Protein AF-0000000080630381 (afdb_homodimer)

Organism: NCBI:txid1064539

Structure (mmCIF, N/CA/C/O backbone):
data_AF-0000000080630381-model_v1
#
loop_
_entity.id
_entity.type
_entity.pdbx_description
1 polymer 'Transcriptional regulator, GntR-family'
#
loop_
_atom_site.group_PDB
_atom_site.id
_atom_site.type_symbol
_atom_site.label_atom_id
_atom_site.label_alt_id
_atom_site.label_comp_id
_atom_site.label_asym_id
_atom_site.label_entity_id
_atom_site.label_seq_id
_atom_site.pdbx_PDB_ins_code
_atom_site.Cartn_x
_atom_site.Cartn_y
_atom_site.Cartn_z
_atom_site.occupancy
_atom_site.B_iso_or_equiv
_atom_site.auth_seq_id
_atom_site.auth_comp_id
_atom_site.auth_asym_id
_atom_site.auth_atom_id
_atom_site.pdbx_PDB_model_num
ATOM 1 N N . MET A 1 1 ? -27.172 13.148 -36.594 1 30.94 1 MET A N 1
ATOM 2 C CA . MET A 1 1 ? -28.469 12.875 -35.969 1 30.94 1 MET A CA 1
ATOM 3 C C . MET A 1 1 ? -28.328 12.758 -34.469 1 30.94 1 MET A C 1
ATOM 5 O O . MET A 1 1 ? -29.188 13.242 -33.719 1 30.94 1 MET A O 1
ATOM 9 N N . LEU A 1 2 ? -27.312 12.016 -34.031 1 34.78 2 LEU A N 1
ATOM 10 C CA . LEU A 1 2 ? -27.203 11.727 -32.594 1 34.78 2 LEU A CA 1
ATOM 11 C C . LEU A 1 2 ? -26.812 12.984 -31.812 1 34.78 2 LEU A C 1
ATOM 13 O O . LEU A 1 2 ? -27.375 13.25 -30.75 1 34.78 2 LEU A O 1
ATOM 17 N N . VAL A 1 3 ? -25.984 13.914 -32.281 1 37.56 3 VAL A N 1
ATOM 18 C CA . VAL A 1 3 ? -25.562 15.148 -31.641 1 37.56 3 VAL A CA 1
ATOM 19 C C . VAL A 1 3 ? -26.766 16.078 -31.484 1 37.56 3 VAL A C 1
ATOM 21 O O . VAL A 1 3 ? -26.891 16.766 -30.469 1 37.56 3 VAL A O 1
ATOM 24 N N . GLU A 1 4 ? -27.562 16.125 -32.438 1 39 4 GLU A N 1
ATOM 25 C CA . GLU A 1 4 ? -28.719 17.016 -32.438 1 39 4 GLU A CA 1
ATOM 26 C C . GLU A 1 4 ? -29.672 16.672 -31.297 1 39 4 GLU A C 1
ATOM 28 O O . GLU A 1 4 ? -30.203 17.562 -30.656 1 39 4 GLU A O 1
ATOM 33 N N . ARG A 1 5 ? -29.766 15.391 -31.062 1 40.38 5 ARG A N 1
ATOM 34 C CA . ARG A 1 5 ? -30.766 14.992 -30.062 1 40.38 5 ARG A CA 1
ATOM 35 C C . ARG A 1 5 ? -30.312 15.359 -28.656 1 40.38 5 ARG A C 1
ATOM 37 O O . ARG A 1 5 ? -31.125 15.656 -27.797 1 40.38 5 ARG A O 1
ATOM 44 N N . VAL A 1 6 ? -28.984 15.203 -28.391 1 39.03 6 VAL A N 1
ATOM 45 C CA . VAL A 1 6 ? -28.5 15.492 -27.031 1 39.03 6 VAL A CA 1
ATOM 46 C C . VAL A 1 6 ? -28.594 17 -26.766 1 39.03 6 VAL A C 1
ATOM 48 O O . VAL A 1 6 ? -28.984 17.422 -25.672 1 39.03 6 VAL A O 1
ATOM 51 N N . MET A 1 7 ? -28.375 17.734 -27.734 1 38.06 7 MET A N 1
ATOM 52 C CA . MET A 1 7 ? -28.406 19.172 -27.547 1 38.06 7 MET A CA 1
ATOM 53 C C . MET A 1 7 ? -29.828 19.688 -27.359 1 38.06 7 MET A C 1
ATOM 55 O O . MET A 1 7 ? -30.047 20.734 -26.75 1 38.06 7 MET A O 1
ATOM 59 N N . ASP A 1 8 ? -30.766 19.156 -27.984 1 42.44 8 ASP A N 1
ATOM 60 C CA . ASP A 1 8 ? -32.125 19.688 -27.922 1 42.44 8 ASP A CA 1
ATOM 61 C C . ASP A 1 8 ? -32.688 19.609 -26.484 1 42.44 8 ASP A C 1
ATOM 63 O O . ASP A 1 8 ? -33.594 20.359 -26.125 1 42.44 8 ASP A O 1
ATOM 67 N N . ALA A 1 9 ? -32.344 18.547 -25.766 1 38.88 9 ALA A N 1
ATOM 68 C CA . ALA A 1 9 ? -32.969 18.406 -24.453 1 38.88 9 ALA A CA 1
ATOM 69 C C . ALA A 1 9 ? -32.344 19.344 -23.422 1 38.88 9 ALA A C 1
ATOM 71 O O . ALA A 1 9 ? -32.812 19.422 -22.281 1 38.88 9 ALA A O 1
ATOM 72 N N . LEU A 1 10 ? -31.109 19.859 -23.625 1 38.12 10 LEU A N 1
ATOM 73 C CA . LEU A 1 10 ? -30.5 20.641 -22.562 1 38.12 10 LEU A CA 1
ATOM 74 C C . LEU A 1 10 ? -31.031 22.062 -22.562 1 38.12 10 LEU A C 1
ATOM 76 O O . LEU A 1 10 ? -31.156 22.688 -23.625 1 38.12 10 LEU A O 1
ATOM 80 N N . ASN A 1 11 ? -31.734 22.547 -21.484 1 35.72 11 ASN A N 1
ATOM 81 C CA . ASN A 1 11 ? -32.25 23.891 -21.266 1 35.72 11 ASN A CA 1
ATOM 82 C C . ASN A 1 11 ? -31.125 24.938 -21.375 1 35.72 11 ASN A C 1
ATOM 84 O O . ASN A 1 11 ? -29.953 24.609 -21.203 1 35.72 11 ASN A O 1
ATOM 88 N N . LEU A 1 12 ? -31.375 26.219 -21.859 1 36.91 12 LEU A N 1
ATOM 89 C CA . LEU A 1 12 ? -30.516 27.312 -22.297 1 36.91 12 LEU A CA 1
ATOM 90 C C . LEU A 1 12 ? -29.516 27.688 -21.203 1 36.91 12 LEU A C 1
ATOM 92 O O . LEU A 1 12 ? -28.344 27.984 -21.5 1 36.91 12 LEU A O 1
ATOM 96 N N . ARG A 1 13 ? -29.891 28.266 -20 1 38.94 13 ARG A N 1
ATOM 97 C CA . ARG A 1 13 ? -29.078 28.797 -18.906 1 38.94 13 ARG A CA 1
ATOM 98 C C . ARG A 1 13 ? -28.125 27.734 -18.359 1 38.94 13 ARG A C 1
ATOM 100 O O . ARG A 1 13 ? -27 28.047 -17.969 1 38.94 13 ARG A O 1
ATOM 107 N N . ASP A 1 14 ? -28.547 26.531 -17.844 1 39.75 14 ASP A N 1
ATOM 108 C CA . ASP A 1 14 ? -27.875 25.328 -17.375 1 39.75 14 ASP A CA 1
ATOM 109 C C . ASP A 1 14 ? -27.062 24.688 -18.5 1 39.75 14 ASP A C 1
ATOM 111 O O . ASP A 1 14 ? -26.516 23.594 -18.344 1 39.75 14 ASP A O 1
ATOM 115 N N . ARG A 1 15 ? -26.875 25.25 -19.781 1 40.44 15 ARG A N 1
ATOM 116 C CA . ARG A 1 15 ? -26.391 24.953 -21.109 1 40.44 15 ARG A CA 1
ATOM 117 C C . ARG A 1 15 ? -24.875 25.156 -21.203 1 40.44 15 ARG A C 1
ATOM 119 O O . ARG A 1 15 ? -24.219 24.609 -22.094 1 40.44 15 ARG A O 1
ATOM 126 N N . ALA A 1 16 ? -24.516 26.281 -20.734 1 42.78 16 ALA A N 1
ATOM 127 C CA . ALA A 1 16 ? -23.094 26.562 -20.891 1 42.78 16 ALA A CA 1
ATOM 128 C C . ALA A 1 16 ? -22.234 25.484 -20.234 1 42.78 16 ALA A C 1
ATOM 130 O O . ALA A 1 16 ? -21.234 25.047 -20.797 1 42.78 16 ALA A O 1
ATOM 131 N N . ALA A 1 17 ? -22.375 25.344 -18.891 1 49.09 17 ALA A N 1
ATOM 132 C CA . ALA A 1 17 ? -21.766 24.234 -18.156 1 49.09 17 ALA A CA 1
ATOM 133 C C . ALA A 1 17 ? -22.125 22.891 -18.781 1 49.09 17 ALA A C 1
ATOM 135 O O . ALA A 1 17 ? -21.297 21.984 -18.844 1 49.09 17 ALA A O 1
ATOM 136 N N . SER A 1 18 ? -23.25 22.812 -19.359 1 58.69 18 SER A N 1
ATOM 137 C CA . SER A 1 18 ? -23.859 21.656 -20.016 1 58.69 18 SER A CA 1
ATOM 138 C C . SER A 1 18 ? -23.281 21.438 -21.406 1 58.69 18 SER A C 1
ATOM 140 O O . SER A 1 18 ? -23.078 20.297 -21.828 1 58.69 18 SER A O 1
ATOM 142 N N . GLY A 1 19 ? -23 22.594 -21.953 1 62.06 19 GLY A N 1
ATOM 143 C CA . GLY A 1 19 ? -22.484 22.469 -23.312 1 62.06 19 GLY A CA 1
ATOM 144 C C . GLY A 1 19 ? -21.094 21.859 -23.359 1 62.06 19 GLY A C 1
ATOM 145 O O . GLY A 1 19 ? -20.844 20.969 -24.188 1 62.06 19 GLY A O 1
ATOM 146 N N . ALA A 1 20 ? -20.328 22.375 -22.469 1 72 20 ALA A N 1
ATOM 147 C CA . ALA A 1 20 ? -18.969 21.844 -22.438 1 72 20 ALA A CA 1
ATOM 148 C C . ALA A 1 20 ? -18.969 20.359 -22.062 1 72 20 ALA A C 1
ATOM 150 O O . ALA A 1 20 ? -18.234 19.562 -22.656 1 72 20 ALA A O 1
ATOM 151 N N . SER A 1 21 ? -19.734 20.016 -21.125 1 77.44 21 SER A N 1
ATOM 152 C CA . SER A 1 21 ? -19.844 18.625 -20.719 1 77.44 21 SER A CA 1
ATOM 153 C C . SER A 1 21 ? -20.391 17.75 -21.859 1 77.44 21 SER A C 1
ATOM 155 O O . SER A 1 21 ? -19.938 16.625 -22.062 1 77.44 21 SER A O 1
ATOM 157 N N . ALA A 1 22 ? -21.281 18.281 -22.578 1 75.94 22 ALA A N 1
ATOM 158 C CA . ALA A 1 22 ? -21.859 17.562 -23.719 1 75.94 22 ALA A CA 1
ATOM 159 C C . ALA A 1 22 ? -20.812 17.375 -24.812 1 75.94 22 ALA A C 1
ATOM 161 O O . ALA A 1 22 ? -20.719 16.297 -25.406 1 75.94 22 ALA A O 1
ATOM 162 N N . VAL A 1 23 ? -20.078 18.391 -25.094 1 80.94 23 VAL A N 1
ATOM 163 C CA . VAL A 1 23 ? -19.031 18.297 -26.094 1 80.94 23 VAL A CA 1
ATOM 164 C C . VAL A 1 23 ? -17.969 17.281 -25.656 1 80.94 23 VAL A C 1
ATOM 166 O O . VAL A 1 23 ? -17.5 16.469 -26.453 1 80.94 23 VAL A O 1
ATOM 169 N N . VAL A 1 24 ? -17.641 17.359 -24.375 1 81.88 24 VAL A N 1
ATOM 170 C CA . VAL A 1 24 ? -16.703 16.391 -23.828 1 81.88 24 VAL A CA 1
ATOM 171 C C . VAL A 1 24 ? -17.234 14.977 -24.047 1 81.88 24 VAL A C 1
ATOM 173 O O . VAL A 1 24 ? -16.5 14.102 -24.531 1 81.88 24 VAL A O 1
ATOM 176 N N . ALA A 1 25 ? -18.406 14.695 -23.719 1 78.25 25 ALA A N 1
ATOM 177 C CA . ALA A 1 25 ? -19 13.375 -23.875 1 78.25 25 ALA A CA 1
ATOM 178 C C . ALA A 1 25 ? -19 12.938 -25.344 1 78.25 25 ALA A C 1
ATOM 180 O O . ALA A 1 25 ? -18.734 11.773 -25.641 1 78.25 25 ALA A O 1
ATOM 181 N N . LEU A 1 26 ? -19.234 13.781 -26.234 1 76.88 26 LEU A N 1
ATOM 182 C CA . LEU A 1 26 ? -19.297 13.461 -27.656 1 76.88 26 LEU A CA 1
ATOM 183 C C . LEU A 1 26 ? -17.922 13.141 -28.203 1 76.88 26 LEU A C 1
ATOM 185 O O . LEU A 1 26 ? -17.75 12.188 -28.969 1 76.88 26 LEU A O 1
ATOM 189 N N . ILE A 1 27 ? -16.984 13.906 -27.766 1 80.31 27 ILE A N 1
ATOM 190 C CA . ILE A 1 27 ? -15.617 13.633 -28.219 1 80.31 27 ILE A CA 1
ATOM 191 C C . ILE A 1 27 ? -15.141 12.312 -27.625 1 80.31 27 ILE A C 1
ATOM 193 O O . ILE A 1 27 ? -14.539 11.484 -28.312 1 80.31 27 ILE A O 1
ATOM 197 N N . GLU A 1 28 ? -15.523 12.133 -26.406 1 78 28 GLU A N 1
ATOM 198 C CA . GLU A 1 28 ? -15.188 10.859 -25.766 1 78 28 GLU A CA 1
ATOM 199 C C . GLU A 1 28 ? -15.828 9.688 -26.5 1 78 28 GLU A C 1
ATOM 201 O O . GLU A 1 28 ? -15.203 8.633 -26.672 1 78 28 GLU A O 1
ATOM 206 N N . GLN A 1 29 ? -16.953 9.789 -26.906 1 73.31 29 GLN A N 1
ATOM 207 C CA . GLN A 1 29 ? -17.641 8.758 -27.672 1 73.31 29 GLN A CA 1
ATOM 208 C C . GLN A 1 29 ? -16.938 8.492 -29 1 73.31 29 GLN A C 1
ATOM 210 O O . GLN A 1 29 ? -16.766 7.34 -29.391 1 73.31 29 GLN A O 1
ATOM 215 N N . CYS A 1 30 ? -16.484 9.516 -29.672 1 74.19 30 CYS A N 1
ATOM 216 C CA . CYS A 1 30 ? -15.781 9.367 -30.953 1 74.19 30 CYS A CA 1
ATOM 217 C C . CYS A 1 30 ? -14.438 8.664 -30.75 1 74.19 30 CYS A C 1
ATOM 219 O O . CYS A 1 30 ? -14.023 7.867 -31.594 1 74.19 30 CYS A O 1
ATOM 221 N N . ILE A 1 31 ? -13.906 8.961 -29.641 1 75.25 31 ILE A N 1
ATOM 222 C CA . ILE A 1 31 ? -12.648 8.305 -29.312 1 75.25 31 ILE A CA 1
ATOM 223 C C . ILE A 1 31 ? -12.906 6.844 -28.953 1 75.25 31 ILE A C 1
ATOM 225 O O . ILE A 1 31 ? -12.211 5.945 -29.438 1 75.25 31 ILE A O 1
ATOM 229 N N . ALA A 1 32 ? -13.922 6.586 -28.203 1 68.69 32 ALA A N 1
ATOM 230 C CA . ALA A 1 32 ? -14.258 5.246 -27.734 1 68.69 32 ALA A CA 1
ATOM 231 C C . ALA A 1 32 ? -14.719 4.355 -28.891 1 68.69 32 ALA A C 1
ATOM 233 O O . ALA A 1 32 ? -14.406 3.166 -28.922 1 68.69 32 ALA A O 1
ATOM 234 N N . ASP A 1 33 ? -15.336 4.941 -29.781 1 62.22 33 ASP A N 1
ATOM 235 C CA . ASP A 1 33 ? -15.898 4.141 -30.859 1 62.22 33 ASP A CA 1
ATOM 236 C C . ASP A 1 33 ? -14.914 4.035 -32.031 1 62.22 33 ASP A C 1
ATOM 238 O O . ASP A 1 33 ? -15.211 3.418 -33.062 1 62.22 33 ASP A O 1
ATOM 242 N N . GLY A 1 34 ? -13.734 4.648 -31.797 1 63.88 34 GLY A N 1
ATOM 243 C CA . GLY A 1 34 ? -12.664 4.484 -32.781 1 63.88 34 GLY A CA 1
ATOM 244 C C . GLY A 1 34 ? -12.766 5.465 -33.938 1 63.88 34 GLY A C 1
ATOM 245 O O . GLY A 1 34 ? -11.977 5.395 -34.875 1 63.88 34 GLY A O 1
ATOM 246 N N . THR A 1 35 ? -13.766 6.273 -34.062 1 70.69 35 THR A N 1
ATOM 247 C CA . THR A 1 35 ? -13.859 7.301 -35.094 1 70.69 35 THR A CA 1
ATOM 248 C C . THR A 1 35 ? -12.594 8.148 -35.125 1 70.69 35 THR A C 1
ATOM 250 O O . THR A 1 35 ? -12.086 8.477 -36.188 1 70.69 35 THR A O 1
ATOM 253 N N . TRP A 1 36 ? -12.133 8.492 -33.938 1 74.69 36 TRP A N 1
ATOM 254 C CA . TRP A 1 36 ? -10.836 9.125 -33.781 1 74.69 36 TRP A CA 1
ATOM 255 C C . TRP A 1 36 ? -9.906 8.25 -32.938 1 74.69 36 TRP A C 1
ATOM 257 O O . TRP A 1 36 ? -9.977 8.258 -31.703 1 74.69 36 TRP A O 1
ATOM 267 N N . GLY A 1 37 ? -9.141 7.441 -33.625 1 67.31 37 GLY A N 1
ATOM 268 C CA . GLY A 1 37 ? -8.242 6.516 -32.969 1 67.31 37 GLY A CA 1
ATOM 269 C C . GLY A 1 37 ? -7.035 7.195 -32.344 1 67.31 37 GLY A C 1
ATOM 270 O O . GLY A 1 37 ? -6.781 8.375 -32.594 1 67.31 37 GLY A O 1
ATOM 271 N N . PRO A 1 38 ? -6.355 6.293 -31.516 1 70.25 38 PRO A N 1
ATOM 272 C CA . PRO A 1 38 ? -5.133 6.832 -30.922 1 70.25 38 PRO A CA 1
ATOM 273 C C . PRO A 1 38 ? -4.164 7.391 -31.953 1 70.25 38 PRO A C 1
ATOM 275 O O . PRO A 1 38 ? -3.971 6.785 -33 1 70.25 38 PRO A O 1
ATOM 278 N N . GLY A 1 39 ? -3.762 8.664 -31.594 1 68.88 39 GLY A N 1
ATOM 279 C CA . GLY A 1 39 ? -2.807 9.281 -32.5 1 68.88 39 GLY A CA 1
ATOM 280 C C . GLY A 1 39 ? -3.467 10.117 -33.594 1 68.88 39 GLY A C 1
ATOM 281 O O . GLY A 1 39 ? -2.793 10.859 -34.312 1 68.88 39 GLY A O 1
ATOM 282 N N . THR A 1 40 ? -4.684 10.094 -33.656 1 73.69 40 THR A N 1
ATOM 283 C CA . THR A 1 40 ? -5.387 10.805 -34.719 1 73.69 40 THR A CA 1
ATOM 284 C C . THR A 1 40 ? -5.488 12.297 -34.375 1 73.69 40 THR A C 1
ATOM 286 O O . THR A 1 40 ? -5.754 12.672 -33.25 1 73.69 40 THR A O 1
ATOM 289 N N . LYS A 1 41 ? -5.246 13.125 -35.375 1 79.75 41 LYS A N 1
ATOM 290 C CA . LYS A 1 41 ? -5.438 14.562 -35.219 1 79.75 41 LYS A CA 1
ATOM 291 C C . LYS A 1 41 ? -6.922 14.922 -35.25 1 79.75 41 LYS A C 1
ATOM 293 O O . LYS A 1 41 ? -7.637 14.562 -36.188 1 79.75 41 LYS A O 1
ATOM 298 N N . LEU A 1 42 ? -7.289 15.555 -34.156 1 85.06 42 LEU A N 1
ATOM 299 C CA . LEU A 1 42 ? -8.664 16.047 -34.156 1 85.06 42 LEU A CA 1
ATOM 300 C C . LEU A 1 42 ? -8.844 17.156 -35.188 1 85.06 42 LEU A C 1
ATOM 302 O O . LEU A 1 42 ? -7.898 17.875 -35.5 1 85.06 42 LEU A O 1
ATOM 306 N N . PRO A 1 43 ? -10.125 17.266 -35.719 1 83.56 43 PRO A N 1
ATOM 307 C CA . PRO A 1 43 ? -10.414 18.438 -36.562 1 83.56 43 PRO A CA 1
ATOM 308 C C . PRO A 1 43 ? -10.062 19.75 -35.875 1 83.56 43 PRO A C 1
ATOM 310 O O . PRO A 1 43 ? -9.969 19.812 -34.656 1 83.56 43 PRO A O 1
ATOM 313 N N . THR A 1 44 ? -9.836 20.766 -36.625 1 81.69 44 THR A N 1
ATOM 314 C CA . THR A 1 44 ? -9.523 22.094 -36.094 1 81.69 44 THR A CA 1
ATOM 315 C C . THR A 1 44 ? -10.648 22.609 -35.219 1 81.69 44 THR A C 1
ATOM 317 O O . THR A 1 44 ? -11.789 22.156 -35.312 1 81.69 44 THR A O 1
ATOM 320 N N . GLU A 1 45 ? -10.203 23.469 -34.25 1 84.25 45 GLU A N 1
ATOM 321 C CA . GLU A 1 45 ? -11.211 24.047 -33.344 1 84.25 45 GLU A CA 1
ATOM 322 C C . GLU A 1 45 ? -12.367 24.656 -34.125 1 84.25 45 GLU A C 1
ATOM 324 O O . GLU A 1 45 ? -13.531 24.531 -33.75 1 84.25 45 GLU A O 1
ATOM 329 N N . ARG A 1 46 ? -12.023 25.281 -35.281 1 83.06 46 ARG A N 1
ATOM 330 C CA . ARG A 1 46 ? -13.055 25.875 -36.125 1 83.06 46 ARG A CA 1
ATOM 331 C C . ARG A 1 46 ? -14 24.812 -36.688 1 83.06 46 ARG A C 1
ATOM 333 O O . ARG A 1 46 ? -15.219 25 -36.688 1 83.06 46 ARG A O 1
ATOM 340 N N . GLU A 1 47 ? -13.453 23.672 -37.156 1 84.31 47 GLU A N 1
ATOM 341 C CA . GLU A 1 47 ? -14.273 22.578 -37.656 1 84.31 47 GLU A CA 1
ATOM 342 C C . GLU A 1 47 ? -15.125 21.953 -36.562 1 84.31 47 GLU A C 1
ATOM 344 O O . GLU A 1 47 ? -16.281 21.625 -36.781 1 84.31 47 GLU A O 1
ATOM 349 N N . LEU A 1 48 ? -14.617 21.797 -35.375 1 84.38 48 LEU A N 1
ATOM 350 C CA . LEU A 1 48 ? -15.328 21.188 -34.25 1 84.38 48 LEU A CA 1
ATOM 351 C C . LEU A 1 48 ? -16.453 22.109 -33.75 1 84.38 48 LEU A C 1
ATOM 353 O O . LEU A 1 48 ? -17.531 21.641 -33.375 1 84.38 48 LEU A O 1
ATOM 357 N N . GLU A 1 49 ? -16.141 23.297 -33.781 1 85.19 49 GLU A N 1
ATOM 358 C CA . GLU A 1 49 ? -17.172 24.281 -33.469 1 85.19 49 GLU A CA 1
ATOM 359 C C . GLU A 1 49 ? -18.391 24.109 -34.375 1 85.19 49 GLU A C 1
ATOM 361 O O . GLU A 1 49 ? -19.531 24.125 -33.906 1 85.19 49 GLU A O 1
ATOM 366 N N . LYS A 1 50 ? -18.094 24 -35.688 1 82.88 50 LYS A N 1
ATOM 367 C CA . LYS A 1 50 ? -19.172 23.844 -36.656 1 82.88 50 LYS A CA 1
ATOM 368 C C . LYS A 1 50 ? -19.875 22.5 -36.469 1 82.88 50 LYS A C 1
ATOM 370 O O . LYS A 1 50 ? -21.109 22.438 -36.531 1 82.88 50 LYS A O 1
ATOM 375 N N . ARG A 1 51 ? -19.047 21.5 -36.188 1 80.12 51 ARG A N 1
ATOM 376 C CA . ARG A 1 51 ? -19.578 20.156 -36.094 1 80.12 51 ARG A CA 1
ATOM 377 C C . ARG A 1 51 ? -20.484 20 -34.875 1 80.12 51 ARG A C 1
ATOM 379 O O . ARG A 1 51 ? -21.516 19.344 -34.938 1 80.12 51 ARG A O 1
ATOM 386 N N . PHE A 1 52 ? -20.062 20.656 -33.75 1 79.06 52 PHE A N 1
ATOM 387 C CA . PHE A 1 52 ? -20.781 20.453 -32.5 1 79.06 52 PHE A CA 1
ATOM 388 C C . PHE A 1 52 ? -21.672 21.641 -32.188 1 79.06 52 PHE A C 1
ATOM 390 O O . PHE A 1 52 ? -22.422 21.609 -31.219 1 79.06 52 PHE A O 1
ATOM 397 N N . ASN A 1 53 ? -21.594 22.609 -33.062 1 80.44 53 ASN A N 1
ATOM 398 C CA . ASN A 1 53 ? -22.391 23.812 -32.938 1 80.44 53 ASN A CA 1
ATOM 399 C C . ASN A 1 53 ? -22.25 24.438 -31.547 1 80.44 53 ASN A C 1
ATOM 401 O O . ASN A 1 53 ? -23.25 24.641 -30.844 1 80.44 53 ASN A O 1
ATOM 405 N N . VAL A 1 54 ? -21.047 24.625 -31.172 1 81.69 54 VAL A N 1
ATOM 406 C CA . VAL A 1 54 ? -20.734 25.266 -29.906 1 81.69 54 VAL A CA 1
ATOM 407 C C . VAL A 1 54 ? -19.766 26.438 -30.141 1 81.69 54 VAL A C 1
ATOM 409 O O . VAL A 1 54 ? -19.094 26.5 -31.172 1 81.69 54 VAL A O 1
ATOM 412 N N . SER A 1 55 ? -19.812 27.344 -29.203 1 80.75 55 SER A N 1
ATOM 413 C CA . SER A 1 55 ? -18.906 28.484 -29.297 1 80.75 55 SER A CA 1
ATOM 414 C C . SER A 1 55 ? -17.453 28.047 -29.094 1 80.75 55 SER A C 1
ATOM 416 O O . SER A 1 55 ? -17.188 26.984 -28.547 1 80.75 55 SER A O 1
ATOM 418 N N . ARG A 1 56 ? -16.578 28.984 -29.609 1 80.5 56 ARG A N 1
ATOM 419 C CA . ARG A 1 56 ? -15.148 28.766 -29.406 1 80.5 56 ARG A CA 1
ATOM 420 C C . ARG A 1 56 ? -14.812 28.625 -27.938 1 80.5 56 ARG A C 1
ATOM 422 O O . ARG A 1 56 ? -13.992 27.781 -27.562 1 80.5 56 ARG A O 1
ATOM 429 N N . ASN A 1 57 ? -15.391 29.344 -27.125 1 79.62 57 ASN A N 1
ATOM 430 C CA . ASN A 1 57 ? -15.117 29.297 -25.703 1 79.62 57 ASN A CA 1
ATOM 431 C C . ASN A 1 57 ? -15.578 27.984 -25.078 1 79.62 57 ASN A C 1
ATOM 433 O O . ASN A 1 57 ? -14.875 27.391 -24.266 1 79.62 57 ASN A O 1
ATOM 437 N N . THR A 1 58 ? -16.703 27.547 -25.422 1 77.75 58 THR A N 1
ATOM 438 C CA . THR A 1 58 ? -17.234 26.266 -24.953 1 77.75 58 THR A CA 1
ATOM 439 C C . THR A 1 58 ? -16.344 25.109 -25.422 1 77.75 58 THR A C 1
ATOM 441 O O . THR A 1 58 ? -16.062 24.188 -24.641 1 77.75 58 THR A O 1
ATOM 444 N N . LEU A 1 59 ? -15.953 25.156 -26.688 1 82.25 59 LEU A N 1
ATOM 445 C CA . LEU A 1 59 ? -15.102 24.094 -27.234 1 82.25 59 LEU A CA 1
ATOM 446 C C . LEU A 1 59 ? -13.758 24.062 -26.531 1 82.25 59 LEU A C 1
ATOM 448 O O . LEU A 1 59 ? -13.273 22.984 -26.156 1 82.25 59 LEU A O 1
ATOM 452 N N . ARG A 1 60 ? -13.219 25.234 -26.297 1 80.62 60 ARG A N 1
ATOM 453 C CA . ARG A 1 60 ? -11.93 25.297 -25.625 1 80.62 60 ARG A CA 1
ATOM 454 C C . ARG A 1 60 ? -12.023 24.766 -24.203 1 80.62 60 ARG A C 1
ATOM 456 O O . ARG A 1 60 ? -11.117 24.094 -23.719 1 80.62 60 ARG A O 1
ATOM 463 N N . LYS A 1 61 ? -13.023 24.984 -23.578 1 81.12 61 LYS A N 1
ATOM 464 C CA . LYS A 1 61 ? -13.258 24.406 -22.25 1 81.12 61 LYS A CA 1
ATOM 465 C C . LYS A 1 61 ? -13.336 22.891 -22.312 1 81.12 61 LYS A C 1
ATOM 467 O O . LYS A 1 61 ? -12.773 22.203 -21.469 1 81.12 61 LYS A O 1
ATOM 472 N N . SER A 1 62 ? -14.055 22.453 -23.297 1 81.44 62 SER A N 1
ATOM 473 C CA . SER A 1 62 ? -14.211 21.016 -23.469 1 81.44 62 SER A CA 1
ATOM 474 C C . SER A 1 62 ? -12.875 20.344 -23.781 1 81.44 62 SER A C 1
ATOM 476 O O . SER A 1 62 ? -12.555 19.297 -23.234 1 81.44 62 SER A O 1
ATOM 478 N N . LEU A 1 63 ? -12.141 20.969 -24.672 1 80.81 63 LEU A N 1
ATOM 479 C CA . LEU A 1 63 ? -10.844 20.406 -25.031 1 80.81 63 LEU A CA 1
ATOM 480 C C . LEU A 1 63 ? -9.883 20.453 -23.859 1 80.81 63 LEU A C 1
ATOM 482 O O . LEU A 1 63 ? -9.07 19.547 -23.672 1 80.81 63 LEU A O 1
ATOM 486 N N . ARG A 1 64 ? -10.062 21.453 -23.078 1 77.88 64 ARG A N 1
ATOM 487 C CA . ARG A 1 64 ? -9.258 21.531 -21.859 1 77.88 64 ARG A CA 1
ATOM 488 C C . ARG A 1 64 ? -9.594 20.391 -20.906 1 77.88 64 ARG A C 1
ATOM 490 O O . ARG A 1 64 ? -8.695 19.797 -20.312 1 77.88 64 ARG A O 1
ATOM 497 N N . VAL A 1 65 ? -10.82 20.156 -20.781 1 76.38 65 VAL A N 1
ATOM 498 C CA . VAL A 1 65 ? -11.258 19.047 -19.938 1 76.38 65 VAL A CA 1
ATOM 499 C C . VAL A 1 65 ? -10.703 17.734 -20.484 1 76.38 65 VAL A C 1
ATOM 501 O O . VAL A 1 65 ? -10.172 16.906 -19.719 1 76.38 65 VAL A O 1
ATOM 504 N N . LEU A 1 66 ? -10.773 17.516 -21.75 1 77.19 66 LEU A N 1
ATOM 505 C CA . LEU A 1 66 ? -10.289 16.297 -22.375 1 77.19 66 LEU A CA 1
ATOM 506 C C . LEU A 1 66 ? -8.773 16.188 -22.25 1 77.19 66 LEU A C 1
ATOM 508 O O . LEU A 1 66 ? -8.234 15.094 -22.062 1 77.19 66 LEU A O 1
ATOM 512 N N . GLU A 1 67 ? -8.164 17.297 -22.375 1 75.56 67 GLU A N 1
ATOM 513 C CA . GLU A 1 67 ? -6.715 17.328 -22.188 1 75.56 67 GLU A CA 1
ATOM 514 C C . GLU A 1 67 ? -6.328 17.031 -20.75 1 75.56 67 GLU A C 1
ATOM 516 O O . GLU A 1 67 ? -5.406 16.25 -20.5 1 75.56 67 GLU A O 1
ATOM 521 N N . GLU A 1 68 ? -7.082 17.531 -19.906 1 69.75 68 GLU A N 1
ATOM 522 C CA . GLU A 1 68 ? -6.859 17.281 -18.484 1 69.75 68 GLU A CA 1
ATOM 523 C C . GLU A 1 68 ? -7.113 15.82 -18.141 1 69.75 68 GLU A C 1
ATOM 525 O O . GLU A 1 68 ? -6.461 15.266 -17.25 1 69.75 68 GLU A O 1
ATOM 530 N N . GLN A 1 69 ? -7.977 15.211 -18.938 1 65.06 69 GLN A N 1
ATOM 531 C CA . GLN A 1 69 ? -8.32 13.812 -18.75 1 65.06 69 GLN A CA 1
ATOM 532 C C . GLN A 1 69 ? -7.344 12.898 -19.5 1 65.06 69 GLN A C 1
ATOM 534 O O . GLN A 1 69 ? -7.465 11.672 -19.438 1 65.06 69 GLN A O 1
ATOM 539 N N . GLY A 1 70 ? -6.492 13.43 -20.234 1 67.56 70 GLY A N 1
ATOM 540 C CA . GLY A 1 70 ? -5.492 12.688 -20.984 1 67.56 70 GLY A CA 1
ATOM 541 C C . GLY A 1 70 ? -6.031 12.055 -22.25 1 67.56 70 GLY A C 1
ATOM 542 O O . GLY A 1 70 ? -5.391 11.188 -22.844 1 67.56 70 GLY A O 1
ATOM 543 N N . LYS A 1 71 ? -7.09 12.352 -22.609 1 74.56 71 LYS A N 1
ATOM 544 C CA . LYS A 1 71 ? -7.711 11.742 -23.781 1 74.56 71 LYS A CA 1
ATOM 545 C C . LYS A 1 71 ? -7.203 12.375 -25.062 1 74.56 71 LYS A C 1
ATOM 547 O O . LYS A 1 71 ? -7.211 11.742 -26.125 1 74.56 71 LYS A O 1
ATOM 552 N N . ILE A 1 72 ? -6.77 13.625 -24.938 1 78.69 72 ILE A N 1
ATOM 553 C CA . ILE A 1 72 ? -6.164 14.289 -26.094 1 78.69 72 ILE A CA 1
ATOM 554 C C . ILE A 1 72 ? -4.938 15.078 -25.641 1 78.69 72 ILE A C 1
ATOM 556 O O . ILE A 1 72 ? -4.773 15.367 -24.453 1 78.69 72 ILE A O 1
ATOM 560 N N . VAL A 1 73 ? -4.051 15.289 -26.547 1 76.44 73 VAL A N 1
ATOM 561 C CA . VAL A 1 73 ? -2.918 16.188 -26.359 1 76.44 73 VAL A CA 1
ATOM 562 C C . VAL A 1 73 ? -2.975 17.328 -27.375 1 76.44 73 VAL A C 1
ATOM 564 O O . VAL A 1 73 ? -3.254 17.094 -28.562 1 76.44 73 VAL A O 1
ATOM 567 N N . ARG A 1 74 ? -2.754 18.562 -26.75 1 74.81 74 ARG A N 1
ATOM 568 C CA . ARG A 1 74 ? -2.797 19.719 -27.641 1 74.81 74 ARG A CA 1
ATOM 569 C C . ARG A 1 74 ? -1.395 20.25 -27.906 1 74.81 74 ARG A C 1
ATOM 571 O O . ARG A 1 74 ? -0.597 20.422 -26.984 1 74.81 74 ARG A O 1
ATOM 578 N N . HIS A 1 75 ? -1.033 20.359 -29.062 1 66 75 HIS A N 1
ATOM 579 C CA . HIS A 1 75 ? 0.21 20.969 -29.516 1 66 75 HIS A CA 1
ATOM 580 C C . HIS A 1 75 ? -0.05 22.328 -30.172 1 66 75 HIS A C 1
ATOM 582 O O . HIS A 1 75 ? -0.869 22.422 -31.094 1 66 75 HIS A O 1
ATOM 588 N N . VAL A 1 76 ? 0.514 23.312 -29.594 1 63.75 76 VAL A N 1
ATOM 589 C CA . VAL A 1 76 ? 0.377 24.641 -30.172 1 63.75 76 VAL A CA 1
ATOM 590 C C . VAL A 1 76 ? 0.821 24.625 -31.625 1 63.75 76 VAL A C 1
ATOM 592 O O . VAL A 1 76 ? 1.921 24.156 -31.938 1 63.75 76 VAL A O 1
ATOM 595 N N . GLY A 1 77 ? -0.044 25.062 -32.562 1 61.78 77 GLY A N 1
ATOM 596 C CA . GLY A 1 77 ? 0.223 25.188 -34 1 61.78 77 GLY A CA 1
ATOM 597 C C . GLY A 1 77 ? 0.025 23.906 -34.75 1 61.78 77 GLY A C 1
ATOM 598 O O . GLY A 1 77 ? 0.003 23.891 -36 1 61.78 77 GLY A O 1
ATOM 599 N N . ARG A 1 78 ? 0.029 22.688 -34.094 1 65.69 78 ARG A N 1
ATOM 600 C CA . ARG A 1 78 ? -0.097 21.422 -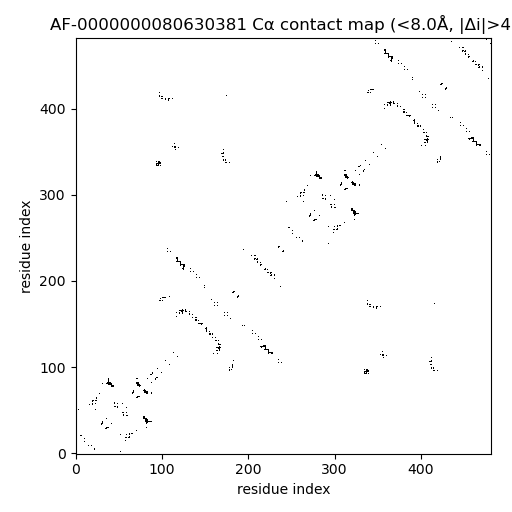34.812 1 65.69 78 ARG A CA 1
ATOM 601 C C . ARG A 1 78 ? -1.504 20.844 -34.656 1 65.69 78 ARG A C 1
ATOM 603 O O . ARG A 1 78 ? -1.973 20.109 -35.531 1 65.69 78 ARG A O 1
ATOM 610 N N . GLY A 1 79 ? -2.096 21.203 -33.625 1 76.38 79 GLY A N 1
ATOM 611 C CA . GLY A 1 79 ? -3.453 20.719 -33.406 1 76.38 79 GLY A CA 1
ATOM 612 C C . GLY A 1 79 ? -3.596 19.812 -32.219 1 76.38 79 GLY A C 1
ATOM 613 O O . GLY A 1 79 ? -2.68 19.703 -31.391 1 76.38 79 GLY A O 1
ATOM 614 N N . SER A 1 80 ? -4.789 19.219 -32 1 80.69 80 SER A N 1
ATOM 615 C CA . SER A 1 80 ? -5.113 18.297 -30.922 1 80.69 80 SER A CA 1
ATOM 616 C C . SER A 1 80 ? -5.141 16.859 -31.406 1 80.69 80 SER A C 1
ATOM 618 O O . SER A 1 80 ? -5.656 16.578 -32.5 1 80.69 80 SER A O 1
ATOM 620 N N . PHE A 1 81 ? -4.5 15.969 -30.781 1 78.88 81 PHE A N 1
ATOM 621 C CA . PHE A 1 81 ? -4.406 14.562 -31.172 1 78.88 81 PHE A CA 1
ATOM 622 C C . PHE A 1 81 ? -5.027 13.672 -30.109 1 78.88 81 PHE A C 1
ATOM 624 O O . PHE A 1 81 ? -4.902 13.938 -28.906 1 78.88 81 PHE A O 1
ATOM 631 N N . VAL A 1 82 ? -5.742 12.602 -30.734 1 75.56 82 VAL A N 1
ATOM 632 C CA . VAL A 1 82 ? -6.254 11.586 -29.828 1 75.56 82 VAL A CA 1
ATOM 633 C C . VAL A 1 82 ? -5.094 10.75 -29.281 1 75.56 82 VAL A C 1
ATOM 635 O O . VAL A 1 82 ? -4.234 10.305 -30.047 1 75.56 82 VAL A O 1
ATOM 638 N N . THR A 1 83 ? -5.039 10.75 -28.062 1 65.06 83 THR A N 1
ATOM 639 C CA . THR A 1 83 ? -3.967 9.992 -27.438 1 65.06 83 THR A CA 1
ATOM 640 C C . THR A 1 83 ? -4.211 8.492 -27.578 1 65.06 83 THR A C 1
ATOM 642 O O . THR A 1 83 ? -5.355 8.039 -27.641 1 65.06 83 THR A O 1
ATOM 645 N N . SER A 1 84 ? -3.381 7.625 -28.266 1 46.72 84 SER A N 1
ATOM 646 C CA . SER A 1 84 ? -3.523 6.172 -28.312 1 46.72 84 SER A CA 1
ATOM 647 C C . SER A 1 84 ? -3.734 5.59 -26.922 1 46.72 84 SER A C 1
ATOM 649 O O . SER A 1 84 ? -3.199 6.105 -25.938 1 46.72 84 SER A O 1
ATOM 651 N N . GLU A 1 85 ? -4.828 4.691 -26.812 1 39.97 85 GLU A N 1
ATOM 652 C CA . GLU A 1 85 ? -4.992 3.965 -25.562 1 39.97 85 GLU A CA 1
ATOM 653 C C . GLU A 1 85 ? -3.648 3.484 -25.016 1 39.97 85 GLU A C 1
ATOM 655 O O . GLU A 1 85 ? -3.445 3.43 -23.812 1 39.97 85 GLU A O 1
ATOM 660 N N . ALA A 1 86 ? -2.791 2.861 -25.875 1 34.62 86 ALA A N 1
ATOM 661 C CA . ALA A 1 86 ? -1.414 2.477 -25.578 1 34.62 86 ALA A CA 1
ATOM 662 C C . ALA A 1 86 ? -0.571 3.693 -25.203 1 34.62 86 ALA A C 1
ATOM 664 O O . ALA A 1 86 ? 0.332 3.604 -24.375 1 34.62 86 ALA A O 1
ATOM 665 N N . THR A 1 87 ? -0.59 4.852 -25.828 1 31.38 87 THR A N 1
ATOM 666 C CA . THR A 1 87 ? 0.099 6.125 -25.641 1 31.38 87 THR A CA 1
ATOM 667 C C . THR A 1 87 ? -0.559 6.934 -24.516 1 31.38 87 THR A C 1
ATOM 669 O O . THR A 1 87 ? 0.112 7.691 -23.812 1 31.38 87 THR A O 1
ATOM 672 N N . VAL A 1 88 ? -1.93 7.066 -24.547 1 32.5 88 VAL A N 1
ATOM 673 C CA . VAL A 1 88 ? -2.621 7.703 -23.438 1 32.5 88 VAL A CA 1
ATOM 674 C C . VAL A 1 88 ? -2.322 6.949 -22.141 1 32.5 88 VAL A C 1
ATOM 676 O O . VAL A 1 88 ? -2.367 7.523 -21.047 1 32.5 88 VAL A O 1
ATOM 679 N N . ARG A 1 89 ? -2.281 5.559 -22.188 1 32.28 89 ARG A N 1
ATOM 680 C CA . ARG A 1 89 ? -1.763 4.664 -21.156 1 32.28 89 ARG A CA 1
ATOM 681 C C . ARG A 1 89 ? -0.265 4.871 -20.953 1 32.28 89 ARG A C 1
ATOM 683 O O . ARG A 1 89 ? 0.284 4.504 -19.922 1 32.28 89 ARG A O 1
ATOM 690 N N . ALA A 1 90 ? 0.603 5.133 -21.875 1 30.3 90 ALA A N 1
ATOM 691 C CA . ALA A 1 90 ? 2.004 5.539 -21.797 1 30.3 90 ALA A CA 1
ATOM 692 C C . ALA A 1 90 ? 2.135 6.977 -21.312 1 30.3 90 ALA A C 1
ATOM 694 O O . ALA A 1 90 ? 3.039 7.297 -20.531 1 30.3 90 ALA A O 1
ATOM 695 N N . THR A 1 91 ? 1.627 8.016 -21.938 1 30.38 91 THR A N 1
ATOM 696 C CA . THR A 1 91 ? 1.604 9.406 -21.516 1 30.38 91 THR A CA 1
ATOM 697 C C . THR A 1 91 ? 0.45 9.656 -20.547 1 30.38 91 THR A C 1
ATOM 699 O O . THR A 1 91 ? 0.495 10.594 -19.734 1 30.38 91 THR A O 1
ATOM 702 N N . GLY A 1 92 ? -0.79 9.328 -20.719 1 34.91 92 GLY A N 1
ATOM 703 C CA . GLY A 1 92 ? -1.913 9.18 -19.812 1 34.91 92 GLY A CA 1
ATOM 704 C C . GLY A 1 92 ? -1.685 8.109 -18.75 1 34.91 92 GLY A C 1
ATOM 705 O O . GLY A 1 92 ? -2.605 7.754 -18.016 1 34.91 92 GLY A O 1
ATOM 706 N N . GLU A 1 93 ? -1.06 7.094 -18.984 1 37.28 93 GLU A N 1
ATOM 707 C CA . GLU A 1 93 ? -0.353 6.168 -18.109 1 37.28 93 GLU A CA 1
ATOM 708 C C . GLU A 1 93 ? 0.192 6.887 -16.875 1 37.28 93 GLU A C 1
ATOM 710 O O . GLU A 1 93 ? 0.562 6.246 -15.891 1 37.28 93 GLU A O 1
ATOM 715 N N . ASP A 1 94 ? 0.572 8.062 -17.219 1 37.53 94 ASP A N 1
ATOM 716 C CA . ASP A 1 94 ? 0.97 8.898 -16.078 1 37.53 94 ASP A CA 1
ATOM 717 C C . ASP A 1 94 ? -0.236 9.266 -15.227 1 37.53 94 ASP A C 1
ATOM 719 O O . ASP A 1 94 ? -0.259 10.328 -14.602 1 37.53 94 ASP A O 1
ATOM 723 N N . GLN A 1 95 ? -1.424 9.102 -15.844 1 41.59 95 GLN A N 1
ATOM 724 C CA . GLN A 1 95 ? -2.316 9.391 -14.727 1 41.59 95 GLN A CA 1
ATOM 725 C C . GLN A 1 95 ? -1.738 8.867 -13.414 1 41.59 95 GLN A C 1
ATOM 727 O O . GLN A 1 95 ? -1.608 7.656 -13.227 1 41.59 95 GLN A O 1
ATOM 732 N N . SER A 1 96 ? -0.955 9.742 -12.969 1 47.25 96 SER A N 1
ATOM 733 C CA . SER A 1 96 ? -0.26 9.516 -11.703 1 47.25 96 SER A CA 1
ATOM 734 C C . SER A 1 96 ? -1.083 8.633 -10.773 1 47.25 96 SER A C 1
ATOM 736 O O . SER A 1 96 ? -2.314 8.625 -10.844 1 47.25 96 SER A O 1
ATOM 738 N N . LEU A 1 97 ? -0.55 7.406 -10.594 1 54.56 97 LEU A N 1
ATOM 739 C CA . LEU A 1 97 ? -1.14 6.688 -9.469 1 54.56 97 LEU A CA 1
ATOM 740 C C . LEU A 1 97 ? -2.021 7.609 -8.641 1 54.56 97 LEU A C 1
ATOM 742 O O . LEU A 1 97 ? -3.102 7.211 -8.195 1 54.56 97 LEU A O 1
ATOM 746 N N . THR A 1 98 ? -1.578 8.82 -8.695 1 53.84 98 THR A N 1
ATOM 747 C CA . THR A 1 98 ? -2.314 9.789 -7.891 1 53.84 98 THR A CA 1
ATOM 748 C C . THR A 1 98 ? -3.674 10.086 -8.516 1 53.84 98 THR A C 1
ATOM 750 O O . THR A 1 98 ? -4.68 10.188 -7.812 1 53.84 98 THR A O 1
ATOM 753 N N . SER A 1 99 ? -3.715 10.211 -9.781 1 52.31 99 SER A N 1
ATOM 754 C CA . SER A 1 99 ? -4.98 10.547 -10.43 1 52.31 99 SER A CA 1
ATOM 755 C C . SER A 1 99 ? -5.973 9.391 -10.336 1 52.31 99 SER A C 1
ATOM 757 O O . SER A 1 99 ? -7.18 9.617 -10.211 1 52.31 99 SER A O 1
ATOM 759 N N . ARG A 1 100 ? -5.441 8.188 -10.398 1 55.22 100 ARG A N 1
ATOM 760 C CA . ARG A 1 100 ? -6.297 7.016 -10.266 1 55.22 100 ARG A CA 1
ATOM 761 C C . ARG A 1 100 ? -6.781 6.852 -8.828 1 55.22 100 ARG A C 1
ATOM 763 O O . ARG A 1 100 ? -7.879 6.34 -8.594 1 55.22 100 ARG A O 1
ATOM 770 N N . ILE A 1 101 ? -5.887 7.336 -8.039 1 59.97 101 ILE A N 1
ATOM 771 C CA . ILE A 1 101 ? -6.188 7.207 -6.617 1 59.97 101 ILE A CA 1
ATOM 772 C C . ILE A 1 101 ? -7.238 8.242 -6.215 1 59.97 101 ILE A C 1
ATOM 774 O O . ILE A 1 101 ? -8.062 7.988 -5.332 1 59.97 101 ILE A O 1
ATOM 778 N N . ILE A 1 102 ? -7.375 9.25 -7.246 1 57.5 102 ILE A N 1
ATOM 779 C CA . ILE A 1 102 ? -8.32 10.328 -6.949 1 57.5 102 ILE A CA 1
ATOM 780 C C . ILE A 1 102 ? -9.75 9.812 -7.113 1 57.5 102 ILE A C 1
ATOM 782 O O . ILE A 1 102 ? -10.109 9.273 -8.164 1 57.5 102 ILE A O 1
ATOM 786 N N . GLY A 1 103 ? -10.414 9.156 -6.266 1 68.19 103 GLY A N 1
ATOM 787 C CA . GLY A 1 103 ? -11.805 8.719 -6.219 1 68.19 103 GLY A CA 1
ATOM 788 C C . GLY A 1 103 ? -12.031 7.562 -5.258 1 68.19 103 GLY A C 1
ATOM 789 O O . GLY A 1 103 ? -13.117 6.988 -5.219 1 68.19 103 GLY A O 1
ATOM 790 N N . ALA A 1 104 ? -11.031 7.309 -4.598 1 82.62 104 ALA A N 1
ATOM 791 C CA . ALA A 1 104 ? -11.195 6.211 -3.646 1 82.62 104 ALA A CA 1
ATOM 792 C C . ALA A 1 104 ? -12.141 6.605 -2.512 1 82.62 104 ALA A C 1
ATOM 794 O O . ALA A 1 104 ? -12.102 7.742 -2.033 1 82.62 104 ALA A O 1
ATOM 795 N N . SER A 1 105 ? -12.984 5.672 -2.143 1 87.81 105 SER A N 1
ATOM 796 C CA . SER A 1 105 ? -13.914 5.922 -1.045 1 87.81 105 SER A CA 1
ATOM 797 C C . SER A 1 105 ? -13.195 5.898 0.301 1 87.81 105 SER A C 1
ATOM 799 O O . SER A 1 105 ? -12.117 5.316 0.426 1 87.81 105 SER A O 1
ATOM 801 N N . PRO A 1 106 ? -13.836 6.488 1.278 1 90.06 106 PRO A N 1
ATOM 802 C CA . PRO A 1 106 ? -13.273 6.414 2.627 1 90.06 106 PRO A CA 1
ATOM 803 C C . PRO A 1 106 ? -13.094 4.98 3.115 1 90.06 106 PRO A C 1
ATOM 805 O O . PRO A 1 106 ? -12.133 4.684 3.83 1 90.06 106 PRO A O 1
ATOM 808 N N . ALA A 1 107 ? -14.008 4.129 2.695 1 92.69 107 ALA A N 1
ATOM 809 C CA . ALA A 1 107 ? -13.891 2.725 3.08 1 92.69 107 ALA A CA 1
ATOM 810 C C . ALA A 1 107 ? -12.641 2.088 2.469 1 92.69 107 ALA A C 1
ATOM 812 O O . ALA A 1 107 ? -11.914 1.357 3.145 1 92.69 107 ALA A O 1
ATOM 813 N N . GLU A 1 108 ? -12.414 2.35 1.227 1 93.31 108 GLU A N 1
ATOM 814 C CA . GLU A 1 108 ? -11.227 1.834 0.547 1 93.31 108 GLU A CA 1
ATOM 815 C C . GLU A 1 108 ? -9.945 2.385 1.171 1 93.31 108 GLU A C 1
ATOM 817 O O . GLU A 1 108 ? -8.977 1.65 1.355 1 93.31 108 GLU A O 1
ATOM 822 N N . ILE A 1 109 ? -9.945 3.619 1.509 1 93.31 109 ILE A N 1
ATOM 823 C CA . ILE A 1 109 ? -8.789 4.27 2.121 1 93.31 109 ILE A CA 1
ATOM 824 C C . ILE A 1 109 ? -8.508 3.637 3.482 1 93.31 109 ILE A C 1
ATOM 826 O O . ILE A 1 109 ? -7.363 3.283 3.781 1 93.31 109 ILE A O 1
ATOM 830 N N . MET A 1 110 ? -9.539 3.457 4.285 1 95.12 110 MET A N 1
ATOM 831 C CA . MET A 1 110 ? -9.359 2.904 5.621 1 95.12 110 MET A CA 1
ATOM 832 C C . MET A 1 110 ? -8.859 1.465 5.551 1 95.12 110 MET A C 1
ATOM 834 O O . MET A 1 110 ? -8.047 1.044 6.375 1 95.12 110 MET A O 1
ATOM 838 N N . GLU A 1 111 ? -9.344 0.71 4.578 1 95.62 111 GLU A N 1
ATOM 839 C CA . GLU A 1 111 ? -8.867 -0.657 4.395 1 95.62 111 GLU A CA 1
ATOM 840 C C . GLU A 1 111 ? -7.371 -0.684 4.109 1 95.62 111 GLU A C 1
ATOM 842 O O . GLU A 1 111 ? -6.637 -1.488 4.691 1 95.62 111 GLU A O 1
ATOM 847 N N . LEU A 1 112 ? -6.957 0.178 3.262 1 95.81 112 LEU A N 1
ATOM 848 C CA . LEU A 1 112 ? -5.539 0.214 2.922 1 95.81 112 LEU A CA 1
ATOM 849 C C . LEU A 1 112 ? -4.707 0.693 4.105 1 95.81 112 LEU A C 1
ATOM 851 O O . LEU A 1 112 ? -3.637 0.145 4.383 1 95.81 112 LEU A O 1
ATOM 855 N N . ARG A 1 113 ? -5.125 1.722 4.785 1 97.06 113 ARG A N 1
ATOM 856 C CA . ARG A 1 113 ? -4.418 2.195 5.973 1 97.06 113 ARG A CA 1
ATOM 857 C C . ARG A 1 113 ? -4.254 1.078 6.996 1 97.06 113 ARG A C 1
ATOM 859 O O . ARG A 1 113 ? -3.176 0.906 7.57 1 97.06 113 ARG A O 1
ATOM 866 N N . LEU A 1 114 ? -5.305 0.281 7.191 1 97.81 114 LEU A N 1
ATOM 867 C CA . LEU A 1 114 ? -5.277 -0.81 8.156 1 97.81 114 LEU A CA 1
ATOM 868 C C . LEU A 1 114 ? -4.309 -1.903 7.715 1 97.81 114 LEU A C 1
ATOM 870 O O . LEU A 1 114 ? -3.705 -2.58 8.547 1 97.81 114 LEU A O 1
ATOM 874 N N . MET A 1 115 ? -4.137 -2.035 6.414 1 96.81 115 MET A N 1
ATOM 875 C CA . MET A 1 115 ? -3.211 -3.035 5.887 1 96.81 115 MET A CA 1
ATOM 876 C C . MET A 1 115 ? -1.765 -2.588 6.078 1 96.81 115 MET A C 1
ATOM 878 O O . MET A 1 115 ? -0.893 -3.406 6.375 1 96.81 115 MET A O 1
ATOM 882 N N . VAL A 1 116 ? -1.522 -1.32 6.062 1 97.19 116 VAL A N 1
ATOM 883 C CA . VAL A 1 116 ? -0.156 -0.857 5.844 1 97.19 116 VAL A CA 1
ATOM 884 C C . VAL A 1 116 ? 0.386 -0.225 7.121 1 97.19 116 VAL A C 1
ATOM 886 O O . VAL A 1 116 ? 1.49 -0.551 7.562 1 97.19 116 VAL A O 1
ATOM 889 N N . GLU A 1 117 ? -0.347 0.616 7.75 1 98.31 117 GLU A N 1
ATOM 890 C CA . GLU A 1 117 ? 0.192 1.502 8.781 1 98.31 117 GLU A CA 1
ATOM 891 C C . GLU A 1 117 ? 0.598 0.72 10.023 1 98.31 117 GLU A C 1
ATOM 893 O O . GLU A 1 117 ? 1.652 0.978 10.609 1 98.31 117 GLU A O 1
ATOM 898 N N . PRO A 1 118 ? -0.237 -0.269 10.469 1 98.69 118 PRO A N 1
ATOM 899 C CA . PRO A 1 118 ? 0.205 -1.013 11.656 1 98.69 118 PRO A CA 1
ATOM 900 C C . PRO A 1 118 ? 1.521 -1.752 11.43 1 98.69 118 PRO A C 1
ATOM 902 O O . PRO A 1 118 ? 2.396 -1.745 12.297 1 98.69 118 PRO A O 1
ATOM 905 N N . GLN A 1 119 ? 1.681 -2.324 10.273 1 98 119 GLN A N 1
ATOM 906 C CA . GLN A 1 119 ? 2.928 -3.02 9.969 1 98 119 GLN A CA 1
ATOM 907 C C . GLN A 1 119 ? 4.082 -2.033 9.82 1 98 119 GLN A C 1
ATOM 909 O O . GLN A 1 119 ? 5.215 -2.332 10.211 1 98 119 GLN A O 1
ATOM 914 N N . ALA A 1 120 ? 3.795 -0.902 9.25 1 98.38 120 ALA A N 1
ATOM 915 C CA . ALA A 1 120 ? 4.805 0.148 9.164 1 98.38 120 ALA A CA 1
ATOM 916 C C . ALA A 1 120 ? 5.273 0.576 10.547 1 98.38 120 ALA A C 1
ATOM 918 O O . ALA A 1 120 ? 6.465 0.82 10.758 1 98.38 120 ALA A O 1
ATOM 919 N N . ALA A 1 121 ? 4.332 0.677 11.469 1 98.81 121 ALA A N 1
ATOM 920 C CA . ALA A 1 121 ? 4.68 1.048 12.836 1 98.81 121 ALA A CA 1
ATOM 921 C C . ALA A 1 121 ? 5.59 0.002 13.469 1 98.81 121 ALA A C 1
ATOM 923 O O . ALA A 1 121 ? 6.523 0.345 14.203 1 98.81 121 ALA A O 1
ATOM 924 N N . GLU A 1 122 ? 5.301 -1.234 13.18 1 98.75 122 GLU A N 1
ATOM 925 C CA . GLU A 1 122 ? 6.168 -2.297 13.68 1 98.75 122 GLU A CA 1
ATOM 926 C C . GLU A 1 122 ? 7.59 -2.145 13.148 1 98.75 122 GLU A C 1
ATOM 928 O O . GLU A 1 122 ? 8.555 -2.252 13.914 1 98.75 122 GLU A O 1
ATOM 933 N N . LEU A 1 123 ? 7.719 -1.889 11.875 1 98.31 123 LEU A N 1
ATOM 934 C CA . LEU A 1 123 ? 9.031 -1.676 11.281 1 98.31 123 LEU A CA 1
ATOM 935 C C . LEU A 1 123 ? 9.703 -0.442 11.875 1 98.31 123 LEU A C 1
ATOM 937 O O . LEU A 1 123 ? 10.898 -0.468 12.18 1 98.31 123 LEU A O 1
ATOM 941 N N . ALA A 1 124 ? 8.938 0.596 12.039 1 98.75 124 ALA A N 1
ATOM 942 C CA . ALA A 1 124 ? 9.453 1.864 12.547 1 98.75 124 ALA A CA 1
ATOM 943 C C . ALA A 1 124 ? 10.039 1.696 13.938 1 98.75 124 ALA A C 1
ATOM 945 O O . ALA A 1 124 ? 11.039 2.344 14.281 1 98.75 124 ALA A O 1
ATOM 946 N N . ALA A 1 125 ? 9.43 0.859 14.742 1 98.75 125 ALA A N 1
ATOM 947 C CA . ALA A 1 125 ? 9.914 0.635 16.109 1 98.75 125 ALA A CA 1
ATOM 948 C C . ALA A 1 125 ? 11.383 0.207 16.094 1 98.75 125 ALA A C 1
ATOM 950 O O . ALA A 1 125 ? 12.156 0.609 16.969 1 98.75 125 ALA A O 1
ATOM 951 N N . GLY A 1 126 ? 11.75 -0.561 15.117 1 98.25 126 GLY A N 1
ATOM 952 C CA . GLY A 1 126 ? 13.117 -1.064 15.07 1 98.25 126 GLY A CA 1
ATOM 953 C C . GLY A 1 126 ? 14.047 -0.183 14.258 1 98.25 126 GLY A C 1
ATOM 954 O O . GLY A 1 126 ? 15.266 -0.31 14.352 1 98.25 126 GLY A O 1
ATOM 955 N N . ARG A 1 127 ? 13.508 0.748 13.5 1 98.5 127 ARG A N 1
ATOM 956 C CA . ARG A 1 127 ? 14.344 1.438 12.523 1 98.5 127 ARG A CA 1
ATOM 957 C C . ARG A 1 127 ? 14.406 2.932 12.812 1 98.5 127 ARG A C 1
ATOM 959 O O . ARG A 1 127 ? 15.281 3.633 12.297 1 98.5 127 ARG A O 1
ATOM 966 N N . ALA A 1 128 ? 13.508 3.457 13.586 1 98.5 128 ALA A N 1
ATOM 967 C CA . ALA A 1 128 ? 13.391 4.895 13.812 1 98.5 128 ALA A CA 1
ATOM 968 C C . ALA A 1 128 ? 14.672 5.453 14.43 1 98.5 128 ALA A C 1
ATOM 970 O O . ALA A 1 128 ? 15.266 4.832 15.312 1 98.5 128 ALA A O 1
ATOM 971 N N . THR A 1 129 ? 15.031 6.613 13.969 1 98.31 129 THR A N 1
ATOM 972 C CA . THR A 1 129 ? 16.109 7.367 14.586 1 98.31 129 THR A CA 1
ATOM 973 C C . THR A 1 129 ? 15.586 8.289 15.68 1 98.31 129 THR A C 1
ATOM 975 O O . THR A 1 129 ? 14.367 8.445 15.828 1 98.31 129 THR A O 1
ATOM 978 N N . ALA A 1 130 ? 16.531 8.836 16.375 1 98.06 130 ALA A N 1
ATOM 979 C CA . ALA A 1 130 ? 16.156 9.82 17.375 1 98.06 130 ALA A CA 1
ATOM 980 C C . ALA A 1 130 ? 15.422 11 16.734 1 98.06 130 ALA A C 1
ATOM 982 O O . ALA A 1 130 ? 14.469 11.539 17.312 1 98.06 130 ALA A O 1
ATOM 983 N N . ALA A 1 131 ? 15.859 11.344 15.625 1 98 131 ALA A N 1
ATOM 984 C CA . ALA A 1 131 ? 15.227 12.453 14.914 1 98 131 ALA A CA 1
ATOM 985 C C . ALA A 1 131 ? 13.797 12.102 14.516 1 98 131 ALA A C 1
ATOM 987 O O . ALA A 1 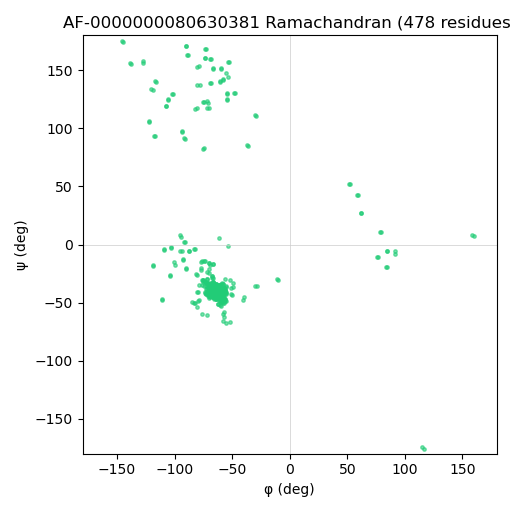131 ? 12.898 12.945 14.594 1 98 131 ALA A O 1
ATOM 988 N N . ASP A 1 132 ? 13.578 10.898 14.094 1 97.75 132 ASP A N 1
ATOM 989 C CA . ASP A 1 132 ? 12.227 10.445 13.766 1 97.75 132 ASP A CA 1
ATOM 990 C C . ASP A 1 132 ? 11.305 10.531 14.977 1 97.75 132 ASP A C 1
ATOM 992 O O . ASP A 1 132 ? 10.195 11.055 14.883 1 97.75 132 ASP A O 1
ATOM 996 N N . LEU A 1 133 ? 11.805 9.977 16.094 1 98.69 133 LEU A N 1
ATOM 997 C CA . LEU A 1 133 ? 11.008 9.945 17.312 1 98.69 133 LEU A CA 1
ATOM 998 C C . LEU A 1 133 ? 10.711 11.367 17.797 1 98.69 133 LEU A C 1
ATOM 1000 O O . LEU A 1 133 ? 9.594 11.648 18.25 1 98.69 133 LEU A O 1
ATOM 1004 N N . HIS A 1 134 ? 11.695 12.203 17.688 1 98.19 134 HIS A N 1
ATOM 1005 C CA . HIS A 1 134 ? 11.484 13.602 18.047 1 98.19 134 HIS A CA 1
ATOM 1006 C C . HIS A 1 134 ? 10.414 14.242 17.172 1 98.19 134 HIS A C 1
ATOM 1008 O O . HIS A 1 134 ? 9.555 14.977 17.672 1 98.19 134 HIS A O 1
ATOM 1014 N N . ARG A 1 135 ? 10.445 13.953 15.906 1 98 135 ARG A N 1
ATOM 1015 C CA . ARG A 1 135 ? 9.438 14.477 14.984 1 98 135 ARG A CA 1
ATOM 1016 C C . ARG A 1 135 ? 8.047 13.984 15.359 1 98 135 ARG A C 1
ATOM 1018 O O . ARG A 1 135 ? 7.078 14.742 15.297 1 98 135 ARG A O 1
ATOM 1025 N N . MET A 1 136 ? 7.879 12.781 15.742 1 98.62 136 MET A N 1
ATOM 1026 C CA . MET A 1 136 ? 6.598 12.227 16.172 1 98.62 136 MET A CA 1
ATOM 1027 C C . MET A 1 136 ? 6.074 12.945 17.406 1 98.62 136 MET A C 1
ATOM 1029 O O . MET A 1 136 ? 4.895 13.289 17.484 1 98.62 136 MET A O 1
ATOM 1033 N N . GLU A 1 137 ? 6.992 13.164 18.297 1 98.56 137 GLU A N 1
ATOM 1034 C CA . GLU A 1 137 ? 6.613 13.883 19.516 1 98.56 137 GLU A CA 1
ATOM 1035 C C . GLU A 1 137 ? 6.16 15.305 19.203 1 98.56 137 GLU A C 1
ATOM 1037 O O . GLU A 1 137 ? 5.223 15.812 19.828 1 98.56 137 GLU A O 1
ATOM 1042 N N . GLU A 1 138 ? 6.883 15.898 18.312 1 97.12 138 GLU A N 1
ATOM 1043 C CA . GLU A 1 138 ? 6.488 17.234 17.891 1 97.12 138 GLU A CA 1
ATOM 1044 C C . GLU A 1 138 ? 5.09 17.234 17.281 1 97.12 138 GLU A C 1
ATOM 1046 O O . GLU A 1 138 ? 4.273 18.109 17.578 1 97.12 138 GLU A O 1
ATOM 1051 N N . CYS A 1 139 ? 4.809 16.312 16.422 1 97.06 139 CYS A N 1
ATOM 1052 C CA . CYS A 1 139 ? 3.49 16.203 15.812 1 97.06 139 CYS A CA 1
ATOM 1053 C C . CYS A 1 139 ? 2.414 15.992 16.859 1 97.06 139 CYS A C 1
ATOM 1055 O O . CYS A 1 139 ? 1.353 16.625 16.812 1 97.06 139 CYS A O 1
ATOM 1057 N N . LEU A 1 140 ? 2.711 15.109 17.844 1 98.06 140 LEU A N 1
ATOM 1058 C CA . LEU A 1 140 ? 1.788 14.828 18.938 1 98.06 140 LEU A CA 1
ATOM 1059 C C . LEU A 1 140 ? 1.485 16.094 19.719 1 98.06 140 LEU A C 1
ATOM 1061 O O . LEU A 1 140 ? 0.322 16.406 20 1 98.06 140 LEU A O 1
ATOM 1065 N N . ALA A 1 141 ? 2.561 16.812 20.078 1 98.06 141 ALA A N 1
ATOM 1066 C CA . ALA A 1 141 ? 2.414 18.031 20.875 1 98.06 141 ALA A CA 1
ATOM 1067 C C . ALA A 1 141 ? 1.59 19.078 20.141 1 98.06 141 ALA A C 1
ATOM 1069 O O . ALA A 1 141 ? 0.706 19.719 20.719 1 98.06 141 ALA A O 1
ATOM 1070 N N . HIS A 1 142 ? 1.828 19.234 18.859 1 96.81 142 HIS A N 1
ATOM 1071 C CA . HIS A 1 142 ? 1.093 20.219 18.062 1 96.81 142 HIS A CA 1
ATOM 1072 C C . HIS A 1 142 ? -0.365 19.812 17.891 1 96.81 142 HIS A C 1
ATOM 1074 O O . HIS A 1 142 ? -1.262 20.656 17.922 1 96.81 142 HIS A O 1
ATOM 1080 N N . ALA A 1 143 ? -0.629 18.547 17.734 1 96.69 143 ALA A N 1
ATOM 1081 C CA . ALA A 1 143 ? -2.004 18.062 17.609 1 96.69 143 ALA A CA 1
ATOM 1082 C C . ALA A 1 143 ? -2.789 18.344 18.891 1 96.69 143 ALA A C 1
ATOM 1084 O O . ALA A 1 143 ? -3.941 18.781 18.844 1 96.69 143 ALA A O 1
ATOM 1085 N N . GLU A 1 144 ? -2.156 18.109 19.984 1 97 144 GLU A N 1
ATOM 1086 C CA . GLU A 1 144 ? -2.814 18.281 21.281 1 97 144 GLU A CA 1
ATOM 1087 C C . GLU A 1 144 ? -3.074 19.75 21.594 1 97 144 GLU A C 1
ATOM 1089 O O . GLU A 1 144 ? -3.992 20.078 22.344 1 97 144 GLU A O 1
ATOM 1094 N N . ARG A 1 145 ? -2.305 20.594 21.016 1 96.81 145 ARG A N 1
ATOM 1095 C CA . ARG A 1 145 ? -2.453 22.031 21.25 1 96.81 145 ARG A CA 1
ATOM 1096 C C . ARG A 1 145 ? -3.348 22.672 20.203 1 96.81 145 ARG A C 1
ATOM 1098 O O . ARG A 1 145 ? -3.645 23.859 20.266 1 96.81 145 ARG A O 1
ATOM 1105 N N . ALA A 1 146 ? -3.732 21.891 19.219 1 95.5 146 ALA A N 1
ATOM 1106 C CA . ALA A 1 146 ? -4.527 22.422 18.125 1 95.5 146 ALA A CA 1
ATOM 1107 C C . ALA A 1 146 ? -5.82 23.047 18.641 1 95.5 146 ALA A C 1
ATOM 1109 O O . ALA A 1 146 ? -6.473 22.5 19.531 1 95.5 146 ALA A O 1
ATOM 1110 N N . GLN A 1 147 ? -6.199 24.094 18.062 1 92.56 147 GLN A N 1
ATOM 1111 C CA . GLN A 1 147 ? -7.324 24.875 18.578 1 92.56 147 GLN A CA 1
ATOM 1112 C C . GLN A 1 147 ? -8.602 24.578 17.781 1 92.56 147 GLN A C 1
ATOM 1114 O O . GLN A 1 147 ? -9.688 25 18.172 1 92.56 147 GLN A O 1
ATOM 1119 N N . ASP A 1 148 ? -8.461 23.969 16.656 1 88.81 148 ASP A N 1
ATOM 1120 C CA . ASP A 1 148 ? -9.617 23.609 15.852 1 88.81 148 ASP A CA 1
ATOM 1121 C C . ASP A 1 148 ? -9.383 22.281 15.117 1 88.81 148 ASP A C 1
ATOM 1123 O O . ASP A 1 148 ? -8.297 21.719 15.188 1 88.81 148 ASP A O 1
ATOM 1127 N N . VAL A 1 149 ? -10.422 21.859 14.469 1 90.19 149 VAL A N 1
ATOM 1128 C CA . VAL A 1 149 ? -10.43 20.531 13.875 1 90.19 149 VAL A CA 1
ATOM 1129 C C . VAL A 1 149 ? -9.438 20.469 12.719 1 90.19 149 VAL A C 1
ATOM 1131 O O . VAL A 1 149 ? -8.641 19.531 12.617 1 90.19 149 VAL A O 1
ATOM 1134 N N . PRO A 1 150 ? -9.312 21.469 11.883 1 86.12 150 PRO A N 1
ATOM 1135 C CA . PRO A 1 150 ? -8.352 21.406 10.781 1 86.12 150 PRO A CA 1
ATOM 1136 C C . PRO A 1 150 ? -6.902 21.312 11.266 1 86.12 150 PRO A C 1
ATOM 1138 O O . PRO A 1 150 ? -6.102 20.562 10.703 1 86.12 150 PRO A O 1
ATOM 1141 N N . GLU A 1 151 ? -6.633 22.047 12.25 1 88.94 151 GLU A N 1
ATOM 1142 C CA . GLU A 1 151 ? -5.277 22 12.797 1 88.94 151 GLU A CA 1
ATOM 1143 C C . GLU A 1 151 ? -4.969 20.641 13.398 1 88.94 151 GLU A C 1
ATOM 1145 O O . GLU A 1 151 ? -3.879 20.094 13.203 1 88.94 151 GLU A O 1
ATOM 1150 N N . PHE A 1 152 ? -5.93 20.125 14.18 1 95.75 152 PHE A N 1
ATOM 1151 C CA . PHE A 1 152 ? -5.758 18.797 14.734 1 95.75 152 PHE A CA 1
ATOM 1152 C C . PHE A 1 152 ? -5.523 17.781 13.625 1 95.75 152 PHE A C 1
ATOM 1154 O O . PHE A 1 152 ? -4.594 16.969 13.703 1 95.75 152 PHE A O 1
ATOM 1161 N N . GLU A 1 153 ? -6.312 17.812 12.57 1 89.44 153 GLU A N 1
ATOM 1162 C CA . GLU A 1 153 ? -6.227 16.859 11.469 1 89.44 153 GLU A CA 1
ATOM 1163 C C . GLU A 1 153 ? -4.887 16.969 10.742 1 89.44 153 GLU A C 1
ATOM 1165 O O . GLU A 1 153 ? -4.328 15.961 10.305 1 89.44 153 GLU A O 1
ATOM 1170 N N . HIS A 1 154 ? -4.402 18.156 10.617 1 89.5 154 HIS A N 1
ATOM 1171 C CA . HIS A 1 154 ? -3.107 18.375 9.984 1 89.5 154 HIS A CA 1
ATOM 1172 C C . HIS A 1 154 ? -1.996 17.641 10.734 1 89.5 154 HIS A C 1
ATOM 1174 O O . HIS A 1 154 ? -1.262 16.844 10.148 1 89.5 154 HIS A O 1
ATOM 1180 N N . TRP A 1 155 ? -1.916 17.859 11.977 1 93.38 155 TRP A N 1
ATOM 1181 C CA . TRP A 1 155 ? -0.817 17.297 12.758 1 93.38 155 TRP A CA 1
ATOM 1182 C C . TRP A 1 155 ? -1.024 15.805 13 1 93.38 155 TRP A C 1
ATOM 1184 O O . TRP A 1 155 ? -0.058 15.039 13.078 1 93.38 155 TRP A O 1
ATOM 1194 N N . ASP A 1 156 ? -2.318 15.398 13.109 1 95.62 156 ASP A N 1
ATOM 1195 C CA . ASP A 1 156 ? -2.627 13.977 13.117 1 95.62 156 ASP A CA 1
ATOM 1196 C C . ASP A 1 156 ? -2.08 13.289 11.867 1 95.62 156 ASP A C 1
ATOM 1198 O O . ASP A 1 156 ? -1.442 12.234 11.953 1 95.62 156 ASP A O 1
ATOM 1202 N N . GLY A 1 157 ? -2.332 13.898 10.734 1 94.25 157 GLY A N 1
ATOM 1203 C CA . GLY A 1 157 ? -1.784 13.398 9.484 1 94.25 157 GLY A CA 1
ATOM 1204 C C . GLY A 1 157 ? -0.268 13.359 9.469 1 94.25 157 GLY A C 1
ATOM 1205 O O . GLY A 1 157 ? 0.328 12.367 9.039 1 94.25 157 GLY A O 1
ATOM 1206 N N . MET A 1 158 ? 0.345 14.406 9.992 1 93.81 158 MET A N 1
ATOM 1207 C CA . MET A 1 158 ? 1.803 14.492 10.008 1 93.81 158 MET A CA 1
ATOM 1208 C C . MET A 1 158 ? 2.402 13.422 10.922 1 93.81 158 MET A C 1
ATOM 1210 O O . MET A 1 158 ? 3.488 12.914 10.648 1 93.81 158 MET A O 1
ATOM 1214 N N . LEU A 1 159 ? 1.664 13.102 11.977 1 98.38 159 LEU A N 1
ATOM 1215 C CA . LEU A 1 159 ? 2.131 12.031 12.844 1 98.38 159 LEU A CA 1
ATOM 1216 C C . LEU A 1 159 ? 2.197 10.703 12.094 1 98.38 159 LEU A C 1
ATOM 1218 O O . LEU A 1 159 ? 3.207 10 12.156 1 98.38 159 LEU A O 1
ATOM 1222 N N . HIS A 1 160 ? 1.162 10.375 11.344 1 98.31 160 HIS A N 1
ATOM 1223 C CA . HIS A 1 160 ? 1.137 9.133 10.578 1 98.31 160 HIS A CA 1
ATOM 1224 C C . HIS A 1 160 ? 2.209 9.133 9.492 1 98.31 160 HIS A C 1
ATOM 1226 O O . HIS A 1 160 ? 2.859 8.109 9.266 1 98.31 160 HIS A O 1
ATOM 1232 N N . VAL A 1 161 ? 2.402 10.281 8.867 1 95.75 161 VAL A N 1
ATOM 1233 C CA . VAL A 1 161 ? 3.457 10.422 7.871 1 95.75 161 VAL A CA 1
ATOM 1234 C C . VAL A 1 161 ? 4.816 10.156 8.516 1 95.75 161 VAL A C 1
ATOM 1236 O O . VAL A 1 161 ? 5.648 9.438 7.945 1 95.75 161 VAL A O 1
ATOM 1239 N N . ALA A 1 162 ? 4.996 10.719 9.688 1 97.62 162 ALA A N 1
ATOM 1240 C CA . ALA A 1 162 ? 6.262 10.531 10.391 1 97.62 162 ALA A CA 1
ATOM 1241 C C . ALA A 1 162 ? 6.496 9.062 10.719 1 97.62 162 ALA A C 1
ATOM 1243 O O . ALA A 1 162 ? 7.617 8.562 10.594 1 97.62 162 ALA A O 1
ATOM 1244 N N . ILE A 1 163 ? 5.48 8.391 11.141 1 98.75 163 ILE A N 1
ATOM 1245 C CA . ILE A 1 163 ? 5.582 6.973 11.477 1 98.75 163 ILE A CA 1
ATOM 1246 C C . ILE A 1 163 ? 5.926 6.164 10.227 1 98.75 163 ILE A C 1
ATOM 1248 O O . ILE A 1 163 ? 6.836 5.336 10.25 1 98.75 163 ILE A O 1
ATOM 1252 N N . ILE A 1 164 ? 5.262 6.426 9.156 1 98.19 164 ILE A N 1
ATOM 1253 C CA . ILE A 1 164 ? 5.504 5.734 7.898 1 98.19 164 ILE A CA 1
ATOM 1254 C C . ILE A 1 164 ? 6.938 5.98 7.438 1 98.19 164 ILE A C 1
ATOM 1256 O O . ILE A 1 164 ? 7.637 5.047 7.035 1 98.19 164 ILE A O 1
ATOM 1260 N N . GLY A 1 165 ? 7.348 7.219 7.496 1 96.62 165 GLY A N 1
ATOM 1261 C CA . GLY A 1 165 ? 8.711 7.559 7.113 1 96.62 165 GLY A CA 1
ATOM 1262 C C . GLY A 1 165 ? 9.758 6.836 7.934 1 96.62 165 GLY A C 1
ATOM 1263 O O . GLY A 1 165 ? 10.82 6.473 7.414 1 96.62 165 GLY A O 1
ATOM 1264 N N . ALA A 1 166 ? 9.469 6.602 9.141 1 98.38 166 ALA A N 1
ATOM 1265 C CA . ALA A 1 166 ? 10.422 5.992 10.07 1 98.38 166 ALA A CA 1
ATOM 1266 C C . ALA A 1 166 ? 10.586 4.5 9.789 1 98.38 166 ALA A C 1
ATOM 1268 O O . ALA A 1 166 ? 11.516 3.867 10.289 1 98.38 166 ALA A O 1
ATOM 1269 N N . ALA A 1 167 ? 9.711 3.945 9.023 1 98.12 167 ALA A N 1
ATOM 1270 C CA . ALA A 1 167 ? 9.844 2.549 8.617 1 98.12 167 ALA A CA 1
ATOM 1271 C C . ALA A 1 167 ? 11.008 2.365 7.652 1 98.12 167 ALA A C 1
ATOM 1273 O O . ALA A 1 167 ? 11.438 1.236 7.391 1 98.12 167 ALA A O 1
ATOM 1274 N N . LYS A 1 168 ? 11.484 3.475 7.09 1 97 168 LYS A N 1
ATOM 1275 C CA . LYS A 1 168 ? 12.648 3.52 6.211 1 97 168 LYS A CA 1
ATOM 1276 C C . LYS A 1 168 ? 12.445 2.631 4.984 1 97 168 LYS A C 1
ATOM 1278 O O . LYS A 1 168 ? 13.336 1.866 4.613 1 97 168 LYS A O 1
ATOM 1283 N N . ASN A 1 169 ? 11.336 2.686 4.453 1 94.81 169 ASN A N 1
ATOM 1284 C CA . ASN A 1 169 ? 10.953 2.131 3.158 1 94.81 169 ASN A CA 1
ATOM 1285 C C . ASN A 1 169 ? 10.406 3.207 2.227 1 94.81 169 ASN A C 1
ATOM 1287 O O . ASN A 1 169 ? 9.273 3.666 2.4 1 94.81 169 ASN A O 1
ATOM 1291 N N . GLY A 1 170 ? 11.281 3.498 1.306 1 89.88 170 GLY A N 1
ATOM 1292 C CA . GLY A 1 170 ? 10.938 4.594 0.416 1 89.88 170 GLY A CA 1
ATOM 1293 C C . GLY A 1 170 ? 9.695 4.324 -0.409 1 89.88 170 GLY A C 1
ATOM 1294 O O . GLY A 1 170 ? 8.898 5.234 -0.655 1 89.88 170 GLY A O 1
ATOM 1295 N N . LEU A 1 171 ? 9.492 3.1 -0.84 1 87.75 171 LEU A N 1
ATOM 1296 C CA . LEU A 1 171 ? 8.297 2.73 -1.598 1 87.75 171 LEU A CA 1
ATOM 1297 C C . LEU A 1 171 ? 7.043 2.889 -0.747 1 87.75 171 LEU A C 1
ATOM 1299 O O . LEU A 1 171 ? 6.027 3.398 -1.223 1 87.75 171 LEU A O 1
ATOM 1303 N N . LEU A 1 172 ? 7.102 2.459 0.481 1 92.81 172 LEU A N 1
ATOM 1304 C CA . LEU A 1 172 ? 5.996 2.613 1.424 1 92.81 172 LEU A CA 1
ATOM 1305 C C . LEU A 1 172 ? 5.641 4.082 1.609 1 92.81 172 LEU A C 1
ATOM 1307 O O . LEU A 1 172 ? 4.461 4.445 1.625 1 92.81 172 LEU A O 1
ATOM 1311 N N . ALA A 1 173 ? 6.68 4.887 1.8 1 91 173 ALA A N 1
ATOM 1312 C CA . ALA A 1 173 ? 6.469 6.32 1.962 1 91 173 ALA A CA 1
ATOM 1313 C C . ALA A 1 173 ? 5.773 6.914 0.739 1 91 173 ALA A C 1
ATOM 1315 O O . ALA A 1 173 ? 4.871 7.746 0.873 1 91 173 ALA A O 1
ATOM 1316 N N . ASP A 1 174 ? 6.098 6.469 -0.414 1 83.88 174 ASP A N 1
ATOM 1317 C CA . ASP A 1 174 ? 5.512 6.957 -1.656 1 83.88 174 ASP A CA 1
ATOM 1318 C C . ASP A 1 174 ? 4.047 6.535 -1.775 1 83.88 174 ASP A C 1
ATOM 1320 O O . ASP A 1 174 ? 3.197 7.332 -2.176 1 83.88 174 ASP A O 1
ATOM 1324 N N . VAL A 1 175 ? 3.809 5.355 -1.475 1 86.56 175 VAL A N 1
ATOM 1325 C CA . VAL A 1 175 ? 2.441 4.848 -1.501 1 86.56 175 VAL A CA 1
ATOM 1326 C C . VAL A 1 175 ? 1.58 5.629 -0.511 1 86.56 175 VAL A C 1
ATOM 1328 O O . VAL A 1 175 ? 0.457 6.023 -0.832 1 86.56 175 VAL A O 1
ATOM 1331 N N . TYR A 1 176 ? 2.143 5.859 0.639 1 91.19 176 TYR A N 1
ATOM 1332 C CA . TYR A 1 176 ? 1.372 6.559 1.66 1 91.19 176 TYR A CA 1
ATOM 1333 C C . TYR A 1 176 ? 1.098 8 1.245 1 91.19 176 TYR A C 1
ATOM 1335 O O . TYR A 1 176 ? 0.07 8.57 1.612 1 91.19 176 TYR A O 1
ATOM 1343 N N . ASP A 1 177 ? 2.004 8.562 0.575 1 82.62 177 ASP A N 1
ATOM 1344 C CA . ASP A 1 177 ? 1.778 9.906 0.062 1 82.62 177 ASP A CA 1
ATOM 1345 C C . ASP A 1 177 ? 0.526 9.961 -0.81 1 82.62 177 ASP A C 1
ATOM 1347 O O . ASP A 1 177 ? -0.219 10.945 -0.775 1 82.62 177 ASP A O 1
ATOM 1351 N N . ALA A 1 178 ? 0.352 8.922 -1.523 1 77.69 178 ALA A N 1
ATOM 1352 C CA . ALA A 1 178 ? -0.844 8.859 -2.359 1 77.69 178 ALA A CA 1
ATOM 1353 C C . ALA A 1 178 ? -2.105 8.758 -1.506 1 77.69 178 ALA A C 1
ATOM 1355 O O . ALA A 1 178 ? -3.102 9.43 -1.776 1 77.69 178 ALA A O 1
ATOM 1356 N N . ILE A 1 179 ? -2.088 7.949 -0.519 1 85.56 179 ILE A N 1
ATOM 1357 C CA . ILE A 1 179 ? -3.195 7.793 0.417 1 85.56 179 ILE A CA 1
ATOM 1358 C C . ILE A 1 179 ? -3.504 9.133 1.082 1 85.56 179 ILE A C 1
ATOM 1360 O O . ILE A 1 179 ? -4.664 9.539 1.161 1 85.56 179 ILE A O 1
ATOM 1364 N N . ASN A 1 180 ? -2.414 9.75 1.528 1 83.56 180 ASN A N 1
ATOM 1365 C CA . ASN A 1 180 ? -2.557 11.016 2.24 1 83.56 180 ASN A CA 1
ATOM 1366 C C . ASN A 1 180 ? -3.131 12.102 1.338 1 83.56 180 ASN A C 1
ATOM 1368 O O . ASN A 1 180 ? -3.885 12.961 1.798 1 83.56 180 ASN A O 1
ATOM 1372 N N . ALA A 1 181 ? -2.789 12.062 0.099 1 77.5 181 ALA A N 1
ATOM 1373 C CA . ALA A 1 181 ? -3.324 13.031 -0.854 1 77.5 181 ALA A CA 1
ATOM 1374 C C . ALA A 1 181 ? -4.84 12.906 -0.965 1 77.5 181 ALA A C 1
ATOM 1376 O O . ALA A 1 181 ? -5.543 13.914 -1.088 1 77.5 181 ALA A O 1
ATOM 1377 N N . ILE A 1 182 ? -5.309 11.766 -0.86 1 77.56 182 ILE A N 1
ATOM 1378 C CA . ILE A 1 182 ? -6.746 11.523 -0.924 1 77.56 182 ILE A CA 1
ATOM 1379 C C . ILE A 1 182 ? -7.41 12 0.366 1 77.56 182 ILE A C 1
ATOM 1381 O O . ILE A 1 182 ? -8.461 12.633 0.331 1 77.56 182 ILE A O 1
ATOM 1385 N N . ARG A 1 183 ? -6.785 11.742 1.431 1 84.19 183 ARG A N 1
ATOM 1386 C CA . ARG A 1 183 ? -7.324 12.109 2.736 1 84.19 183 ARG A CA 1
ATOM 1387 C C . ARG A 1 183 ? -7.387 13.625 2.902 1 84.19 183 ARG A C 1
ATOM 1389 O O . ARG A 1 183 ? -8.047 14.125 3.812 1 84.19 183 ARG A O 1
ATOM 1396 N N . ASN A 1 184 ? -6.695 14.305 2.102 1 77.81 184 ASN A N 1
ATOM 1397 C CA . ASN A 1 184 ? -6.676 15.766 2.188 1 77.81 184 ASN A CA 1
ATOM 1398 C C . ASN A 1 184 ? -7.68 16.391 1.23 1 77.81 184 ASN A C 1
ATOM 1400 O O . ASN A 1 184 ? -7.766 17.625 1.132 1 77.81 184 ASN A O 1
ATOM 1404 N N . GLN A 1 185 ? -8.484 15.57 0.646 1 74.38 185 GLN A N 1
ATOM 1405 C CA . GLN A 1 185 ? -9.539 16.078 -0.225 1 74.38 185 GLN A CA 1
ATOM 1406 C C . GLN A 1 185 ? -10.742 16.562 0.587 1 74.38 185 GLN A C 1
ATOM 1408 O O . GLN A 1 185 ? -10.961 16.094 1.709 1 74.38 185 GLN A O 1
ATOM 1413 N N . PRO A 1 186 ? -11.453 17.5 -0.009 1 73.38 186 PRO A N 1
ATOM 1414 C CA . PRO A 1 186 ? -12.555 18.125 0.715 1 73.38 186 PRO A CA 1
ATOM 1415 C C . PRO A 1 186 ? -13.586 17.125 1.229 1 73.38 186 PRO A C 1
ATOM 1417 O O . PRO A 1 186 ? -14.148 17.312 2.309 1 73.38 186 PRO A O 1
ATOM 1420 N N . GLU A 1 187 ? -13.898 16.109 0.458 1 76.62 187 GLU A N 1
ATOM 1421 C CA . GLU A 1 187 ? -14.867 15.102 0.886 1 76.62 187 GLU A CA 1
ATOM 1422 C C . GLU A 1 187 ? -14.438 14.438 2.189 1 76.62 187 GLU A C 1
ATOM 1424 O O . GLU A 1 187 ? -15.25 14.25 3.096 1 76.62 187 GLU A O 1
ATOM 1429 N N . TRP A 1 188 ? -13.234 14.164 2.227 1 80.69 188 TRP A N 1
ATOM 1430 C CA . TRP A 1 188 ? -12.695 13.547 3.436 1 80.69 188 TRP A CA 1
ATOM 1431 C C . TRP A 1 188 ? -12.664 14.547 4.586 1 80.69 188 TRP A C 1
ATOM 1433 O O . TRP A 1 188 ? -12.953 14.203 5.73 1 80.69 188 TRP A O 1
ATOM 1443 N N . ALA A 1 189 ? -12.258 15.734 4.258 1 75.88 189 ALA A N 1
ATOM 1444 C CA . ALA A 1 189 ? -12.242 16.797 5.27 1 75.88 189 ALA A CA 1
ATOM 1445 C C . ALA A 1 189 ? -13.617 16.969 5.906 1 75.88 189 ALA A C 1
ATOM 1447 O O . ALA A 1 189 ? -13.727 17.125 7.125 1 75.88 189 ALA A O 1
ATOM 1448 N N . ARG A 1 190 ? -14.625 16.906 5.129 1 82.5 190 ARG A N 1
ATOM 1449 C CA . ARG A 1 190 ? -15.984 17.031 5.633 1 82.5 190 ARG A CA 1
ATOM 1450 C C . ARG A 1 190 ? -16.344 15.875 6.559 1 82.5 190 ARG A C 1
ATOM 1452 O O . ARG A 1 190 ? -16.953 16.078 7.605 1 82.5 190 ARG A O 1
ATOM 1459 N N . LEU A 1 191 ? -15.969 14.68 6.16 1 86.56 191 LEU A N 1
ATOM 1460 C CA . LEU A 1 191 ? -16.234 13.5 6.977 1 86.56 191 LEU A CA 1
ATOM 1461 C C . LEU A 1 191 ? -15.508 13.594 8.32 1 86.56 191 LEU A C 1
ATOM 1463 O O . LEU A 1 191 ? -16.078 13.258 9.359 1 86.56 191 LEU A O 1
ATOM 1467 N N . LYS A 1 192 ? -14.336 14.125 8.297 1 86.31 192 LYS A N 1
ATOM 1468 C CA . LYS A 1 192 ? -13.531 14.234 9.516 1 86.31 192 LYS A CA 1
ATOM 1469 C C . LYS A 1 192 ? -14.125 15.281 10.461 1 86.31 192 LYS A C 1
ATOM 1471 O O . LYS A 1 192 ? -14.195 15.047 11.672 1 86.31 192 LYS A O 1
ATOM 1476 N N . VAL A 1 193 ? -14.469 16.344 9.883 1 84.75 193 VAL A N 1
ATOM 1477 C CA . VAL A 1 193 ? -15.055 17.406 10.703 1 84.75 193 VAL A CA 1
ATOM 1478 C C . VAL A 1 193 ? -16.344 16.906 11.359 1 84.75 193 VAL A C 1
ATOM 1480 O O . VAL A 1 193 ? -16.594 17.188 12.531 1 84.75 193 VAL A O 1
ATOM 1483 N N . ARG A 1 194 ? -17.062 16.156 10.672 1 87.88 194 ARG A N 1
ATOM 1484 C CA . ARG A 1 194 ? -18.328 15.648 11.18 1 87.88 194 ARG A CA 1
ATOM 1485 C C . ARG A 1 194 ? -18.109 14.57 12.227 1 87.88 194 ARG A C 1
ATOM 1487 O O . ARG A 1 194 ? -18.906 14.445 13.172 1 87.88 194 ARG A O 1
ATOM 1494 N N . SER A 1 195 ? -17.094 13.859 12.07 1 90.81 195 SER A N 1
ATOM 1495 C CA . SER A 1 195 ? -16.906 12.68 12.906 1 90.81 195 SER A CA 1
ATOM 1496 C C . SER A 1 195 ? -16.125 13.023 14.172 1 90.81 195 SER A C 1
ATOM 1498 O O . SER A 1 195 ? -16.219 12.312 15.18 1 90.81 195 SER A O 1
ATOM 1500 N N . LEU A 1 196 ? -15.391 14.109 14.172 1 94.12 196 LEU A N 1
ATOM 1501 C CA . LEU A 1 196 ? -14.461 14.367 15.266 1 94.12 196 LEU A CA 1
ATOM 1502 C C . LEU A 1 196 ? -15.109 15.219 16.344 1 94.12 196 LEU A C 1
ATOM 1504 O O . LEU A 1 196 ? -15.094 16.453 16.266 1 94.12 196 LEU A O 1
ATOM 1508 N N . THR A 1 197 ? -15.602 14.57 17.375 1 94.31 197 THR A N 1
ATOM 1509 C CA . THR A 1 197 ? -16.078 15.234 18.578 1 94.31 197 THR A CA 1
ATOM 1510 C C . THR A 1 197 ? -14.953 15.43 19.578 1 94.31 197 THR A C 1
ATOM 1512 O O . THR A 1 197 ? -13.914 14.773 19.484 1 94.31 197 THR A O 1
ATOM 1515 N N . PRO A 1 198 ? -15.141 16.312 20.547 1 95.19 198 PRO A N 1
ATOM 1516 C CA . PRO A 1 198 ? -14.117 16.484 21.578 1 95.19 198 PRO A CA 1
ATOM 1517 C C . PRO A 1 198 ? -13.812 15.18 22.312 1 95.19 198 PRO A C 1
ATOM 1519 O O . PRO A 1 198 ? -12.648 14.906 22.641 1 95.19 198 PRO A O 1
ATOM 1522 N N . ALA A 1 199 ? -14.805 14.406 22.531 1 96.5 199 ALA A N 1
ATOM 1523 C CA . ALA A 1 199 ? -14.602 13.133 23.219 1 96.5 199 ALA A CA 1
ATOM 1524 C C . ALA A 1 199 ? -13.773 12.18 22.359 1 96.5 199 ALA A C 1
ATOM 1526 O O . ALA A 1 199 ? -12.867 11.508 22.859 1 96.5 199 ALA A O 1
ATOM 1527 N N . ARG A 1 200 ? -14.094 12.102 21.125 1 96.75 200 ARG A N 1
ATOM 1528 C CA . ARG A 1 200 ? -13.336 11.25 20.203 1 96.75 200 ARG A CA 1
ATOM 1529 C C . ARG A 1 200 ? -11.906 11.742 20.062 1 96.75 200 ARG A C 1
ATOM 1531 O O . ARG A 1 200 ? -10.969 10.938 20 1 96.75 200 ARG A O 1
ATOM 1538 N N . ARG A 1 201 ? -11.758 13.047 19.984 1 97.12 201 ARG A N 1
ATOM 1539 C CA . ARG A 1 201 ? -10.422 13.617 19.906 1 97.12 201 ARG A CA 1
ATOM 1540 C C . ARG A 1 201 ? -9.57 13.195 21.094 1 97.12 201 ARG A C 1
ATOM 1542 O O . ARG A 1 201 ? -8.406 12.828 20.922 1 97.12 201 ARG A O 1
ATOM 1549 N N . ALA A 1 202 ? -10.117 13.242 22.266 1 97.62 202 ALA A N 1
ATOM 1550 C CA . ALA A 1 202 ? -9.398 12.859 23.484 1 97.62 202 ALA A CA 1
ATOM 1551 C C . ALA A 1 202 ? -8.938 11.406 23.406 1 97.62 202 ALA A C 1
ATOM 1553 O O . ALA A 1 202 ? -7.816 11.086 23.797 1 97.62 202 ALA A O 1
ATOM 1554 N N . VAL A 1 203 ? -9.789 10.609 22.891 1 98.12 203 VAL A N 1
ATOM 1555 C CA . VAL A 1 203 ? -9.469 9.195 22.734 1 98.12 203 VAL A CA 1
ATOM 1556 C C . VAL A 1 203 ? -8.336 9.031 21.734 1 98.12 203 VAL A C 1
ATOM 1558 O O . VAL A 1 203 ? -7.383 8.281 21.969 1 98.12 203 VAL A O 1
ATOM 1561 N N . TYR A 1 204 ? -8.445 9.719 20.609 1 98.12 204 TYR A N 1
ATOM 1562 C CA . TYR A 1 204 ? -7.402 9.656 19.594 1 98.12 204 TYR A CA 1
ATOM 1563 C C . TYR A 1 204 ? -6.059 10.109 20.172 1 98.12 204 TYR A C 1
ATOM 1565 O O . TYR A 1 204 ? -5.023 9.5 19.875 1 98.12 204 TYR A O 1
ATOM 1573 N N . GLU A 1 205 ? -6.082 11.203 20.922 1 98.19 205 GLU A N 1
ATOM 1574 C CA . GLU A 1 205 ? -4.859 11.727 21.531 1 98.19 205 GLU A CA 1
ATOM 1575 C C . GLU A 1 205 ? -4.215 10.688 22.453 1 98.19 205 GLU A C 1
ATOM 1577 O O . GLU A 1 205 ? -3 10.484 22.406 1 98.19 205 GLU A O 1
ATOM 1582 N N . GLU A 1 206 ? -5.023 10.039 23.203 1 98.62 206 GLU A N 1
ATOM 1583 C CA . GLU A 1 206 ? -4.516 9 24.078 1 98.62 206 GLU A CA 1
ATOM 1584 C C . GLU A 1 206 ? -3.938 7.832 23.281 1 98.62 206 GLU A C 1
ATOM 1586 O O . GLU A 1 206 ? -2.885 7.293 23.625 1 98.62 206 GLU A O 1
ATOM 1591 N N . GLN A 1 207 ? -4.602 7.449 22.297 1 98.81 207 GLN A N 1
ATOM 1592 C CA . GLN A 1 207 ? -4.141 6.363 21.438 1 98.81 207 GLN A CA 1
ATOM 1593 C C . GLN A 1 207 ? -2.83 6.73 20.734 1 98.81 207 GLN A C 1
ATOM 1595 O O . GLN A 1 207 ? -1.919 5.902 20.656 1 98.81 207 GLN A O 1
ATOM 1600 N N . HIS A 1 208 ? -2.748 7.953 20.25 1 98.81 208 HIS A N 1
ATOM 1601 C CA . HIS A 1 208 ? -1.514 8.406 19.609 1 98.81 208 HIS A CA 1
ATOM 1602 C C . HIS A 1 208 ? -0.354 8.398 20.609 1 98.81 208 HIS A C 1
ATOM 1604 O O . HIS A 1 208 ? 0.763 8.008 20.25 1 98.81 208 HIS A O 1
ATOM 1610 N N . ARG A 1 209 ? -0.596 8.805 21.844 1 98.75 209 ARG A N 1
ATOM 1611 C CA . ARG A 1 209 ? 0.438 8.75 22.875 1 98.7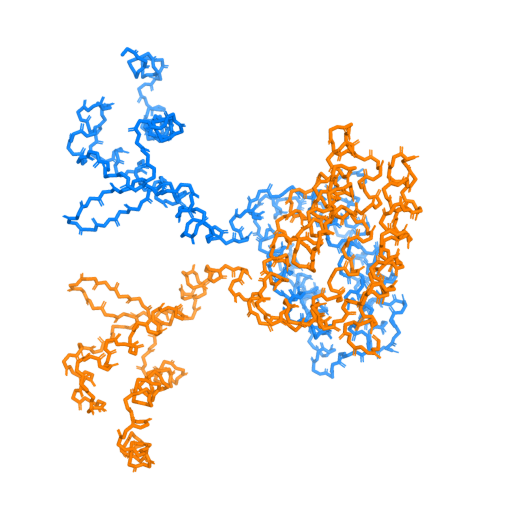5 209 ARG A CA 1
ATOM 1612 C C . ARG A 1 209 ? 0.931 7.328 23.078 1 98.75 209 ARG A C 1
ATOM 1614 O O . ARG A 1 209 ? 2.133 7.094 23.234 1 98.75 209 ARG A O 1
ATOM 1621 N N . ARG A 1 210 ? 0.026 6.402 23.078 1 98.81 210 ARG A N 1
ATOM 1622 C CA . ARG A 1 210 ? 0.382 5 23.266 1 98.81 210 ARG A CA 1
ATOM 1623 C C . ARG A 1 210 ? 1.232 4.496 22.109 1 98.81 210 ARG A C 1
ATOM 1625 O O . ARG A 1 210 ? 2.197 3.756 22.312 1 98.81 210 ARG A O 1
ATOM 1632 N N . ILE A 1 211 ? 0.877 4.887 20.938 1 98.88 211 ILE A N 1
ATOM 1633 C CA . ILE A 1 211 ? 1.623 4.484 19.75 1 98.88 211 ILE A CA 1
ATOM 1634 C C . ILE A 1 211 ? 3.049 5.027 19.828 1 98.88 211 ILE A C 1
ATOM 1636 O O . ILE A 1 211 ? 4.016 4.277 19.672 1 98.88 211 ILE A O 1
ATOM 1640 N N . VAL A 1 212 ? 3.189 6.336 20.094 1 98.88 212 VAL A N 1
ATOM 1641 C CA . VAL A 1 212 ? 4.504 6.973 20.125 1 98.88 212 VAL A CA 1
ATOM 1642 C C . VAL A 1 212 ? 5.332 6.391 21.266 1 98.88 212 VAL A C 1
ATOM 1644 O O . VAL A 1 212 ? 6.535 6.172 21.125 1 98.88 212 VAL A O 1
ATOM 1647 N N . SER A 1 213 ? 4.668 6.152 22.359 1 98.81 213 SER A N 1
ATOM 1648 C CA . SER A 1 213 ? 5.359 5.535 23.484 1 98.81 213 SER A CA 1
ATOM 1649 C C . SER A 1 213 ? 5.914 4.164 23.109 1 98.81 213 SER A C 1
ATOM 1651 O O . SER A 1 213 ? 7.059 3.842 23.438 1 98.81 213 SER A O 1
ATOM 1653 N N . ALA A 1 214 ? 5.129 3.357 22.484 1 98.88 214 ALA A N 1
ATOM 1654 C CA . ALA A 1 214 ? 5.566 2.037 22.031 1 98.88 214 ALA A CA 1
ATOM 1655 C C . ALA A 1 214 ? 6.746 2.148 21.078 1 98.88 214 ALA A C 1
ATOM 1657 O O . ALA A 1 214 ? 7.664 1.324 21.109 1 98.88 214 ALA A O 1
ATOM 1658 N N . LEU A 1 215 ? 6.723 3.143 20.203 1 98.88 215 LEU A N 1
ATOM 1659 C CA . LEU A 1 215 ? 7.801 3.367 19.25 1 98.88 215 LEU A CA 1
ATOM 1660 C C . LEU A 1 215 ? 9.078 3.795 19.953 1 98.88 215 LEU A C 1
ATOM 1662 O O . LEU A 1 215 ? 10.172 3.34 19.609 1 98.88 215 LEU A O 1
ATOM 1666 N N . LYS A 1 216 ? 8.977 4.613 20.938 1 98.62 216 LYS A N 1
ATOM 1667 C CA . LYS A 1 216 ? 10.125 5.035 21.734 1 98.62 216 LYS A CA 1
ATOM 1668 C C . LYS A 1 216 ? 10.734 3.852 22.484 1 98.62 216 LYS A C 1
ATOM 1670 O O . LYS A 1 216 ? 11.953 3.781 22.656 1 98.62 216 LYS A O 1
ATOM 1675 N N . ASP A 1 217 ? 9.898 2.93 22.891 1 98.56 217 ASP A N 1
ATOM 1676 C CA . ASP A 1 217 ? 10.336 1.745 23.625 1 98.56 217 ASP A CA 1
ATOM 1677 C C . ASP A 1 217 ? 10.836 0.663 22.672 1 98.56 217 ASP A C 1
ATOM 1679 O O . ASP A 1 217 ? 11.203 -0.433 23.109 1 98.56 217 ASP A O 1
ATOM 1683 N N . ARG A 1 218 ? 10.742 0.9 21.453 1 98.62 218 ARG A N 1
ATOM 1684 C CA . ARG A 1 218 ? 11.148 -0.028 20.406 1 98.62 218 ARG A CA 1
ATOM 1685 C C . ARG A 1 218 ? 10.344 -1.32 20.469 1 98.62 218 ARG A C 1
ATOM 1687 O O . ARG A 1 218 ? 10.875 -2.404 20.219 1 98.62 218 ARG A O 1
ATOM 1694 N N . ASP A 1 219 ? 9.195 -1.172 20.969 1 98.75 219 ASP A N 1
ATOM 1695 C CA . ASP A 1 219 ? 8.289 -2.314 21.047 1 98.75 219 ASP A CA 1
ATOM 1696 C C . ASP A 1 219 ? 7.402 -2.404 19.812 1 98.75 219 ASP A C 1
ATOM 1698 O O . ASP A 1 219 ? 6.305 -1.847 19.781 1 98.75 219 ASP A O 1
ATOM 1702 N N . GLY A 1 220 ? 7.875 -3.148 18.828 1 98.69 220 GLY A N 1
ATOM 1703 C CA . GLY A 1 220 ? 7.188 -3.252 17.562 1 98.69 220 GLY A CA 1
ATOM 1704 C C . GLY A 1 220 ? 5.801 -3.859 17.672 1 98.69 220 GLY A C 1
ATOM 1705 O O . GLY A 1 220 ? 4.863 -3.4 17.016 1 98.69 220 GLY A O 1
ATOM 1706 N N . ASP A 1 221 ? 5.637 -4.867 18.484 1 98.69 221 ASP A N 1
ATOM 1707 C CA . ASP A 1 221 ? 4.348 -5.531 18.656 1 98.69 221 ASP A CA 1
ATOM 1708 C C . ASP A 1 221 ? 3.307 -4.574 19.219 1 98.69 221 ASP A C 1
ATOM 1710 O O . ASP A 1 221 ? 2.184 -4.496 18.719 1 98.69 221 ASP A O 1
ATOM 1714 N N . GLN A 1 222 ? 3.711 -3.881 20.203 1 98.75 222 GLN A N 1
ATOM 1715 C CA . GLN A 1 222 ? 2.789 -2.941 20.828 1 98.75 222 GLN A CA 1
ATOM 1716 C C . GLN A 1 222 ? 2.475 -1.775 19.906 1 98.75 222 GLN A C 1
ATOM 1718 O O . GLN A 1 222 ? 1.35 -1.27 19.891 1 98.75 222 GLN A O 1
ATOM 1723 N N . ALA A 1 223 ? 3.482 -1.273 19.141 1 98.94 223 ALA A N 1
ATOM 1724 C CA . ALA A 1 223 ? 3.244 -0.19 18.203 1 98.94 223 ALA A CA 1
ATOM 1725 C C . ALA A 1 223 ? 2.219 -0.601 17.141 1 98.94 223 ALA A C 1
ATOM 1727 O O . ALA A 1 223 ? 1.287 0.152 16.844 1 98.94 223 ALA A O 1
ATOM 1728 N N . ARG A 1 224 ? 2.402 -1.802 16.625 1 98.81 224 ARG A N 1
ATOM 1729 C CA . ARG A 1 224 ? 1.478 -2.344 15.633 1 98.81 224 ARG A CA 1
ATOM 1730 C C . ARG A 1 224 ? 0.069 -2.461 16.203 1 98.81 224 ARG A C 1
ATOM 1732 O O . ARG A 1 224 ? -0.898 -2.014 15.586 1 98.81 224 ARG A O 1
ATOM 1739 N N . ALA A 1 225 ? -0.032 -3.027 17.375 1 98.81 225 ALA A N 1
ATOM 1740 C CA . ALA A 1 225 ? -1.335 -3.256 17.984 1 98.81 225 ALA A CA 1
ATOM 1741 C C . ALA A 1 225 ? -2.035 -1.934 18.297 1 98.81 225 ALA A C 1
ATOM 1743 O O . ALA A 1 225 ? -3.24 -1.796 18.062 1 98.81 225 ALA A O 1
ATOM 1744 N N . ALA A 1 226 ? -1.295 -0.993 18.844 1 98.81 226 ALA A N 1
ATOM 1745 C CA . ALA A 1 226 ? -1.862 0.304 19.203 1 98.81 226 ALA A CA 1
ATOM 1746 C C . ALA A 1 226 ? -2.354 1.049 17.969 1 98.81 226 ALA A C 1
ATOM 1748 O O . ALA A 1 226 ? -3.428 1.655 17.984 1 98.81 226 ALA A O 1
ATOM 1749 N N . LEU A 1 227 ? -1.6 1.031 16.906 1 98.88 227 LEU A N 1
ATOM 1750 C CA . LEU A 1 227 ? -2.006 1.723 15.688 1 98.88 227 LEU A CA 1
ATOM 1751 C C . LEU A 1 227 ? -3.193 1.021 15.031 1 98.88 227 LEU A C 1
ATOM 1753 O O . LEU A 1 227 ? -4.078 1.677 14.477 1 98.88 227 LEU A O 1
ATOM 1757 N N . GLN A 1 228 ? -3.203 -0.28 15.086 1 98.69 228 GLN A N 1
ATOM 1758 C CA . GLN A 1 228 ? -4.352 -1.03 14.594 1 98.69 228 GLN A CA 1
ATOM 1759 C C . GLN A 1 228 ? -5.625 -0.643 15.336 1 98.69 228 GLN A C 1
ATOM 1761 O O . GLN A 1 228 ? -6.664 -0.407 14.719 1 98.69 228 GLN A O 1
ATOM 1766 N N . GLU A 1 229 ? -5.543 -0.627 16.641 1 98.62 229 GLU A N 1
ATOM 1767 C CA . GLU A 1 229 ? -6.684 -0.236 17.453 1 98.62 229 GLU A CA 1
ATOM 1768 C C . GLU A 1 229 ? -7.16 1.171 17.109 1 98.62 229 GLU A C 1
ATOM 1770 O O . GLU A 1 229 ? -8.359 1.405 16.953 1 98.62 229 GLU A O 1
ATOM 1775 N N . HIS A 1 230 ? -6.25 2.076 16.984 1 98.69 230 HIS A N 1
ATOM 1776 C CA . HIS A 1 230 ? -6.555 3.459 16.625 1 98.69 230 HIS A CA 1
ATOM 1777 C C . HIS A 1 230 ? -7.293 3.541 15.297 1 98.69 230 HIS A C 1
ATOM 1779 O O . HIS A 1 230 ? -8.352 4.172 15.203 1 98.69 230 HIS A O 1
ATOM 1785 N N . LEU A 1 231 ? -6.773 2.846 14.305 1 98.19 231 LEU A N 1
ATOM 1786 C CA . LEU A 1 231 ? -7.344 2.953 12.969 1 98.19 231 LEU A CA 1
ATOM 1787 C C . LEU A 1 231 ? -8.695 2.26 12.898 1 98.19 231 LEU A C 1
ATOM 1789 O O . LEU A 1 231 ? -9.586 2.699 12.164 1 98.19 231 LEU A O 1
ATOM 1793 N N . LEU A 1 232 ? -8.852 1.192 13.648 1 97.81 232 LEU A N 1
ATOM 1794 C CA . LEU A 1 232 ? -10.156 0.543 13.688 1 97.81 232 LEU A CA 1
ATOM 1795 C C . LEU A 1 232 ? -11.211 1.477 14.273 1 97.81 232 LEU A C 1
ATOM 1797 O O . LEU A 1 232 ? -12.336 1.529 13.781 1 97.81 232 LEU A O 1
ATOM 1801 N N . GLN A 1 233 ? -10.828 2.176 15.312 1 97.5 233 GLN A N 1
ATOM 1802 C CA . GLN A 1 233 ? -11.75 3.139 15.914 1 97.5 233 GLN A CA 1
ATOM 1803 C C . GLN A 1 233 ? -12.055 4.281 14.945 1 97.5 233 GLN A C 1
ATOM 1805 O O . GLN A 1 233 ? -13.195 4.73 14.852 1 97.5 233 GLN A O 1
ATOM 1810 N N . VAL A 1 234 ? -11.047 4.793 14.258 1 96.75 234 VAL A N 1
ATOM 1811 C CA . VAL A 1 234 ? -11.242 5.84 13.258 1 96.75 234 VAL A CA 1
ATOM 1812 C C . VAL A 1 234 ? -12.211 5.359 12.188 1 96.75 234 VAL A C 1
ATOM 1814 O O . VAL A 1 234 ? -13.133 6.086 11.805 1 96.75 234 VAL A O 1
ATOM 1817 N N . ARG A 1 235 ? -11.992 4.168 11.711 1 96.12 235 ARG A N 1
ATOM 1818 C CA . ARG A 1 235 ? -12.859 3.596 10.688 1 96.12 235 ARG A CA 1
ATOM 1819 C C . ARG A 1 235 ? -14.305 3.547 11.164 1 96.12 235 ARG A C 1
ATOM 1821 O O . ARG A 1 235 ? -15.219 3.93 10.43 1 96.12 235 ARG A O 1
ATOM 1828 N N . THR A 1 236 ? -14.508 3.072 12.344 1 96.25 236 THR A N 1
ATOM 1829 C CA . THR A 1 236 ? -15.852 2.979 12.922 1 96.25 236 THR A CA 1
ATOM 1830 C C . THR A 1 236 ? -16.5 4.355 13.016 1 96.25 236 THR A C 1
ATOM 1832 O O . THR A 1 236 ? -17.672 4.523 12.664 1 96.25 236 THR A O 1
ATOM 1835 N N . ASN A 1 237 ? -15.766 5.316 13.492 1 94.62 237 ASN A N 1
ATOM 1836 C CA . ASN A 1 237 ? -16.297 6.664 13.664 1 94.62 237 ASN A CA 1
ATOM 1837 C C . ASN A 1 237 ? -16.641 7.312 12.328 1 94.62 237 ASN A C 1
ATOM 1839 O O . ASN A 1 237 ? -17.578 8.102 12.242 1 94.62 237 ASN A O 1
ATOM 1843 N N . LEU A 1 238 ? -15.844 7.008 11.305 1 91.94 238 LEU A N 1
ATOM 1844 C CA . LEU A 1 238 ? -16.047 7.613 9.992 1 91.94 238 LEU A CA 1
ATOM 1845 C C . LEU A 1 238 ? -17.172 6.926 9.234 1 91.94 238 LEU A C 1
ATOM 1847 O O . LEU A 1 238 ? -17.969 7.586 8.57 1 91.94 238 LEU A O 1
ATOM 1851 N N . LEU A 1 239 ? -17.219 5.59 9.328 1 90.25 239 LEU A N 1
ATOM 1852 C CA . LEU A 1 239 ? -18.062 4.832 8.414 1 90.25 239 LEU A CA 1
ATOM 1853 C C . LEU A 1 239 ? -19.266 4.25 9.141 1 90.25 239 LEU A C 1
ATOM 1855 O O . LEU A 1 239 ? -20.234 3.82 8.508 1 90.25 239 LEU A O 1
ATOM 1859 N N . GLY A 1 240 ? -19.391 4.375 10.414 1 85.44 240 GLY A N 1
ATOM 1860 C CA . GLY A 1 240 ? -20.5 3.814 11.18 1 85.44 240 GLY A CA 1
ATOM 1861 C C . GLY A 1 240 ? -20.375 2.316 11.398 1 85.44 240 GLY A C 1
ATOM 1862 O O . GLY A 1 240 ? -21.219 1.708 12.055 1 85.44 240 GLY A O 1
ATOM 1863 N N . SER A 1 241 ? -19.453 1.544 10.758 1 70.31 241 SER A N 1
ATOM 1864 C CA . SER A 1 241 ? -19.297 0.103 10.914 1 70.31 241 SER A CA 1
ATOM 1865 C C . SER A 1 241 ? -17.812 -0.272 11.016 1 70.31 241 SER A C 1
ATOM 1867 O O . SER A 1 241 ? -16.953 0.448 10.516 1 70.31 241 SER A O 1
ATOM 1869 N N . MET B 1 1 ? 34.406 30.75 -12.039 1 30.64 1 MET B N 1
ATOM 1870 C CA . MET B 1 1 ? 35.531 30 -11.523 1 30.64 1 MET B CA 1
ATOM 1871 C C . MET B 1 1 ? 35.156 28.547 -11.305 1 30.64 1 MET B C 1
ATOM 1873 O O . MET B 1 1 ? 35.969 27.641 -11.578 1 30.64 1 MET B O 1
ATOM 1877 N N . LEU B 1 2 ? 33.969 28.297 -10.688 1 35.66 2 LEU B N 1
ATOM 1878 C CA . LEU B 1 2 ? 33.625 26.922 -10.312 1 35.66 2 LEU B CA 1
ATOM 1879 C C . LEU B 1 2 ? 33.312 26.078 -11.539 1 35.66 2 LEU B C 1
ATOM 1881 O O . LEU B 1 2 ? 33.75 24.922 -11.641 1 35.66 2 LEU B O 1
ATOM 1885 N N . VAL B 1 3 ? 32.688 26.578 -12.633 1 37.03 3 VAL B N 1
ATOM 1886 C CA . VAL B 1 3 ? 32.375 25.875 -13.875 1 37.03 3 VAL B CA 1
ATOM 1887 C C . VAL B 1 3 ? 33.656 25.516 -14.594 1 37.03 3 VAL B C 1
ATOM 1889 O O . VAL B 1 3 ? 33.75 24.438 -15.18 1 37.03 3 VAL B O 1
ATOM 1892 N N . GLU B 1 4 ? 34.594 26.328 -14.586 1 38.75 4 GLU B N 1
ATOM 1893 C CA . GLU B 1 4 ? 35.844 26.125 -15.289 1 38.75 4 GLU B CA 1
ATOM 1894 C C . GLU B 1 4 ? 36.594 24.906 -14.734 1 38.75 4 GLU B C 1
ATOM 1896 O O . GLU B 1 4 ? 37.156 24.141 -15.492 1 38.75 4 GLU B O 1
ATOM 1901 N N . ARG B 1 5 ? 36.5 24.734 -13.422 1 39.91 5 ARG B N 1
ATOM 1902 C CA . ARG B 1 5 ? 37.312 23.672 -12.812 1 39.91 5 ARG B CA 1
ATOM 1903 C C . ARG B 1 5 ? 36.719 22.297 -13.133 1 39.91 5 ARG B C 1
ATOM 1905 O O . ARG B 1 5 ? 37.438 21.312 -13.227 1 39.91 5 ARG B O 1
ATOM 1912 N N . VAL B 1 6 ? 35.344 22.156 -13.203 1 38.41 6 VAL B N 1
ATOM 1913 C CA . VAL B 1 6 ? 34.781 20.844 -13.453 1 38.41 6 VAL B CA 1
ATOM 1914 C C . VAL B 1 6 ? 35.031 20.438 -14.906 1 38.41 6 VAL B C 1
ATOM 1916 O O . VAL B 1 6 ? 35.344 19.281 -15.18 1 38.41 6 VAL B O 1
ATOM 1919 N N . MET B 1 7 ? 35.031 21.375 -15.734 1 37.03 7 MET B N 1
ATOM 1920 C CA . MET B 1 7 ? 35.219 21.062 -17.141 1 37.03 7 MET B CA 1
ATOM 1921 C C . MET B 1 7 ? 36.656 20.641 -17.422 1 37.03 7 MET B C 1
ATOM 1923 O O . MET B 1 7 ? 36.938 19.906 -18.359 1 37.03 7 MET B O 1
ATOM 1927 N N . ASP B 1 8 ? 37.625 21.203 -16.844 1 42.16 8 ASP B N 1
ATOM 1928 C CA . ASP B 1 8 ? 39 20.922 -17.141 1 42.16 8 ASP B CA 1
ATOM 1929 C C . ASP B 1 8 ? 39.344 19.453 -16.859 1 42.16 8 ASP B C 1
ATOM 1931 O O . ASP B 1 8 ? 40.312 18.906 -17.391 1 42.16 8 ASP B O 1
ATOM 1935 N N . ALA B 1 9 ? 38.75 18.875 -15.82 1 37.97 9 ALA B N 1
ATOM 1936 C CA . ALA B 1 9 ? 39.156 17.516 -15.477 1 37.97 9 ALA B CA 1
ATOM 1937 C C . ALA B 1 9 ? 38.531 16.5 -16.422 1 37.97 9 ALA B C 1
ATOM 1939 O O . ALA B 1 9 ? 38.875 15.305 -16.359 1 37.97 9 ALA B O 1
ATOM 1940 N N . LEU B 1 10 ? 37.406 16.766 -17.141 1 37.81 10 LEU B N 1
ATOM 1941 C CA . LEU B 1 10 ? 36.781 15.703 -17.906 1 37.81 10 LEU B CA 1
ATOM 1942 C C . LEU B 1 10 ? 37.469 15.5 -19.25 1 37.81 10 LEU B C 1
ATOM 1944 O O . LEU B 1 10 ? 37.844 16.469 -19.922 1 37.81 10 LEU B O 1
ATOM 1948 N N . ASN B 1 11 ? 38.094 14.312 -19.516 1 36.28 11 ASN B N 1
ATOM 1949 C CA . ASN B 1 11 ? 38.75 13.898 -20.766 1 36.28 11 ASN B CA 1
ATOM 1950 C C . ASN B 1 11 ? 37.812 14.047 -21.953 1 36.28 11 ASN B C 1
ATOM 1952 O O . ASN B 1 11 ? 36.594 14.055 -21.781 1 36.28 11 ASN B O 1
ATOM 1956 N N . LEU B 1 12 ? 38.281 14.43 -23.188 1 36.81 12 LEU B N 1
ATOM 1957 C CA . LEU B 1 12 ? 37.625 14.852 -24.406 1 36.81 12 LEU B CA 1
ATOM 1958 C C . LEU B 1 12 ? 36.562 13.859 -24.828 1 36.81 12 LEU B C 1
ATOM 1960 O O . LEU B 1 12 ? 35.5 14.258 -25.297 1 36.81 12 LEU B O 1
ATOM 1964 N N . ARG B 1 13 ? 36.844 12.555 -25.25 1 38.31 13 ARG B N 1
ATOM 1965 C CA . ARG B 1 13 ? 35.969 11.516 -25.781 1 38.31 13 ARG B CA 1
ATOM 1966 C C . ARG B 1 13 ? 34.844 11.188 -24.797 1 38.31 13 ARG B C 1
ATOM 1968 O O . ARG B 1 13 ? 33.719 10.867 -25.203 1 38.31 13 ARG B O 1
ATOM 1975 N N . ASP B 1 14 ? 35 10.742 -23.562 1 38.84 14 ASP B N 1
ATOM 1976 C CA . ASP B 1 14 ? 34.219 10.539 -22.359 1 38.84 14 ASP B CA 1
ATOM 1977 C C . ASP B 1 14 ? 33.5 11.828 -21.953 1 38.84 14 ASP B C 1
ATOM 1979 O O . ASP B 1 14 ? 32.812 11.867 -20.922 1 38.84 14 ASP B O 1
ATOM 1983 N N . ARG B 1 15 ? 33.625 13.031 -22.641 1 40.22 15 ARG B N 1
ATOM 1984 C CA . ARG B 1 15 ? 33.281 14.438 -22.5 1 40.22 15 ARG B CA 1
ATOM 1985 C C . ARG B 1 15 ? 31.828 14.68 -22.938 1 40.22 15 ARG B C 1
ATOM 1987 O O . ARG B 1 15 ? 31.188 15.617 -22.469 1 40.22 15 ARG B O 1
ATOM 1994 N N . ALA B 1 16 ? 31.609 14.133 -24.141 1 41.34 16 ALA B N 1
ATOM 1995 C CA . ALA B 1 16 ? 30.281 14.422 -24.672 1 41.34 16 ALA B CA 1
ATOM 1996 C C . ALA B 1 16 ? 29.188 13.922 -23.719 1 41.34 16 ALA B C 1
ATOM 1998 O O . ALA B 1 16 ? 28.219 14.625 -23.453 1 41.34 16 ALA B O 1
ATOM 1999 N N . ALA B 1 17 ? 29.078 12.562 -23.531 1 48.25 17 ALA B N 1
ATOM 2000 C CA . ALA B 1 17 ? 28.203 11.977 -22.516 1 48.25 17 ALA B CA 1
ATOM 2001 C C . ALA B 1 17 ? 28.422 12.656 -21.156 1 48.25 17 ALA B C 1
ATOM 2003 O O . ALA B 1 17 ? 27.453 12.859 -20.406 1 48.25 17 ALA B O 1
ATOM 2004 N N . SER B 1 18 ? 29.578 13.07 -20.875 1 57.41 18 SER B N 1
ATOM 2005 C CA . SER B 1 18 ? 30.109 13.75 -19.703 1 57.41 18 SER B CA 1
ATOM 2006 C C . SER B 1 18 ? 29.719 15.219 -19.688 1 57.41 18 SER B C 1
ATOM 2008 O O . SER B 1 18 ? 29.406 15.773 -18.625 1 57.41 18 SER B O 1
ATOM 2010 N N . GLY B 1 19 ? 29.688 15.688 -20.891 1 61.12 19 GLY B N 1
ATOM 2011 C CA . GLY B 1 19 ? 29.359 17.109 -20.984 1 61.12 19 GLY B CA 1
ATOM 2012 C C . GLY B 1 19 ? 27.906 17.406 -20.641 1 61.12 19 GLY B C 1
ATOM 2013 O O . GLY B 1 19 ? 27.625 18.328 -19.891 1 61.12 19 GLY B O 1
ATOM 2014 N N . ALA B 1 20 ? 27.078 16.562 -21.234 1 71.06 20 ALA B N 1
ATOM 2015 C CA . ALA B 1 20 ? 25.672 16.734 -20.922 1 71.06 20 ALA B CA 1
ATOM 2016 C C . ALA B 1 20 ? 25.391 16.516 -19.438 1 71.06 20 ALA B C 1
ATOM 2018 O O . ALA B 1 20 ? 24.625 17.266 -18.828 1 71.06 20 ALA B O 1
ATOM 2019 N N . SER B 1 21 ? 25.953 15.531 -18.922 1 77.62 21 SER B N 1
ATOM 2020 C CA . SER B 1 21 ? 25.766 15.242 -17.516 1 77.62 21 SER B CA 1
ATOM 2021 C C . SER B 1 21 ? 26.328 16.375 -16.641 1 77.62 21 SER B C 1
ATOM 2023 O O . SER B 1 21 ? 25.734 16.734 -15.625 1 77.62 21 SER B O 1
ATOM 2025 N N . ALA B 1 22 ? 27.375 16.906 -17.078 1 75.69 22 ALA B N 1
ATOM 2026 C CA . ALA B 1 22 ? 27.984 18.016 -16.359 1 75.69 22 ALA B CA 1
ATOM 2027 C C . ALA B 1 22 ? 27.109 19.25 -16.406 1 75.69 22 ALA B C 1
ATOM 2029 O O . ALA B 1 22 ? 26.938 19.953 -15.406 1 75.69 22 ALA B O 1
ATOM 2030 N N . VAL B 1 23 ? 26.562 19.531 -17.547 1 80.75 23 VAL B N 1
ATOM 2031 C CA . VAL B 1 23 ? 25.672 20.688 -17.703 1 80.75 23 VAL B CA 1
ATOM 2032 C C . VAL B 1 23 ? 24.422 20.469 -16.859 1 80.75 23 VAL B C 1
ATOM 2034 O O . VAL B 1 23 ? 23.953 21.391 -16.188 1 80.75 23 VAL B O 1
ATOM 2037 N N . VAL B 1 24 ? 23.938 19.25 -16.891 1 81.81 24 VAL B N 1
ATOM 2038 C CA . VAL B 1 24 ? 22.781 18.922 -16.062 1 81.81 24 VAL B CA 1
ATOM 2039 C C . VAL B 1 24 ? 23.109 19.203 -14.594 1 81.81 24 VAL B C 1
ATOM 2041 O O . VAL B 1 24 ? 22.328 19.844 -13.891 1 81.81 24 VAL B O 1
ATOM 2044 N N . ALA B 1 25 ? 24.156 18.75 -14.109 1 78.5 25 ALA B N 1
ATOM 2045 C CA . ALA B 1 25 ? 24.562 18.938 -12.719 1 78.5 25 ALA B CA 1
ATOM 2046 C C . ALA B 1 25 ? 24.703 20.422 -12.391 1 78.5 25 ALA B C 1
ATOM 2048 O O . ALA B 1 25 ? 24.312 20.859 -11.305 1 78.5 25 ALA B O 1
ATOM 2049 N N . LEU B 1 26 ? 25.203 21.188 -13.234 1 76.69 26 LEU B N 1
ATOM 2050 C CA . L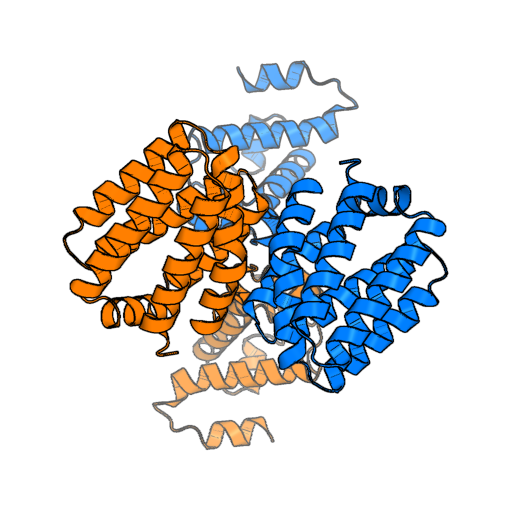EU B 1 26 ? 25.422 22.609 -13.023 1 76.69 26 LEU B CA 1
ATOM 2051 C C . LEU B 1 26 ? 24.094 23.359 -12.977 1 76.69 26 LEU B C 1
ATOM 2053 O O . LEU B 1 26 ? 23.906 24.234 -12.125 1 76.69 26 LEU B O 1
ATOM 2057 N N . ILE B 1 27 ? 23.219 23 -13.852 1 80.19 27 ILE B N 1
ATOM 2058 C CA . ILE B 1 27 ? 21.922 23.656 -13.836 1 80.19 27 ILE B CA 1
ATOM 2059 C C . ILE B 1 27 ? 21.156 23.25 -12.578 1 80.19 27 ILE B C 1
ATOM 2061 O O . ILE B 1 27 ? 20.547 24.094 -11.914 1 80.19 27 ILE B O 1
ATOM 2065 N N . GLU B 1 28 ? 21.344 22.016 -12.25 1 78.06 28 GLU B N 1
ATOM 2066 C CA . GLU B 1 28 ? 20.719 21.547 -11.016 1 78.06 28 GLU B CA 1
ATOM 2067 C C . GLU B 1 28 ? 21.266 22.297 -9.805 1 78.06 28 GLU B C 1
ATOM 2069 O O . GLU B 1 28 ? 20.516 22.641 -8.883 1 78.06 28 GLU B O 1
ATOM 2074 N N . GLN B 1 29 ? 22.438 22.531 -9.75 1 73.19 29 GLN B N 1
ATOM 2075 C CA . GLN B 1 29 ? 23.062 23.297 -8.672 1 73.19 29 GLN B CA 1
ATOM 2076 C C . GLN B 1 29 ? 22.531 24.719 -8.617 1 73.19 29 GLN B C 1
ATOM 2078 O O . GLN B 1 29 ? 22.234 25.234 -7.539 1 73.19 29 GLN B O 1
ATOM 2083 N N . CYS B 1 30 ? 22.328 25.359 -9.75 1 73.75 30 CYS B N 1
ATOM 2084 C CA . CYS B 1 30 ? 21.812 26.719 -9.805 1 73.75 30 CYS B CA 1
ATOM 2085 C C . CYS B 1 30 ? 20.359 26.766 -9.32 1 73.75 30 CYS B C 1
ATOM 2087 O O . CYS B 1 30 ? 19.953 27.734 -8.672 1 73.75 30 CYS B O 1
ATOM 2089 N N . ILE B 1 31 ? 19.75 25.719 -9.625 1 75.12 31 ILE B N 1
ATOM 2090 C CA . ILE B 1 31 ? 18.359 25.609 -9.156 1 75.12 31 ILE B CA 1
ATOM 2091 C C . ILE B 1 31 ? 18.344 25.359 -7.652 1 75.12 31 ILE B C 1
ATOM 2093 O O . ILE B 1 31 ? 17.594 26.016 -6.918 1 75.12 31 ILE B O 1
ATOM 2097 N N . ALA B 1 32 ? 19.188 24.531 -7.195 1 68.69 32 ALA B N 1
ATOM 2098 C CA . ALA B 1 32 ? 19.234 24.141 -5.785 1 68.69 32 ALA B CA 1
ATOM 2099 C C . ALA B 1 32 ? 19.719 25.297 -4.918 1 68.69 32 ALA B C 1
ATOM 2101 O O . ALA B 1 32 ? 19.234 25.484 -3.799 1 68.69 32 ALA B O 1
ATOM 2102 N N . ASP B 1 33 ? 20.531 26.031 -5.445 1 61.69 33 ASP B N 1
ATOM 2103 C CA . ASP B 1 33 ? 21.109 27.109 -4.645 1 61.69 33 ASP B CA 1
ATOM 2104 C C . ASP B 1 33 ? 20.297 28.391 -4.781 1 61.69 33 ASP B C 1
ATOM 2106 O O . ASP B 1 33 ? 20.656 29.422 -4.207 1 61.69 33 ASP B O 1
ATOM 2110 N N . GLY B 1 34 ? 19.203 28.266 -5.566 1 63.34 34 GLY B N 1
ATOM 2111 C CA . GLY B 1 34 ? 18.281 29.375 -5.652 1 63.34 34 GLY B CA 1
ATOM 2112 C C . GLY B 1 34 ? 18.688 30.406 -6.684 1 63.34 34 GLY B C 1
ATOM 2113 O O . GLY B 1 34 ? 18.047 31.453 -6.812 1 63.34 34 GLY B O 1
ATOM 2114 N N . THR B 1 35 ? 19.812 30.344 -7.324 1 69.25 35 THR B N 1
ATOM 2115 C CA . THR B 1 35 ? 20.219 31.25 -8.398 1 69.25 35 THR B CA 1
ATOM 2116 C C . THR B 1 35 ? 19.109 31.359 -9.445 1 69.25 35 THR B C 1
ATOM 2118 O O . THR B 1 35 ? 18.812 32.438 -9.93 1 69.25 35 T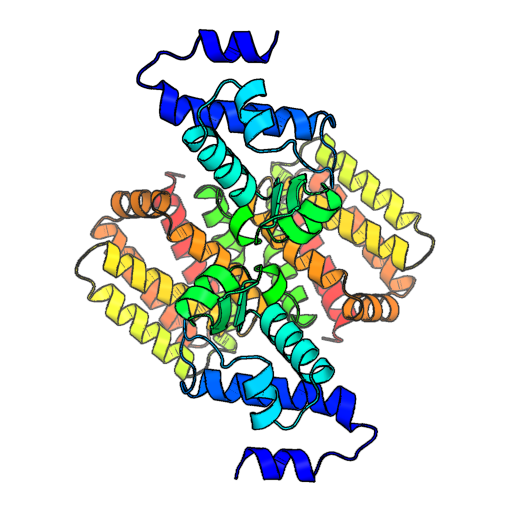HR B O 1
ATOM 2121 N N . TRP B 1 36 ? 18.547 30.219 -9.773 1 74.12 36 TRP B N 1
ATOM 2122 C CA . TRP B 1 36 ? 17.344 30.156 -10.594 1 74.12 36 TRP B CA 1
ATOM 2123 C C . TRP B 1 36 ? 16.188 29.547 -9.82 1 74.12 36 TRP B C 1
ATOM 2125 O O . TRP B 1 36 ? 16.062 28.328 -9.734 1 74.12 36 TRP B O 1
ATOM 2135 N N . GLY B 1 37 ? 15.406 30.422 -9.203 1 66.38 37 GLY B N 1
ATOM 2136 C CA . GLY B 1 37 ? 14.289 29.969 -8.391 1 66.38 37 GLY B CA 1
ATOM 2137 C C . GLY B 1 37 ? 13.125 29.453 -9.219 1 66.38 37 GLY B C 1
ATOM 2138 O O . GLY B 1 37 ? 13.102 29.625 -10.438 1 66.38 37 GLY B O 1
ATOM 2139 N N . PRO B 1 38 ? 12.211 28.797 -8.398 1 69.62 38 PRO B N 1
ATOM 2140 C CA . PRO B 1 38 ? 11.016 28.312 -9.094 1 69.62 38 PRO B CA 1
ATOM 2141 C C . PRO B 1 38 ? 10.305 29.422 -9.875 1 69.62 38 PRO B C 1
ATOM 2143 O O . PRO B 1 38 ? 10.18 30.547 -9.391 1 69.62 38 PRO B O 1
ATOM 2146 N N . GLY B 1 39 ? 10.047 29 -11.164 1 68.62 39 GLY B N 1
ATOM 2147 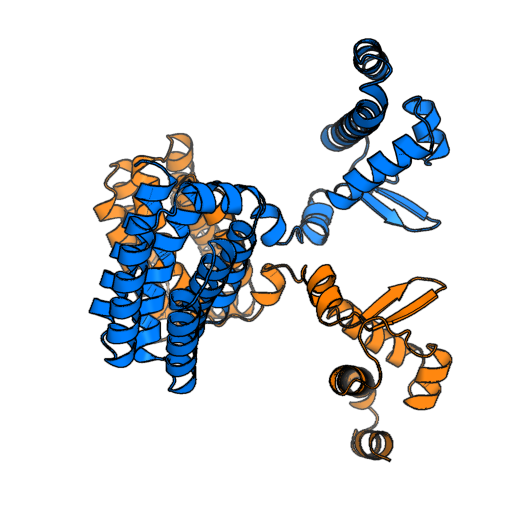C CA . GLY B 1 39 ? 9.344 29.969 -12 1 68.62 39 GLY B CA 1
ATOM 2148 C C . GLY B 1 39 ? 10.281 30.859 -12.789 1 68.62 39 GLY B C 1
ATOM 2149 O O . GLY B 1 39 ? 9.844 31.594 -13.688 1 68.62 39 GLY B O 1
ATOM 2150 N N . THR B 1 40 ? 11.461 30.781 -12.539 1 73.12 40 THR B N 1
ATOM 2151 C CA . THR B 1 40 ? 12.414 31.672 -13.203 1 73.12 40 THR B CA 1
ATOM 2152 C C . THR B 1 40 ? 12.703 31.188 -14.625 1 73.12 40 THR B C 1
ATOM 2154 O O . THR B 1 40 ? 12.852 29.984 -14.867 1 73.12 40 THR B O 1
ATOM 2157 N N . LYS B 1 41 ? 12.742 32.094 -15.547 1 79.69 41 LYS B N 1
ATOM 2158 C CA . LYS B 1 41 ? 13.133 31.797 -16.922 1 79.69 41 LYS B CA 1
ATOM 2159 C C . LYS B 1 41 ? 14.641 31.594 -17.031 1 79.69 41 LYS B C 1
ATOM 2161 O O . LYS B 1 41 ? 15.422 32.469 -16.625 1 79.69 41 LYS B O 1
ATOM 2166 N N . LEU B 1 42 ? 14.945 30.438 -17.516 1 84.62 42 LEU B N 1
ATOM 2167 C CA . LEU B 1 42 ? 16.359 30.203 -17.781 1 84.62 42 LEU B CA 1
ATOM 2168 C C . LEU B 1 42 ? 16.859 31.109 -18.906 1 84.62 42 LEU B C 1
ATOM 2170 O O . LEU B 1 42 ? 16.094 31.484 -19.797 1 84.62 42 LEU B O 1
ATOM 2174 N N . PRO B 1 43 ? 18.203 31.453 -18.875 1 82.94 43 PRO B N 1
ATOM 2175 C CA . PRO B 1 43 ? 18.781 32.125 -20.031 1 82.94 43 PRO B CA 1
ATOM 2176 C C . PRO B 1 43 ? 18.547 31.375 -21.344 1 82.94 43 PRO B C 1
ATOM 2178 O O . PRO B 1 43 ? 18.281 30.172 -21.328 1 82.94 43 PRO B O 1
ATOM 2181 N N . THR B 1 44 ? 18.594 32.031 -22.438 1 81.62 44 THR B N 1
ATOM 2182 C CA . THR B 1 44 ? 18.406 31.438 -23.75 1 81.62 44 THR B CA 1
ATOM 2183 C C . THR B 1 44 ? 19.453 30.359 -24.016 1 81.62 44 THR B C 1
ATOM 2185 O O . THR B 1 44 ? 20.516 30.359 -23.391 1 81.62 44 THR B O 1
ATOM 2188 N N . GLU B 1 45 ? 19.016 29.359 -24.859 1 84.44 45 GLU B N 1
ATOM 2189 C CA . GLU B 1 45 ? 19.969 28.297 -25.203 1 84.44 45 GLU B CA 1
ATOM 2190 C C . GLU B 1 45 ? 21.297 28.875 -25.656 1 84.44 45 GLU B C 1
ATOM 2192 O O . GLU B 1 45 ? 22.359 28.359 -25.312 1 84.44 45 GLU B O 1
ATOM 2197 N N . ARG B 1 46 ? 21.219 30.016 -26.391 1 83 46 ARG B N 1
ATOM 2198 C CA . ARG B 1 46 ? 22.438 30.656 -26.875 1 83 46 ARG B CA 1
ATOM 2199 C C . ARG B 1 46 ? 23.281 31.156 -25.703 1 83 46 ARG B C 1
ATOM 2201 O O . ARG B 1 46 ? 24.5 31 -25.688 1 83 46 ARG B O 1
ATOM 2208 N N . GLU B 1 47 ? 22.656 31.797 -24.703 1 84.56 47 GLU B N 1
ATOM 2209 C CA . GLU B 1 47 ? 23.359 32.312 -23.531 1 84.56 47 GLU B CA 1
ATOM 2210 C C . GLU B 1 47 ? 23.938 31.156 -22.688 1 84.56 47 GLU B C 1
ATOM 2212 O O . GLU B 1 47 ? 25.047 31.25 -22.188 1 84.56 47 GLU B O 1
ATOM 2217 N N . LEU B 1 48 ? 23.25 30.047 -22.547 1 84.5 48 LEU B N 1
ATOM 2218 C CA . LEU B 1 48 ? 23.688 28.906 -21.766 1 84.5 48 LEU B CA 1
ATOM 2219 C C . LEU B 1 48 ? 24.844 28.188 -22.438 1 84.5 48 LEU B C 1
ATOM 2221 O O . LEU B 1 48 ? 25.766 27.719 -21.766 1 84.5 48 LEU B O 1
ATOM 2225 N N . GLU B 1 49 ? 24.719 28.172 -23.656 1 85.31 49 GLU B N 1
ATOM 2226 C CA . GLU B 1 49 ? 25.828 27.641 -24.438 1 85.31 49 GLU B CA 1
ATOM 2227 C C . GLU B 1 49 ? 27.125 28.375 -24.125 1 85.31 49 GLU B C 1
ATOM 2229 O O . GLU B 1 49 ? 28.172 27.75 -23.922 1 85.31 49 GLU B O 1
ATOM 2234 N N . LYS B 1 50 ? 27 29.703 -24.156 1 82.31 50 LYS B N 1
ATOM 2235 C CA . LYS B 1 50 ? 28.172 30.547 -23.906 1 82.31 50 LYS B CA 1
ATOM 2236 C C . LYS B 1 50 ? 28.641 30.391 -22.453 1 82.31 50 LYS B C 1
ATOM 2238 O O . LYS B 1 50 ? 29.844 30.297 -22.188 1 82.31 50 LYS B O 1
ATOM 2243 N N . ARG B 1 51 ? 27.625 30.328 -21.594 1 80.12 51 ARG B N 1
ATOM 2244 C CA . ARG B 1 51 ? 27.938 30.297 -20.172 1 80.12 51 ARG B CA 1
ATOM 2245 C C . ARG B 1 51 ? 28.609 28.969 -19.781 1 80.12 51 ARG B C 1
ATOM 2247 O O . ARG B 1 51 ? 29.531 28.953 -18.969 1 80.12 51 ARG B O 1
ATOM 2254 N N . PHE B 1 52 ? 28.141 27.859 -20.406 1 78.94 52 PHE B N 1
ATOM 2255 C CA . PHE B 1 52 ? 28.625 26.547 -20 1 78.94 52 PHE B CA 1
ATOM 2256 C C . PHE B 1 52 ? 29.641 26.016 -21 1 78.94 52 PHE B C 1
ATOM 2258 O O . PHE B 1 52 ? 30.234 24.953 -20.781 1 78.94 52 PHE B O 1
ATOM 2265 N N . ASN B 1 53 ? 29.828 26.781 -22.031 1 80.44 53 ASN B N 1
ATOM 2266 C CA . ASN B 1 53 ? 30.781 26.453 -23.078 1 80.44 53 ASN B CA 1
ATOM 2267 C C . ASN B 1 53 ? 30.547 25.047 -23.609 1 80.44 53 ASN B C 1
ATOM 2269 O O . ASN B 1 53 ? 31.453 24.203 -23.609 1 80.44 53 ASN B O 1
ATOM 2273 N N . VAL B 1 54 ? 29.328 24.797 -23.969 1 81.56 54 VAL B N 1
ATOM 2274 C CA . VAL B 1 54 ? 28.953 23.531 -24.562 1 81.56 54 VAL B CA 1
ATOM 2275 C C . VAL B 1 54 ? 28.203 23.781 -25.875 1 81.56 54 VAL B C 1
ATOM 2277 O O . VAL B 1 54 ? 27.719 24.875 -26.125 1 81.56 54 VAL B O 1
ATOM 2280 N N . SER B 1 55 ? 28.234 22.766 -26.688 1 81.06 55 SER B N 1
ATOM 2281 C CA . SER B 1 55 ? 27.547 22.875 -27.969 1 81.06 55 SER B CA 1
ATOM 2282 C C . SER B 1 55 ? 26.031 22.906 -27.766 1 81.06 55 SER B C 1
ATOM 2284 O O . SER B 1 55 ? 25.531 22.5 -26.719 1 81.06 55 SER B O 1
ATOM 2286 N N . ARG B 1 56 ? 25.391 23.438 -28.844 1 80.75 56 ARG B N 1
ATOM 2287 C CA . ARG B 1 56 ? 23.938 23.453 -28.859 1 80.75 56 ARG B CA 1
ATOM 2288 C C . ARG B 1 56 ? 23.375 22.047 -28.672 1 80.75 56 ARG B C 1
ATOM 2290 O O . ARG B 1 56 ? 22.391 21.875 -27.938 1 80.75 56 ARG B O 1
ATOM 2297 N N . ASN B 1 57 ? 23.938 21.125 -29.219 1 80.31 57 ASN B N 1
ATOM 2298 C CA . ASN B 1 57 ? 23.453 19.75 -29.109 1 80.31 57 ASN B CA 1
ATOM 2299 C C . ASN B 1 57 ? 23.609 19.203 -27.703 1 80.31 57 ASN B C 1
ATOM 2301 O O . ASN B 1 57 ? 22.719 18.547 -27.188 1 80.31 57 ASN B O 1
ATOM 2305 N N . THR B 1 58 ? 24.688 19.422 -27.125 1 77.94 58 THR B N 1
ATOM 2306 C CA . THR B 1 58 ? 24.953 19 -25.75 1 77.94 58 THR B CA 1
ATOM 2307 C C . THR B 1 58 ? 23.984 19.688 -24.781 1 77.94 58 THR B C 1
ATOM 2309 O O . THR B 1 58 ? 23.453 19.047 -23.875 1 77.94 58 THR B O 1
ATOM 2312 N N . LEU B 1 59 ? 23.797 21 -24.984 1 81.88 59 LEU B N 1
ATOM 2313 C CA . LEU B 1 59 ? 22.891 21.75 -24.125 1 81.88 59 LEU B CA 1
ATOM 2314 C C . LEU B 1 59 ? 21.453 21.234 -24.25 1 81.88 59 LEU B C 1
ATOM 2316 O O . LEU B 1 59 ? 20.766 21.031 -23.25 1 81.88 59 LEU B O 1
ATOM 2320 N N . ARG B 1 60 ? 21.078 20.984 -25.469 1 80.75 60 ARG B N 1
ATOM 2321 C CA . ARG B 1 60 ? 19.719 20.484 -25.703 1 80.75 60 ARG B CA 1
ATOM 2322 C C . ARG B 1 60 ? 19.531 19.109 -25.078 1 80.75 60 ARG B C 1
ATOM 2324 O O . ARG B 1 60 ? 18.469 18.828 -24.516 1 80.75 60 ARG B O 1
ATOM 2331 N N . LYS B 1 61 ? 20.453 18.344 -25.078 1 81.44 61 LYS B N 1
ATOM 2332 C CA . LYS B 1 61 ? 20.406 17.062 -24.391 1 81.44 61 LYS B CA 1
ATOM 2333 C C . LYS B 1 61 ? 20.266 17.25 -22.875 1 81.44 61 LYS B C 1
ATOM 2335 O O . LYS B 1 61 ? 19.469 16.547 -22.234 1 81.44 61 LYS B O 1
ATOM 2340 N N . SER B 1 62 ? 21.047 18.172 -22.391 1 81.38 62 SER B N 1
ATOM 2341 C CA . SER B 1 62 ? 21 18.453 -20.969 1 81.38 62 SER B CA 1
ATOM 2342 C C . SER B 1 62 ? 19.641 19.016 -20.547 1 81.38 62 SER B C 1
ATOM 2344 O O . SER B 1 62 ? 19.078 18.609 -19.516 1 81.38 62 SER B O 1
ATOM 2346 N N . LEU B 1 63 ? 19.141 19.922 -21.344 1 80.75 63 LEU B N 1
ATOM 2347 C CA . LEU B 1 63 ? 17.844 20.516 -21.047 1 80.75 63 LEU B CA 1
ATOM 2348 C C . LEU B 1 63 ? 16.734 19.469 -21.172 1 80.75 63 LEU B C 1
ATOM 2350 O O . LEU B 1 63 ? 15.781 19.484 -20.391 1 80.75 63 LEU B O 1
ATOM 2354 N N . ARG B 1 64 ? 16.953 18.578 -22.062 1 78.5 64 ARG B N 1
ATOM 2355 C CA . ARG B 1 64 ? 16 17.469 -22.188 1 78.5 64 ARG B CA 1
ATOM 2356 C C . ARG B 1 64 ? 16.016 16.594 -20.938 1 78.5 64 ARG B C 1
ATOM 2358 O O . ARG B 1 64 ? 14.961 16.172 -20.453 1 78.5 64 ARG B O 1
ATOM 2365 N N . VAL B 1 65 ? 17.156 16.328 -20.5 1 76.94 65 VAL B N 1
ATOM 2366 C CA . VAL B 1 65 ? 17.297 15.531 -19.281 1 76.94 65 VAL B CA 1
ATOM 2367 C C . VAL B 1 65 ? 16.625 16.25 -18.109 1 76.94 65 VAL B C 1
ATOM 2369 O O . VAL B 1 65 ? 15.883 15.648 -17.344 1 76.94 65 VAL B O 1
ATOM 2372 N N . LEU B 1 66 ? 16.844 17.531 -17.969 1 76.94 66 LEU B N 1
ATOM 2373 C CA . LEU B 1 66 ? 16.281 18.328 -16.906 1 76.94 66 LEU B CA 1
ATOM 2374 C C . LEU B 1 66 ? 14.758 18.422 -17.031 1 76.94 66 LEU B C 1
ATOM 2376 O O . LEU B 1 66 ? 14.039 18.391 -16.031 1 76.94 66 LEU B O 1
ATOM 2380 N N . GLU B 1 67 ? 14.359 18.516 -18.234 1 75.94 67 GLU B N 1
ATOM 2381 C CA . GLU B 1 67 ? 12.922 18.531 -18.5 1 75.94 67 GLU B CA 1
ATOM 2382 C C . GLU B 1 67 ? 12.281 17.188 -18.172 1 75.94 67 GLU B C 1
ATOM 2384 O O . GLU B 1 67 ? 11.227 17.125 -17.547 1 75.94 67 GLU B O 1
ATOM 2389 N N . GLU B 1 68 ? 12.977 16.203 -18.484 1 70.56 68 GLU B N 1
ATOM 2390 C CA . GLU B 1 68 ? 12.508 14.852 -18.188 1 70.56 68 GLU B CA 1
ATOM 2391 C C . GLU B 1 68 ? 12.477 14.594 -16.672 1 70.56 68 GLU B C 1
ATOM 2393 O O . GLU B 1 68 ? 11.617 13.852 -16.188 1 70.56 68 GLU B O 1
ATOM 2398 N N . GLN B 1 69 ? 13.344 15.32 -15.992 1 65.62 69 GLN B N 1
ATOM 2399 C CA . GLN B 1 69 ? 13.43 15.211 -14.539 1 65.62 69 GLN B CA 1
ATOM 2400 C C . GLN B 1 69 ? 12.445 16.156 -13.859 1 65.62 69 GLN B C 1
ATOM 2402 O O . GLN B 1 69 ? 12.367 16.188 -12.625 1 65.62 69 GLN B O 1
ATOM 2407 N N . GLY B 1 70 ? 11.789 16.969 -14.586 1 67.94 70 GLY B N 1
ATOM 2408 C CA . GLY B 1 70 ? 10.805 17.906 -14.07 1 67.94 70 GLY B CA 1
ATOM 2409 C C . GLY B 1 70 ? 11.414 19.141 -13.445 1 67.94 70 GLY B C 1
ATOM 2410 O O . GLY B 1 70 ? 10.742 19.891 -12.734 1 67.94 70 GLY B O 1
ATOM 2411 N N . LYS B 1 71 ? 12.562 19.344 -13.586 1 74.5 71 LYS B N 1
ATOM 2412 C CA . LYS B 1 71 ? 13.25 20.469 -12.961 1 74.5 71 LYS B CA 1
ATOM 2413 C C . LYS B 1 71 ? 13.047 21.75 -13.758 1 74.5 71 LYS B C 1
ATOM 2415 O O . LYS B 1 71 ? 13.109 22.844 -13.195 1 74.5 71 LYS B O 1
ATOM 2420 N N . ILE B 1 72 ? 12.781 21.562 -15.055 1 78.25 72 ILE B N 1
ATOM 2421 C CA . ILE B 1 72 ? 12.461 22.734 -15.883 1 78.25 72 ILE B CA 1
ATOM 2422 C C . ILE B 1 72 ? 11.312 22.375 -16.828 1 78.25 72 ILE B C 1
ATOM 2424 O O . ILE B 1 72 ? 11.023 21.203 -17.062 1 78.25 72 ILE B O 1
ATOM 2428 N N . VAL B 1 73 ? 10.617 23.359 -17.266 1 76.31 73 VAL B N 1
ATOM 2429 C CA . VAL B 1 73 ? 9.617 23.234 -18.312 1 76.31 73 VAL B CA 1
ATOM 2430 C C . VAL B 1 73 ? 9.992 24.141 -19.484 1 76.31 73 VAL B C 1
ATOM 2432 O O . VAL B 1 73 ? 10.398 25.281 -19.297 1 76.31 73 VAL B O 1
ATOM 2435 N N . ARG B 1 74 ? 9.875 23.5 -20.703 1 74.19 74 ARG B N 1
ATOM 2436 C CA . ARG B 1 74 ? 10.219 24.25 -21.906 1 74.19 74 ARG B CA 1
ATOM 2437 C C . ARG B 1 74 ? 8.969 24.656 -22.672 1 74.19 74 ARG B C 1
ATOM 2439 O O . ARG B 1 74 ? 8.07 23.844 -22.891 1 74.19 74 ARG B O 1
ATOM 2446 N N . HIS B 1 75 ? 8.82 25.812 -22.906 1 65.88 75 HIS B N 1
ATOM 2447 C CA . HIS B 1 75 ? 7.766 26.359 -23.766 1 65.88 75 HIS B CA 1
ATOM 2448 C C . HIS B 1 75 ? 8.32 26.844 -25.094 1 65.88 75 HIS B C 1
ATOM 2450 O O . HIS B 1 75 ? 9.273 27.641 -25.125 1 65.88 75 HIS B O 1
ATOM 2456 N N . VAL B 1 76 ? 7.832 26.25 -26.109 1 64.81 76 VAL B N 1
ATOM 2457 C CA . VAL B 1 76 ? 8.258 26.672 -27.438 1 64.81 76 VAL B CA 1
ATOM 2458 C C . VAL B 1 76 ? 8.031 28.172 -27.594 1 64.81 76 VAL B C 1
ATOM 2460 O O . VAL B 1 76 ? 6.93 28.672 -27.344 1 64.81 76 VAL B O 1
ATOM 2463 N N . GLY B 1 77 ? 9.086 28.922 -27.953 1 62.03 77 GLY B N 1
ATOM 2464 C CA . GLY B 1 77 ? 9.047 30.359 -28.219 1 62.03 77 GLY B CA 1
ATOM 2465 C C . GLY B 1 77 ? 9.164 31.203 -26.969 1 62.03 77 GLY B C 1
ATOM 2466 O O . GLY B 1 77 ? 9.367 32.406 -27.047 1 62.03 77 GLY B O 1
ATOM 2467 N N . ARG B 1 78 ? 8.898 30.672 -25.734 1 65.44 78 ARG B N 1
ATOM 2468 C CA . ARG B 1 78 ? 8.93 31.469 -24.516 1 65.44 78 ARG B CA 1
ATOM 2469 C C . ARG B 1 78 ? 10.195 31.188 -23.703 1 65.44 78 ARG B C 1
ATOM 2471 O O . ARG B 1 78 ? 10.664 32.062 -22.953 1 65.44 78 ARG B O 1
ATOM 2478 N N . GLY B 1 79 ? 10.656 30.062 -23.875 1 76.31 79 GLY B N 1
ATOM 2479 C CA . GLY B 1 79 ? 11.883 29.719 -23.156 1 76.31 79 GLY B CA 1
ATOM 2480 C C . GLY B 1 79 ? 11.703 28.594 -22.156 1 76.31 79 GLY B C 1
ATOM 2481 O O . GLY B 1 79 ? 10.672 27.922 -22.156 1 76.31 79 GLY B O 1
ATOM 2482 N N . SER B 1 80 ? 12.766 28.281 -21.391 1 80.81 80 SER B N 1
ATOM 2483 C CA . SER B 1 80 ? 12.773 27.266 -20.359 1 80.81 80 SER B CA 1
ATOM 2484 C C . SER B 1 80 ? 12.648 27.875 -18.969 1 80.81 80 SER B C 1
ATOM 2486 O O . SER B 1 80 ? 13.273 28.891 -18.672 1 80.81 80 SER B O 1
ATOM 2488 N N . PHE B 1 81 ? 11.789 27.438 -18.156 1 78.44 81 PHE B N 1
ATOM 2489 C CA . PHE B 1 81 ? 11.531 27.953 -16.812 1 78.44 81 PHE B CA 1
ATOM 2490 C C . PHE B 1 81 ? 11.844 26.906 -15.75 1 78.44 81 PHE B C 1
ATOM 2492 O O . PHE B 1 81 ? 11.578 25.719 -15.953 1 78.44 81 PHE B O 1
ATOM 2499 N N . VAL B 1 82 ? 12.484 27.531 -14.641 1 75.44 82 VAL B N 1
ATOM 2500 C CA . VAL B 1 82 ? 12.695 26.672 -13.484 1 75.44 82 VAL B CA 1
ATOM 2501 C C . VAL B 1 82 ? 11.352 26.375 -12.812 1 75.44 82 VAL B C 1
ATOM 2503 O O . VAL B 1 82 ? 10.555 27.281 -12.57 1 75.44 82 VAL B O 1
ATOM 2506 N N . THR B 1 83 ? 11.117 25.188 -12.75 1 65.06 83 THR B N 1
ATOM 2507 C CA . THR B 1 83 ? 9.859 24.781 -12.133 1 65.06 83 THR B CA 1
ATOM 2508 C C . THR B 1 83 ? 9.883 25.031 -10.633 1 65.06 83 THR B C 1
ATOM 2510 O O . THR B 1 83 ? 10.945 24.984 -10 1 65.06 83 THR B O 1
ATOM 2513 N N . SER B 1 84 ? 9.062 25.859 -10 1 46.47 84 SER B N 1
ATOM 2514 C CA . SER B 1 84 ? 8.984 26.047 -8.555 1 46.47 84 SER B CA 1
ATOM 2515 C C . SER B 1 84 ? 8.898 24.703 -7.836 1 46.47 84 SER B C 1
ATOM 2517 O O . SER B 1 84 ? 8.328 23.75 -8.367 1 46.47 84 SER B O 1
ATOM 2519 N N . GLU B 1 85 ? 9.812 24.531 -6.77 1 40.06 85 GLU B N 1
ATOM 2520 C CA . GLU B 1 85 ? 9.656 23.344 -5.934 1 40.06 85 GLU B CA 1
ATOM 2521 C C . GLU B 1 85 ? 8.18 23.047 -5.68 1 40.06 85 GLU B C 1
ATOM 2523 O O . GLU B 1 85 ? 7.789 21.875 -5.574 1 40.06 85 GLU B O 1
ATOM 2528 N N . ALA B 1 86 ? 7.363 24.047 -5.352 1 34.09 86 ALA B N 1
ATOM 2529 C CA . ALA B 1 86 ? 5.91 24 -5.203 1 34.09 86 ALA B CA 1
ATOM 2530 C C . ALA B 1 86 ? 5.238 23.656 -6.531 1 34.09 86 ALA B C 1
ATOM 2532 O O . ALA B 1 86 ? 4.211 22.969 -6.555 1 34.09 86 ALA B O 1
ATOM 2533 N N . THR B 1 87 ? 5.531 24.141 -7.73 1 31.52 87 THR B N 1
ATOM 2534 C CA . THR B 1 87 ? 5.035 23.891 -9.078 1 31.52 87 THR B CA 1
ATOM 2535 C C . THR B 1 87 ? 5.637 22.609 -9.648 1 31.52 87 THR B C 1
ATOM 2537 O O . THR B 1 87 ? 5 21.922 -10.445 1 31.52 87 THR B O 1
ATOM 2540 N N . VAL B 1 88 ? 6.961 22.422 -9.555 1 32.5 88 VAL B N 1
ATOM 2541 C CA . VAL B 1 88 ? 7.539 21.141 -9.945 1 32.5 88 VAL B CA 1
ATOM 2542 C C . VAL B 1 88 ? 6.953 20.031 -9.078 1 32.5 88 VAL B C 1
ATOM 2544 O O . VAL B 1 88 ? 6.965 18.859 -9.477 1 32.5 88 VAL B O 1
ATOM 2547 N N . ARG B 1 89 ? 6.734 20.25 -7.777 1 33.5 89 ARG B N 1
ATOM 2548 C CA . ARG B 1 89 ? 5.895 19.438 -6.91 1 33.5 89 ARG B CA 1
ATOM 2549 C C . ARG B 1 89 ? 4.445 19.438 -7.387 1 33.5 89 ARG B C 1
ATOM 2551 O O . ARG B 1 89 ? 3.684 18.516 -7.082 1 33.5 89 ARG B O 1
ATOM 2558 N N . ALA B 1 90 ? 3.842 20.438 -7.93 1 31.28 90 ALA B N 1
ATOM 2559 C CA . ALA B 1 90 ? 2.531 20.547 -8.562 1 31.28 90 ALA B CA 1
ATOM 2560 C C . ALA B 1 90 ? 2.543 19.938 -9.961 1 31.28 90 ALA B C 1
ATOM 2562 O O . ALA B 1 90 ? 1.569 19.297 -10.375 1 31.28 90 ALA B O 1
ATOM 2563 N N . THR B 1 91 ? 3.301 20.344 -10.914 1 31 91 THR B N 1
ATOM 2564 C CA . THR B 1 91 ? 3.465 19.75 -12.234 1 31 91 THR B CA 1
ATOM 2565 C C . THR B 1 91 ? 4.422 18.562 -12.172 1 31 91 THR B C 1
ATOM 2567 O O . THR B 1 91 ? 4.414 17.703 -13.062 1 31 91 THR B O 1
ATOM 2570 N N . GLY B 1 92 ? 5.629 18.609 -11.672 1 35.22 92 GLY B N 1
ATOM 2571 C CA . GLY B 1 92 ? 6.473 17.484 -11.281 1 35.22 92 GLY B CA 1
ATOM 2572 C C . GLY B 1 92 ? 5.816 16.578 -10.258 1 35.22 92 GLY B C 1
ATOM 2573 O O . GLY B 1 92 ? 6.48 15.734 -9.648 1 35.22 92 GLY B O 1
ATOM 2574 N N . GLU B 1 93 ? 5.004 17.016 -9.445 1 37.47 93 GLU B N 1
ATOM 2575 C CA . GLU B 1 93 ? 3.971 16.344 -8.664 1 37.47 93 GLU B CA 1
ATOM 2576 C C . GLU B 1 93 ? 3.451 15.102 -9.383 1 37.47 93 GLU B C 1
ATOM 2578 O O . GLU B 1 93 ? 2.818 14.242 -8.766 1 37.47 93 GLU B O 1
ATOM 2583 N N . ASP B 1 94 ? 3.418 15.32 -10.688 1 37.28 94 ASP B N 1
ATOM 2584 C CA . ASP B 1 94 ? 3.023 14.148 -11.453 1 37.28 94 ASP B CA 1
ATOM 2585 C C . ASP B 1 94 ? 4.117 13.078 -11.43 1 37.28 94 ASP B C 1
ATOM 2587 O O . ASP B 1 94 ? 4.215 12.266 -12.352 1 37.28 94 ASP B O 1
ATOM 2591 N N . GLN B 1 95 ? 5.367 13.562 -11.125 1 42.16 95 GLN B N 1
ATOM 2592 C CA . GLN B 1 95 ? 6.09 12.297 -11.094 1 42.16 95 GLN B CA 1
ATOM 2593 C C . GLN B 1 95 ? 5.23 11.188 -10.492 1 42.16 95 GLN B C 1
ATOM 2595 O O . GLN B 1 95 ? 4.895 11.227 -9.305 1 42.16 95 GLN B O 1
ATOM 2600 N N . SER B 1 96 ? 4.527 10.695 -11.422 1 47.5 96 SER B N 1
ATOM 2601 C CA . SER B 1 96 ? 3.633 9.586 -11.125 1 47.5 96 SER B CA 1
ATOM 2602 C C . SER B 1 96 ? 4.18 8.719 -9.992 1 47.5 96 SER B C 1
ATOM 2604 O O . SER B 1 96 ? 5.395 8.648 -9.797 1 47.5 96 SER B O 1
ATOM 2606 N N . LEU B 1 97 ? 3.479 8.789 -8.867 1 54.59 97 LEU B N 1
ATOM 2607 C CA . LEU B 1 97 ? 3.793 7.738 -7.906 1 54.59 97 LEU B CA 1
ATOM 2608 C C . LEU B 1 97 ? 4.66 6.66 -8.547 1 54.59 97 LEU B C 1
ATOM 2610 O O . LEU B 1 97 ? 5.594 6.156 -7.922 1 54.59 97 LEU B O 1
ATOM 2614 N N . THR B 1 98 ? 4.402 6.574 -9.82 1 54.44 98 THR B N 1
ATOM 2615 C CA . THR B 1 98 ? 5.137 5.535 -10.539 1 54.44 98 THR B CA 1
ATOM 2616 C C . THR B 1 98 ? 6.602 5.922 -10.695 1 54.44 98 THR B C 1
ATOM 2618 O O . THR B 1 98 ? 7.492 5.082 -10.523 1 54.44 98 THR B O 1
ATOM 2621 N N . SER B 1 99 ? 6.848 7.133 -10.992 1 53.09 99 SER B N 1
ATOM 2622 C CA . SER B 1 99 ? 8.234 7.543 -11.203 1 53.09 99 SER B CA 1
ATOM 2623 C C . SER B 1 99 ? 9.023 7.516 -9.898 1 53.09 99 SER B C 1
ATOM 2625 O O . SER B 1 99 ? 10.211 7.184 -9.898 1 53.09 99 SER B O 1
ATOM 2627 N N . ARG B 1 100 ? 8.344 7.84 -8.805 1 55.81 100 ARG B N 1
ATOM 2628 C CA . ARG B 1 100 ? 9 7.797 -7.5 1 55.81 100 ARG B CA 1
ATOM 2629 C C . ARG B 1 100 ? 9.234 6.359 -7.055 1 55.81 100 ARG B C 1
ATOM 2631 O O . ARG B 1 100 ? 10.203 6.074 -6.344 1 55.81 100 ARG B O 1
ATOM 2638 N N . ILE B 1 101 ? 8.312 5.605 -7.566 1 60.34 101 ILE B N 1
ATOM 2639 C CA . ILE B 1 101 ? 8.375 4.199 -7.176 1 60.34 101 ILE B CA 1
ATOM 2640 C C . ILE B 1 101 ? 9.477 3.49 -7.957 1 60.34 101 ILE B C 1
ATOM 2642 O O . ILE B 1 101 ? 10.109 2.566 -7.445 1 60.34 101 ILE B O 1
ATOM 2646 N N . ILE B 1 102 ? 9.891 4.301 -9.094 1 58.38 102 ILE B N 1
ATOM 2647 C CA . ILE B 1 102 ? 10.906 3.699 -9.953 1 58.38 102 ILE B CA 1
ATOM 2648 C C . ILE B 1 102 ? 12.266 3.74 -9.258 1 58.38 102 ILE B C 1
ATOM 2650 O O . ILE B 1 102 ? 12.711 4.801 -8.82 1 58.38 102 ILE B O 1
ATOM 2654 N N . GLY B 1 103 ? 12.719 2.928 -8.414 1 68.69 103 GLY B N 1
ATOM 2655 C CA . GLY B 1 103 ? 14.008 2.76 -7.766 1 68.69 103 GLY B CA 1
ATOM 2656 C C . GLY B 1 103 ? 13.93 1.983 -6.465 1 68.69 103 GLY B C 1
ATOM 2657 O O . GLY B 1 103 ? 14.906 1.898 -5.723 1 68.69 103 GLY B O 1
ATOM 2658 N N . ALA B 1 104 ? 12.797 1.496 -6.277 1 82.44 104 ALA B N 1
ATOM 2659 C CA . ALA B 1 104 ? 12.664 0.727 -5.043 1 82.44 104 ALA B CA 1
ATOM 2660 C C . ALA B 1 104 ? 13.461 -0.574 -5.117 1 82.44 104 ALA B C 1
ATOM 2662 O O . ALA B 1 104 ? 13.5 -1.224 -6.164 1 82.44 104 ALA B O 1
ATOM 2663 N N . SER B 1 105 ? 14.109 -0.894 -4.004 1 87.62 105 SER B N 1
ATOM 2664 C CA . SER B 1 105 ? 14.883 -2.133 -3.945 1 87.62 105 SER B CA 1
ATOM 2665 C C . SER B 1 105 ? 13.969 -3.348 -3.852 1 87.62 105 SER B C 1
ATOM 2667 O O . SER B 1 105 ? 12.812 -3.23 -3.434 1 87.62 105 SER B O 1
ATOM 2669 N N . PRO B 1 106 ? 14.516 -4.492 -4.199 1 90.06 106 PRO B N 1
ATOM 2670 C CA . PRO B 1 106 ? 13.734 -5.723 -4.027 1 90.06 106 PRO B CA 1
ATOM 2671 C C . PRO B 1 106 ? 13.281 -5.941 -2.586 1 90.06 106 PRO B C 1
ATOM 2673 O O . PRO B 1 106 ? 12.188 -6.461 -2.35 1 90.06 106 PRO B O 1
ATOM 2676 N N . ALA B 1 107 ? 14.125 -5.52 -1.669 1 92.69 107 ALA B N 1
ATOM 2677 C CA . ALA B 1 107 ? 13.758 -5.656 -0.261 1 92.69 107 ALA B CA 1
ATOM 2678 C C . ALA B 1 107 ? 12.555 -4.785 0.079 1 92.69 107 ALA B C 1
ATOM 2680 O O . ALA B 1 107 ? 11.633 -5.23 0.771 1 92.69 107 ALA B O 1
ATOM 2681 N N . GLU B 1 108 ? 12.547 -3.58 -0.392 1 93.25 108 GLU B N 1
ATOM 2682 C CA . GLU B 1 108 ? 11.422 -2.672 -0.167 1 93.25 108 GLU B CA 1
ATOM 2683 C C . GLU B 1 108 ? 10.148 -3.195 -0.821 1 93.25 108 GLU B C 1
ATOM 2685 O O . GLU B 1 108 ? 9.07 -3.121 -0.233 1 93.25 108 GLU B O 1
ATOM 2690 N N . ILE B 1 109 ? 10.273 -3.727 -1.978 1 93.31 109 ILE B N 1
ATOM 2691 C CA . ILE B 1 109 ? 9.133 -4.27 -2.709 1 93.31 109 ILE B CA 1
ATOM 2692 C C . ILE B 1 109 ? 8.547 -5.457 -1.945 1 93.31 109 ILE B C 1
ATOM 2694 O O . ILE B 1 109 ? 7.336 -5.539 -1.739 1 93.31 109 ILE B O 1
ATOM 2698 N N . MET B 1 110 ? 9.406 -6.355 -1.496 1 95.19 110 MET B N 1
ATOM 2699 C CA . MET B 1 110 ? 8.938 -7.547 -0.796 1 95.19 110 MET B CA 1
ATOM 2700 C C . MET B 1 110 ? 8.266 -7.176 0.522 1 95.19 110 MET B C 1
ATOM 2702 O O . MET B 1 110 ? 7.285 -7.805 0.921 1 95.19 110 MET B O 1
ATOM 2706 N N . GLU B 1 111 ? 8.797 -6.172 1.191 1 95.56 111 GLU B N 1
ATOM 2707 C CA . GLU B 1 111 ? 8.172 -5.703 2.428 1 95.56 111 GLU B CA 1
ATOM 2708 C C . GLU B 1 111 ? 6.75 -5.215 2.18 1 95.56 111 GLU B C 1
ATOM 2710 O O . GLU B 1 111 ? 5.836 -5.547 2.936 1 95.56 111 GLU B O 1
ATOM 2715 N N . LEU B 1 112 ? 6.602 -4.469 1.151 1 95.81 112 LEU B N 1
ATOM 2716 C CA . LEU B 1 112 ? 5.273 -3.945 0.846 1 95.81 112 LEU B CA 1
ATOM 2717 C C . LEU B 1 112 ? 4.336 -5.066 0.414 1 95.81 112 LEU B C 1
ATOM 2719 O O . LEU B 1 112 ? 3.172 -5.102 0.822 1 95.81 112 LEU B O 1
ATOM 2723 N N . ARG B 1 113 ? 4.77 -5.953 -0.427 1 97.06 113 ARG B N 1
ATOM 2724 C CA . ARG B 1 113 ? 3.951 -7.094 -0.835 1 97.06 113 ARG B CA 1
ATOM 2725 C C . ARG B 1 113 ? 3.477 -7.887 0.377 1 97.06 113 ARG B C 1
ATOM 2727 O O . ARG B 1 113 ? 2.307 -8.266 0.457 1 97.06 113 ARG B O 1
ATOM 2734 N N . LEU B 1 114 ? 4.371 -8.102 1.348 1 97.81 114 LEU B N 1
ATOM 2735 C CA . LEU B 1 114 ? 4.043 -8.867 2.547 1 97.81 114 LEU B CA 1
ATOM 2736 C C . LEU B 1 114 ? 3.018 -8.125 3.398 1 97.81 114 LEU B C 1
ATOM 2738 O O . LEU B 1 114 ? 2.199 -8.742 4.078 1 97.81 114 LEU B O 1
ATOM 2742 N N . MET B 1 115 ? 3.035 -6.809 3.314 1 96.81 115 MET B N 1
ATOM 2743 C CA . MET B 1 115 ? 2.078 -6.008 4.07 1 96.81 115 MET B CA 1
ATOM 2744 C C . MET B 1 115 ? 0.694 -6.066 3.432 1 96.81 115 MET B C 1
ATOM 2746 O O . MET B 1 115 ? -0.317 -6.105 4.133 1 96.81 115 MET B O 1
ATOM 2750 N N . VAL B 1 116 ? 0.645 -6.227 2.15 1 97.19 116 VAL B N 1
ATOM 2751 C CA . VAL B 1 116 ? -0.593 -5.898 1.451 1 97.19 116 VAL B CA 1
ATOM 2752 C C . VAL B 1 116 ? -1.243 -7.18 0.929 1 97.19 116 VAL B C 1
ATOM 2754 O O . VAL B 1 116 ? -2.438 -7.406 1.141 1 97.19 116 VAL B O 1
ATOM 2757 N N . GLU B 1 117 ? -0.514 -8.023 0.306 1 98.31 117 GLU B N 1
ATOM 2758 C CA . GLU B 1 117 ? -1.085 -9.102 -0.5 1 98.31 117 GLU B CA 1
ATOM 2759 C C . GLU B 1 117 ? -1.786 -10.133 0.377 1 98.31 117 GLU B C 1
ATOM 2761 O O . GLU B 1 117 ? -2.877 -10.602 0.043 1 98.31 117 GLU B O 1
ATOM 2766 N N . PRO B 1 118 ? -1.179 -10.531 1.536 1 98.75 118 PRO B N 1
ATOM 2767 C CA . PRO B 1 118 ? -1.898 -11.5 2.363 1 98.75 118 PRO B CA 1
ATOM 2768 C C . PRO B 1 118 ? -3.25 -10.977 2.848 1 98.75 118 PRO B C 1
ATOM 2770 O O . PRO B 1 118 ? -4.242 -11.711 2.824 1 98.75 118 PRO B O 1
ATOM 2773 N N . GLN B 1 119 ? -3.303 -9.734 3.215 1 97.94 119 GLN B N 1
ATOM 2774 C CA . GLN B 1 119 ? -4.57 -9.156 3.656 1 97.94 119 GLN B CA 1
ATOM 2775 C C . GLN B 1 119 ? -5.543 -9.016 2.492 1 97.94 119 GLN B C 1
ATOM 2777 O O . GLN B 1 119 ? -6.754 -9.195 2.662 1 97.94 119 GLN B O 1
ATOM 2782 N N . ALA B 1 120 ? -5.008 -8.672 1.351 1 98.38 120 ALA B N 1
ATOM 2783 C CA . ALA B 1 120 ? -5.844 -8.617 0.154 1 98.38 120 ALA B CA 1
ATOM 2784 C C . ALA B 1 120 ? -6.465 -9.977 -0.141 1 98.38 120 ALA B C 1
ATOM 2786 O O . ALA B 1 120 ? -7.633 -10.062 -0.534 1 98.38 120 ALA B O 1
ATOM 2787 N N . ALA B 1 121 ? -5.676 -11.023 0.027 1 98.88 121 ALA B N 1
ATOM 2788 C CA . ALA B 1 121 ? -6.188 -12.367 -0.198 1 98.88 121 ALA B CA 1
ATOM 2789 C C . ALA B 1 121 ? -7.324 -12.695 0.768 1 98.88 121 ALA B C 1
ATOM 2791 O O . ALA B 1 121 ? -8.305 -13.336 0.388 1 98.88 121 ALA B O 1
ATOM 2792 N N . GLU B 1 122 ? -7.168 -12.25 1.976 1 98.75 122 GLU B N 1
ATOM 2793 C CA . GLU B 1 122 ? -8.234 -12.453 2.949 1 98.75 122 GLU B CA 1
ATOM 2794 C C . GLU B 1 122 ? -9.523 -11.766 2.502 1 98.75 122 GLU B C 1
ATOM 2796 O O . GLU B 1 122 ? -10.602 -12.359 2.561 1 98.75 122 GLU B O 1
ATOM 2801 N N . LEU B 1 123 ? -9.414 -10.539 2.057 1 98.31 123 LEU B N 1
ATOM 2802 C CA . LEU B 1 123 ? -10.57 -9.812 1.557 1 98.31 123 LEU B CA 1
ATOM 2803 C C . LEU B 1 123 ? -11.156 -10.508 0.331 1 98.31 123 LEU B C 1
ATOM 2805 O O . LEU B 1 123 ? -12.383 -10.633 0.211 1 98.31 123 LEU B O 1
ATOM 2809 N N . ALA B 1 124 ? -10.281 -10.93 -0.538 1 98.75 124 ALA B N 1
ATOM 2810 C CA . ALA B 1 124 ? -10.695 -11.57 -1.786 1 98.75 124 ALA B CA 1
ATOM 2811 C C . ALA B 1 124 ? -11.523 -12.82 -1.517 1 98.75 124 ALA B C 1
ATOM 2813 O O . ALA B 1 124 ? -12.453 -13.133 -2.258 1 98.75 124 ALA B O 1
ATOM 2814 N N . ALA B 1 125 ? -11.164 -13.555 -0.486 1 98.75 125 ALA B N 1
ATOM 2815 C CA . ALA B 1 125 ? -11.883 -14.781 -0.149 1 98.75 125 ALA B CA 1
ATOM 2816 C C . ALA B 1 125 ? -13.375 -14.5 0.035 1 98.75 125 ALA B C 1
ATOM 2818 O O . ALA B 1 125 ? -14.219 -15.32 -0.352 1 98.75 125 ALA B O 1
ATOM 2819 N N . GLY B 1 126 ? -13.688 -13.359 0.581 1 98.25 126 GLY B N 1
ATOM 2820 C CA . GLY B 1 126 ? -15.078 -13.039 0.849 1 98.25 126 GLY B CA 1
ATOM 2821 C C . GLY B 1 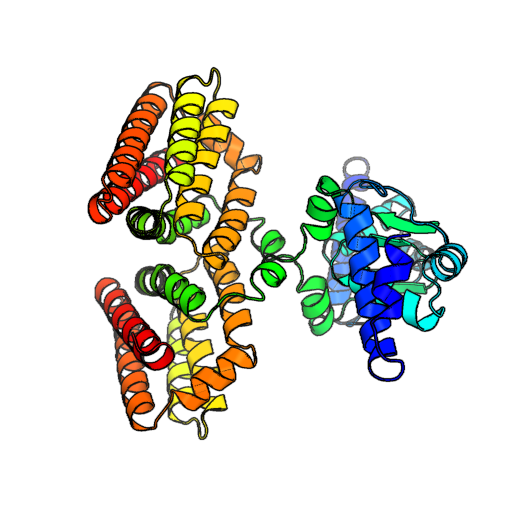126 ? -15.742 -12.266 -0.278 1 98.25 126 GLY B C 1
ATOM 2822 O O . GLY B 1 126 ? -16.969 -12.172 -0.335 1 98.25 126 GLY B O 1
ATOM 2823 N N . ARG B 1 127 ? -14.969 -11.758 -1.206 1 98.5 127 ARG B N 1
ATOM 2824 C CA . ARG B 1 127 ? -15.531 -10.805 -2.152 1 98.5 127 ARG B CA 1
ATOM 2825 C C . ARG B 1 127 ? -15.438 -11.32 -3.582 1 98.5 127 ARG B C 1
ATOM 2827 O O . ARG B 1 127 ? -16.109 -10.82 -4.477 1 98.5 127 ARG B O 1
ATOM 2834 N N . ALA B 1 128 ? -14.602 -12.281 -3.836 1 98.56 128 ALA B N 1
ATOM 2835 C CA . ALA B 1 128 ? -14.328 -12.75 -5.191 1 98.56 128 ALA B CA 1
ATOM 2836 C C . ALA B 1 128 ? -15.602 -13.281 -5.852 1 98.56 128 ALA B C 1
ATOM 2838 O O . ALA B 1 128 ? -16.406 -13.961 -5.211 1 98.56 128 ALA B O 1
ATOM 2839 N N . THR B 1 129 ? -15.727 -12.969 -7.098 1 98.31 129 THR B N 1
ATOM 2840 C CA . THR B 1 129 ? -16.781 -13.547 -7.926 1 98.31 129 THR B CA 1
ATOM 2841 C C . THR B 1 129 ? -16.312 -14.836 -8.586 1 98.31 129 THR B C 1
ATOM 2843 O O . THR B 1 129 ? -15.125 -15.172 -8.523 1 98.31 129 THR B O 1
ATOM 2846 N N . ALA B 1 130 ? -17.266 -15.477 -9.18 1 98.19 130 ALA B N 1
ATOM 2847 C CA . ALA B 1 130 ? -16.922 -16.672 -9.945 1 98.19 130 ALA B CA 1
ATOM 2848 C C . ALA B 1 130 ? -15.945 -16.344 -11.07 1 98.19 130 ALA B C 1
ATOM 2850 O O . ALA B 1 130 ? -15.039 -17.125 -11.367 1 98.19 130 ALA B O 1
ATOM 2851 N N . ALA B 1 131 ? -16.172 -15.25 -11.648 1 98.12 131 ALA B N 1
ATOM 2852 C CA . ALA B 1 131 ? -15.289 -14.82 -12.734 1 98.12 131 ALA B CA 1
ATOM 2853 C C . ALA B 1 131 ? -13.867 -14.57 -12.219 1 98.12 131 ALA B C 1
ATOM 2855 O O . ALA B 1 131 ? -12.891 -14.906 -12.891 1 98.12 131 ALA B O 1
ATOM 2856 N N . ASP B 1 132 ? -13.742 -13.977 -11.062 1 97.81 132 ASP B N 1
ATOM 2857 C CA . ASP B 1 132 ? -12.43 -13.766 -10.453 1 97.81 132 ASP B CA 1
ATOM 2858 C C . ASP B 1 132 ? -11.711 -15.094 -10.211 1 97.81 132 ASP B C 1
ATOM 2860 O O . ASP B 1 132 ? -10.539 -15.234 -10.562 1 97.81 132 ASP B O 1
ATOM 2864 N N . LEU B 1 133 ? -12.453 -16.016 -9.594 1 98.69 133 LEU B N 1
ATOM 2865 C CA . LEU B 1 133 ? -11.875 -17.328 -9.266 1 98.69 133 LEU B CA 1
ATOM 2866 C C . LEU B 1 133 ? -11.469 -18.078 -10.531 1 98.69 133 LEU B C 1
ATOM 2868 O O . LEU B 1 133 ? -10.422 -18.719 -10.57 1 98.69 133 LEU B O 1
ATOM 2872 N N . HIS B 1 134 ? -12.297 -17.953 -11.523 1 98.31 134 HIS B N 1
ATOM 2873 C CA . HIS B 1 134 ? -11.961 -18.562 -12.805 1 98.31 134 HIS B CA 1
ATOM 2874 C C . HIS B 1 134 ? -10.68 -17.969 -13.383 1 98.31 134 HIS B C 1
ATOM 2876 O O . HIS B 1 134 ? -9.828 -18.688 -13.898 1 98.31 134 HIS B O 1
ATOM 2882 N N . ARG B 1 135 ? -10.562 -16.672 -13.297 1 98.25 135 ARG B N 1
ATOM 2883 C CA . ARG B 1 135 ? -9.359 -16 -13.781 1 98.25 135 ARG B CA 1
ATOM 2884 C C . ARG B 1 135 ? -8.125 -16.484 -13.023 1 98.25 135 ARG B C 1
ATOM 2886 O O . ARG B 1 135 ? -7.062 -16.672 -13.617 1 98.25 135 ARG B O 1
ATOM 2893 N N . MET B 1 136 ? -8.195 -16.688 -11.758 1 98.69 136 MET B N 1
ATOM 2894 C CA . MET B 1 136 ? -7.078 -17.172 -10.961 1 98.69 136 MET B CA 1
ATOM 2895 C C . MET B 1 136 ? -6.672 -18.578 -11.406 1 98.69 136 MET B C 1
ATOM 2897 O O . MET B 1 136 ? -5.48 -18.875 -11.547 1 98.69 136 MET B O 1
ATOM 2901 N N . GLU B 1 137 ? -7.668 -19.375 -11.641 1 98.62 137 GLU B N 1
ATOM 2902 C CA . GLU B 1 137 ? -7.398 -20.719 -12.109 1 98.62 137 GLU B CA 1
ATOM 2903 C C . GLU B 1 137 ? -6.711 -20.719 -13.469 1 98.62 137 GLU B C 1
ATOM 2905 O O . GLU B 1 137 ? -5.824 -21.531 -13.727 1 98.62 137 GLU B O 1
ATOM 2910 N N . GLU B 1 138 ? -7.195 -19.844 -14.289 1 97.5 138 GLU B N 1
ATOM 2911 C CA . GLU B 1 138 ? -6.562 -19.703 -15.594 1 97.5 138 GLU B CA 1
ATOM 2912 C C . GLU B 1 138 ? -5.098 -19.297 -15.461 1 97.5 138 GLU B C 1
ATOM 2914 O O . GLU B 1 138 ? -4.227 -19.844 -16.141 1 97.5 138 GLU B O 1
ATOM 2919 N N . CYS B 1 139 ? -4.816 -18.344 -14.633 1 97.44 139 CYS B N 1
ATOM 2920 C CA . CYS B 1 139 ? -3.443 -17.906 -14.406 1 97.44 139 CYS B CA 1
ATOM 2921 C C . CYS B 1 139 ? -2.586 -19.047 -13.875 1 97.44 139 CYS B C 1
ATOM 2923 O O . CYS B 1 139 ? -1.457 -19.25 -14.32 1 97.44 139 CYS B O 1
ATOM 2925 N N . LEU B 1 140 ? -3.145 -19.812 -12.922 1 98.12 140 LEU B N 1
ATOM 2926 C CA . LEU B 1 140 ? -2.455 -20.953 -12.344 1 98.12 140 LEU B CA 1
ATOM 2927 C C . LEU B 1 140 ? -2.115 -21.984 -13.422 1 98.12 140 LEU B C 1
ATOM 2929 O O . LEU B 1 140 ? -0.981 -22.469 -13.492 1 98.12 140 LEU B O 1
ATOM 2933 N N . ALA B 1 141 ? -3.115 -22.297 -14.234 1 98.19 141 ALA B N 1
ATOM 2934 C CA . ALA B 1 141 ? -2.934 -23.297 -15.281 1 98.19 141 ALA B CA 1
ATOM 2935 C C . ALA B 1 141 ? -1.869 -22.859 -16.281 1 98.19 141 ALA B C 1
ATOM 2937 O O . ALA B 1 141 ? -1.013 -23.656 -16.672 1 98.19 141 ALA B O 1
ATOM 2938 N N . HIS B 1 142 ? -1.882 -21.609 -16.672 1 97.12 142 HIS B N 1
ATOM 2939 C CA . HIS B 1 142 ? -0.906 -21.094 -17.625 1 97.12 142 HIS B CA 1
ATOM 2940 C C . HIS B 1 142 ? 0.492 -21.047 -17.016 1 97.12 142 HIS B C 1
ATOM 2942 O O . HIS B 1 142 ? 1.478 -21.344 -17.688 1 97.12 142 HIS B O 1
ATOM 2948 N N . ALA B 1 143 ? 0.601 -20.719 -15.758 1 96.94 143 ALA B N 1
ATOM 2949 C CA . ALA B 1 143 ? 1.899 -20.719 -15.094 1 96.94 143 ALA B CA 1
ATOM 2950 C C . ALA B 1 143 ? 2.5 -22.109 -15.047 1 96.94 143 ALA B C 1
ATOM 2952 O O . ALA B 1 143 ? 3.695 -22.297 -15.297 1 96.94 143 ALA B O 1
ATOM 2953 N N . GLU B 1 144 ? 1.68 -23.078 -14.789 1 97.19 144 GLU B N 1
ATOM 2954 C CA . GLU B 1 144 ? 2.141 -24.453 -14.656 1 97.19 144 GLU B CA 1
ATOM 2955 C C . GLU B 1 144 ? 2.545 -25.031 -16 1 97.19 144 GLU B C 1
ATOM 2957 O O . GLU B 1 144 ? 3.377 -25.938 -16.078 1 97.19 144 GLU B O 1
ATOM 2962 N N . ARG B 1 145 ? 2.006 -24.484 -17.031 1 97.12 145 ARG B N 1
ATOM 2963 C CA . ARG B 1 145 ? 2.307 -24.984 -18.375 1 97.12 145 ARG B CA 1
ATOM 2964 C C . ARG B 1 145 ? 3.436 -24.172 -19 1 97.12 145 ARG B C 1
ATOM 2966 O O . ARG B 1 145 ? 3.875 -24.484 -20.109 1 97.12 145 ARG B O 1
ATOM 2973 N N . ALA B 1 146 ? 3.848 -23.141 -18.312 1 96.06 146 ALA B N 1
ATOM 2974 C CA . ALA B 1 146 ? 4.875 -22.266 -18.875 1 96.06 146 ALA B CA 1
ATOM 2975 C C . ALA B 1 146 ? 6.141 -23.047 -19.203 1 96.06 146 ALA B C 1
ATOM 2977 O O . ALA B 1 146 ? 6.566 -23.922 -18.438 1 96.06 146 ALA B O 1
ATOM 2978 N N . GLN B 1 147 ? 6.758 -22.703 -20.25 1 93.81 147 GLN B N 1
ATOM 2979 C CA . GLN B 1 147 ? 7.879 -23.469 -20.766 1 93.81 147 GLN B CA 1
ATOM 2980 C C . GLN B 1 147 ? 9.211 -22.844 -20.375 1 93.81 147 GLN B C 1
ATOM 2982 O O . GLN B 1 147 ? 10.273 -23.438 -20.562 1 93.81 147 GLN B O 1
ATOM 2987 N N . ASP B 1 148 ? 9.172 -21.625 -19.984 1 89.62 148 ASP B N 1
ATOM 2988 C CA . ASP B 1 148 ? 10.383 -20.938 -19.547 1 89.62 148 ASP B CA 1
ATOM 2989 C C . ASP B 1 148 ? 10.094 -19.969 -18.406 1 89.62 148 ASP B C 1
ATOM 2991 O O . ASP B 1 148 ? 8.938 -19.797 -18.016 1 89.62 148 ASP B O 1
ATOM 2995 N N . VAL B 1 149 ? 11.164 -19.422 -17.906 1 90.25 149 VAL B N 1
ATOM 2996 C CA . VAL B 1 149 ? 11.086 -18.625 -16.688 1 90.25 149 VAL B CA 1
ATOM 2997 C C . VAL B 1 149 ? 10.289 -17.344 -16.953 1 90.25 149 VAL B C 1
ATOM 2999 O O . VAL B 1 149 ? 9.398 -16.984 -16.188 1 90.25 149 VAL B O 1
ATOM 3002 N N . PRO B 1 150 ? 10.43 -16.672 -18.078 1 86.44 150 PRO B N 1
ATOM 3003 C CA . PRO B 1 150 ? 9.656 -15.453 -18.328 1 86.44 150 PRO B CA 1
ATOM 3004 C C . PRO B 1 150 ? 8.148 -15.711 -18.406 1 86.44 150 PRO B C 1
ATOM 3006 O O . PRO B 1 150 ? 7.355 -14.93 -17.891 1 86.44 150 PRO B O 1
ATOM 3009 N N . GLU B 1 151 ? 7.832 -16.766 -19.016 1 89.25 151 GLU B N 1
ATOM 3010 C CA . GLU B 1 151 ? 6.414 -17.109 -19.109 1 89.25 151 GLU B CA 1
ATOM 3011 C C . GLU B 1 151 ? 5.828 -17.438 -17.734 1 89.25 151 GLU B C 1
ATOM 3013 O O . GLU B 1 151 ? 4.715 -17.016 -17.422 1 89.25 151 GLU B O 1
ATOM 3018 N N . PHE B 1 152 ? 6.562 -18.234 -16.953 1 95.88 152 PHE B N 1
ATOM 3019 C CA . PHE B 1 152 ? 6.125 -18.531 -15.602 1 95.88 152 PHE B CA 1
ATOM 3020 C C . PHE B 1 152 ? 5.93 -17.25 -14.805 1 95.88 152 PHE B C 1
ATOM 3022 O O . PHE B 1 152 ? 4.895 -17.062 -14.156 1 95.88 152 PHE B O 1
ATOM 3029 N N . GLU B 1 153 ? 6.898 -16.344 -14.875 1 90.12 153 GLU B N 1
ATOM 3030 C CA . GLU B 1 153 ? 6.859 -15.102 -14.117 1 90.12 153 GLU B CA 1
ATOM 3031 C C . GLU B 1 153 ? 5.68 -14.234 -14.539 1 90.12 153 GLU B C 1
ATOM 3033 O O . GLU B 1 153 ? 5.062 -13.562 -13.703 1 90.12 153 GLU B O 1
ATOM 3038 N N . HIS B 1 154 ? 5.379 -14.242 -15.797 1 89.75 154 HIS B N 1
ATOM 3039 C CA . HIS B 1 154 ? 4.242 -13.477 -16.297 1 89.75 154 HIS B CA 1
ATOM 3040 C C . HIS B 1 154 ? 2.939 -13.945 -15.656 1 89.75 154 HIS B C 1
ATOM 3042 O O . HIS B 1 154 ? 2.203 -13.141 -15.078 1 89.75 154 HIS B O 1
ATOM 3048 N N . TRP B 1 155 ? 2.682 -15.18 -15.695 1 93.69 155 TRP B N 1
ATOM 3049 C CA . TRP B 1 155 ? 1.407 -15.703 -15.211 1 93.69 155 TRP B CA 1
ATOM 3050 C C . TRP B 1 155 ? 1.371 -15.727 -13.688 1 93.69 155 TRP B C 1
ATOM 3052 O O . TRP B 1 155 ? 0.311 -15.547 -13.086 1 93.69 155 TRP B O 1
ATOM 3062 N N . ASP B 1 156 ? 2.566 -15.922 -13.086 1 95.81 156 ASP B N 1
ATOM 3063 C CA . ASP B 1 156 ? 2.674 -15.734 -11.641 1 95.81 156 ASP B CA 1
ATOM 3064 C C . ASP B 1 156 ? 2.244 -14.328 -11.234 1 95.81 156 ASP B C 1
ATOM 3066 O O . ASP B 1 156 ? 1.467 -14.156 -10.289 1 95.81 156 ASP B O 1
ATOM 3070 N N . GLY B 1 157 ? 2.746 -13.359 -11.953 1 94.44 157 GLY B N 1
ATOM 3071 C CA . GLY B 1 157 ? 2.338 -11.984 -11.734 1 94.44 157 GLY B CA 1
ATOM 3072 C C . GLY B 1 157 ? 0.852 -11.766 -11.938 1 94.44 157 GLY B C 1
ATOM 3073 O O . GLY B 1 157 ? 0.201 -11.094 -11.125 1 94.44 157 GLY B O 1
ATOM 3074 N N . MET B 1 158 ? 0.318 -12.359 -12.969 1 94.06 158 MET B N 1
ATOM 3075 C CA . MET B 1 158 ? -1.098 -12.195 -13.281 1 94.06 158 MET B CA 1
ATOM 3076 C C . MET B 1 158 ? -1.973 -12.828 -12.203 1 94.06 158 MET B C 1
ATOM 3078 O O . MET B 1 158 ? -3.062 -12.328 -11.914 1 94.06 158 MET B O 1
ATOM 3082 N N . LEU B 1 159 ? -1.46 -13.914 -11.625 1 98.44 159 LEU B N 1
ATOM 3083 C CA . LEU B 1 159 ? -2.199 -14.523 -10.523 1 98.44 159 LEU B CA 1
ATOM 3084 C C . LEU B 1 159 ? -2.32 -13.555 -9.352 1 98.44 159 LEU B C 1
ATOM 3086 O O . LEU B 1 159 ? -3.412 -13.359 -8.812 1 98.44 159 LEU B O 1
ATOM 3090 N N . HIS B 1 160 ? -1.245 -12.922 -8.969 1 98.31 160 HIS B N 1
ATOM 3091 C CA . HIS B 1 160 ? -1.263 -11.969 -7.863 1 98.31 160 HIS B CA 1
ATOM 3092 C C . HIS B 1 160 ? -2.137 -10.766 -8.18 1 98.31 160 HIS B C 1
ATOM 3094 O O . HIS B 1 160 ? -2.867 -10.273 -7.32 1 98.31 160 HIS B O 1
ATOM 3100 N N . VAL B 1 161 ? -2.086 -10.32 -9.43 1 95.88 161 VAL B N 1
ATOM 3101 C CA . VAL B 1 161 ? -2.941 -9.227 -9.875 1 95.88 161 VAL B CA 1
ATOM 3102 C C . VAL B 1 161 ? -4.406 -9.625 -9.734 1 95.88 161 VAL B C 1
ATOM 3104 O O . VAL B 1 161 ? -5.227 -8.844 -9.25 1 95.88 161 VAL B O 1
ATOM 3107 N N . ALA B 1 162 ? -4.695 -10.836 -10.141 1 97.69 162 ALA B N 1
ATOM 3108 C CA . ALA B 1 162 ? -6.07 -11.32 -10.055 1 97.69 162 ALA B CA 1
ATOM 3109 C C . ALA B 1 162 ? -6.551 -11.367 -8.609 1 97.69 162 ALA B C 1
ATOM 3111 O O . ALA B 1 162 ? -7.695 -11.016 -8.312 1 97.69 162 ALA B O 1
ATOM 3112 N N . ILE B 1 163 ? -5.711 -11.805 -7.738 1 98.75 163 ILE B N 1
ATOM 3113 C CA . ILE B 1 163 ? -6.051 -11.891 -6.32 1 98.75 163 ILE B CA 1
ATOM 3114 C C . ILE B 1 163 ? -6.297 -10.492 -5.766 1 98.75 163 ILE B C 1
ATOM 3116 O O . ILE B 1 163 ? -7.305 -10.25 -5.094 1 98.75 163 ILE B O 1
ATOM 3120 N N . ILE B 1 164 ? -5.434 -9.586 -6.059 1 98.19 164 ILE B N 1
ATOM 3121 C CA . ILE B 1 164 ? -5.559 -8.203 -5.605 1 98.19 164 ILE B CA 1
ATOM 3122 C C . ILE B 1 164 ? -6.859 -7.602 -6.137 1 98.19 164 ILE B C 1
ATOM 3124 O O . ILE B 1 164 ? -7.602 -6.957 -5.395 1 98.19 164 ILE B O 1
ATOM 3128 N N . GLY B 1 165 ? -7.105 -7.812 -7.391 1 96.81 165 GLY B N 1
ATOM 3129 C CA . GLY B 1 165 ? -8.328 -7.309 -7.996 1 96.81 165 GLY B CA 1
ATOM 3130 C C . GLY B 1 165 ? -9.586 -7.848 -7.336 1 96.81 165 GLY B C 1
ATOM 3131 O O . GLY B 1 165 ? -10.586 -7.137 -7.223 1 96.81 165 GLY B O 1
ATOM 3132 N N . ALA B 1 166 ? -9.539 -9.023 -6.898 1 98.44 166 ALA B N 1
ATOM 3133 C CA . ALA B 1 166 ? -10.695 -9.703 -6.32 1 98.44 166 ALA B CA 1
ATOM 3134 C C . ALA B 1 166 ? -11.016 -9.156 -4.934 1 98.44 166 ALA B C 1
ATOM 3136 O O . ALA B 1 166 ? -12.094 -9.414 -4.391 1 98.44 166 ALA B O 1
ATOM 3137 N N . ALA B 1 167 ? -10.133 -8.438 -4.359 1 98.12 167 ALA B N 1
ATOM 3138 C CA . ALA B 1 167 ? -10.375 -7.793 -3.074 1 98.12 167 ALA B CA 1
ATOM 3139 C C . ALA B 1 167 ? -11.391 -6.66 -3.217 1 98.12 167 ALA B C 1
ATOM 3141 O O . ALA B 1 167 ? -11.922 -6.164 -2.219 1 98.12 167 ALA B O 1
ATOM 3142 N N . LYS B 1 168 ? -11.609 -6.246 -4.445 1 97.12 168 LYS B N 1
ATOM 3143 C CA . LYS B 1 168 ? -12.602 -5.234 -4.801 1 97.12 168 LYS B CA 1
ATOM 3144 C C . LYS B 1 168 ? -12.328 -3.918 -4.074 1 97.12 168 LYS B C 1
ATOM 3146 O O . LYS B 1 168 ? -13.242 -3.305 -3.527 1 97.12 168 LYS B O 1
ATOM 3151 N N . ASN B 1 169 ? -11.156 -3.553 -4.016 1 94.88 169 ASN B N 1
ATOM 3152 C CA . ASN B 1 169 ? -10.656 -2.248 -3.598 1 94.88 169 ASN B CA 1
ATOM 3153 C C . ASN B 1 169 ? -9.82 -1.591 -4.695 1 94.88 169 ASN B C 1
ATOM 3155 O O . ASN B 1 169 ? -8.68 -1.985 -4.938 1 94.88 169 ASN B O 1
ATOM 3159 N N . GLY B 1 170 ? -10.484 -0.616 -5.25 1 90.12 170 GLY B N 1
ATOM 3160 C CA . GLY B 1 170 ? -9.859 0.026 -6.398 1 90.12 170 GLY B CA 1
ATOM 3161 C C . GLY B 1 170 ? -8.547 0.709 -6.059 1 90.12 170 GLY B C 1
ATOM 3162 O O . GLY B 1 170 ? -7.609 0.691 -6.855 1 90.12 170 GLY B O 1
ATOM 3163 N N . LEU B 1 171 ? -8.445 1.302 -4.895 1 87.88 171 LEU B N 1
ATOM 3164 C CA . LEU B 1 171 ? -7.215 1.943 -4.457 1 87.88 171 LEU B CA 1
ATOM 3165 C C . LEU B 1 171 ? -6.098 0.917 -4.289 1 87.88 171 LEU B C 1
ATOM 3167 O O . LEU B 1 171 ? -4.957 1.161 -4.695 1 87.88 171 LEU B O 1
ATOM 3171 N N . LEU B 1 172 ? -6.414 -0.205 -3.707 1 92.88 172 LEU B N 1
ATOM 3172 C CA . LEU B 1 172 ? -5.461 -1.298 -3.545 1 92.88 172 LEU B CA 1
ATOM 3173 C C . LEU B 1 172 ? -4.941 -1.772 -4.898 1 92.88 172 LEU B C 1
ATOM 3175 O O . LEU B 1 172 ? -3.742 -2.002 -5.059 1 92.88 172 LEU B O 1
ATOM 3179 N N . ALA B 1 173 ? -5.879 -1.942 -5.809 1 91.25 173 ALA B N 1
ATOM 3180 C CA . ALA B 1 173 ? -5.5 -2.367 -7.152 1 91.25 173 ALA B CA 1
ATOM 3181 C C . ALA B 1 173 ? -4.547 -1.365 -7.801 1 91.25 173 ALA B C 1
ATOM 3183 O O . ALA B 1 173 ? -3.576 -1.754 -8.453 1 91.25 173 ALA B O 1
ATOM 3184 N N . ASP B 1 174 ? -4.746 -0.115 -7.59 1 84 174 ASP B N 1
ATOM 3185 C CA . ASP B 1 174 ? -3.908 0.94 -8.156 1 84 174 ASP B CA 1
ATOM 3186 C C . ASP B 1 174 ? -2.516 0.931 -7.527 1 84 174 ASP B C 1
ATOM 3188 O O . ASP B 1 174 ? -1.513 1.075 -8.227 1 84 174 ASP B O 1
ATOM 3192 N N . VAL B 1 175 ? -2.49 0.801 -6.285 1 86.56 175 VAL B N 1
ATOM 3193 C CA . VAL B 1 175 ? -1.216 0.728 -5.578 1 86.56 175 VAL B CA 1
ATOM 3194 C C . VAL B 1 175 ? -0.425 -0.485 -6.062 1 86.56 175 VAL B C 1
ATOM 3196 O O . VAL B 1 175 ? 0.778 -0.389 -6.316 1 86.56 175 VAL B O 1
ATOM 3199 N N . TYR B 1 176 ? -1.104 -1.581 -6.203 1 91.31 176 TYR B N 1
ATOM 3200 C CA . TYR B 1 176 ? -0.419 -2.799 -6.621 1 91.31 176 TYR B CA 1
ATOM 3201 C C . TYR B 1 176 ? 0.112 -2.664 -8.047 1 91.31 176 TYR B C 1
ATOM 3203 O O . TYR B 1 176 ? 1.141 -3.252 -8.391 1 91.31 176 TYR B O 1
ATOM 3211 N N . ASP B 1 177 ? -0.602 -1.969 -8.844 1 82.69 177 ASP B N 1
ATOM 3212 C CA . ASP B 1 177 ? -0.119 -1.719 -10.203 1 82.69 177 ASP B CA 1
ATOM 3213 C C . ASP B 1 177 ? 1.252 -1.046 -10.18 1 82.69 177 ASP B C 1
ATOM 3215 O O . ASP B 1 177 ? 2.107 -1.342 -11.016 1 82.69 177 ASP B O 1
ATOM 3219 N N . ALA B 1 178 ? 1.398 -0.199 -9.25 1 78.06 178 ALA B N 1
ATOM 3220 C CA . ALA B 1 178 ? 2.691 0.467 -9.109 1 78.06 178 ALA B CA 1
ATOM 3221 C C . ALA B 1 178 ? 3.773 -0.521 -8.688 1 78.06 178 ALA B C 1
ATOM 3223 O O . ALA B 1 178 ? 4.883 -0.501 -9.227 1 78.06 178 ALA B O 1
ATOM 3224 N N . ILE B 1 179 ? 3.488 -1.354 -7.754 1 85.69 179 ILE B N 1
ATOM 3225 C CA . ILE B 1 179 ? 4.402 -2.395 -7.293 1 85.69 179 ILE B CA 1
ATOM 3226 C C . ILE B 1 179 ? 4.781 -3.303 -8.461 1 85.69 179 ILE B C 1
ATOM 3228 O O . ILE B 1 179 ? 5.961 -3.604 -8.664 1 85.69 179 ILE B O 1
ATOM 3232 N N . ASN B 1 180 ? 3.73 -3.689 -9.172 1 84.06 180 ASN B N 1
ATOM 3233 C CA . ASN B 1 180 ? 3.934 -4.609 -10.289 1 84.06 180 ASN B CA 1
ATOM 3234 C C . ASN B 1 180 ? 4.793 -3.98 -11.383 1 84.06 180 ASN B C 1
ATOM 3236 O O . ASN B 1 180 ? 5.574 -4.672 -12.039 1 84.06 180 ASN B O 1
ATOM 3240 N N . ALA B 1 181 ? 4.641 -2.721 -11.586 1 77.69 181 ALA B N 1
ATOM 3241 C CA . ALA B 1 181 ? 5.449 -2.018 -12.578 1 77.69 181 ALA B CA 1
ATOM 3242 C C . ALA B 1 181 ? 6.934 -2.1 -12.234 1 77.69 181 ALA B C 1
ATOM 3244 O O . ALA B 1 181 ? 7.781 -2.238 -13.117 1 77.69 181 ALA B O 1
ATOM 3245 N N . ILE B 1 182 ? 7.215 -2.08 -11.023 1 77.75 182 ILE B N 1
ATOM 3246 C CA . ILE B 1 182 ? 8.594 -2.174 -10.562 1 77.75 182 ILE B CA 1
ATOM 3247 C C . ILE B 1 182 ? 9.102 -3.604 -10.742 1 77.75 182 ILE B C 1
ATOM 3249 O O . ILE B 1 182 ? 10.227 -3.816 -11.203 1 77.75 182 ILE B O 1
ATOM 3253 N N . ARG B 1 183 ? 8.297 -4.512 -10.445 1 84.44 183 ARG B N 1
ATOM 3254 C CA . ARG B 1 183 ? 8.664 -5.922 -10.523 1 84.44 183 ARG B CA 1
ATOM 3255 C C . ARG B 1 183 ? 8.906 -6.34 -11.977 1 84.44 183 ARG B C 1
ATOM 3257 O O . ARG B 1 183 ? 9.469 -7.406 -12.227 1 84.44 183 ARG B O 1
ATOM 3264 N N . ASN B 1 184 ? 8.453 -5.578 -12.867 1 78.5 184 ASN B N 1
ATOM 3265 C CA . ASN B 1 184 ? 8.617 -5.898 -14.281 1 78.5 184 ASN B CA 1
ATOM 3266 C C . ASN B 1 184 ? 9.844 -5.215 -14.875 1 78.5 184 ASN B C 1
ATOM 3268 O O . ASN B 1 184 ? 10.109 -5.336 -16.078 1 78.5 184 ASN B O 1
ATOM 3272 N N . GLN B 1 185 ? 10.594 -4.594 -14.031 1 75.06 185 GLN B N 1
ATOM 3273 C CA . GLN B 1 185 ? 11.836 -3.979 -14.484 1 75.06 185 GLN B CA 1
ATOM 3274 C C . GLN B 1 185 ? 12.945 -5.016 -14.641 1 75.06 185 GLN B C 1
ATOM 3276 O O . GLN B 1 185 ? 12.914 -6.066 -13.992 1 75.06 185 GLN B O 1
ATOM 3281 N N . PRO B 1 186 ? 13.875 -4.711 -15.508 1 74 186 PRO B N 1
ATOM 3282 C CA . PRO B 1 186 ? 14.922 -5.68 -15.852 1 74 186 PRO B CA 1
ATOM 3283 C C . PRO B 1 186 ? 15.703 -6.156 -14.633 1 74 186 PRO B C 1
ATOM 3285 O O . PRO B 1 186 ? 16.109 -7.324 -14.57 1 74 186 PRO B O 1
ATOM 3288 N N . GLU B 1 187 ? 16 -5.266 -13.711 1 77.19 187 GLU B N 1
ATOM 3289 C CA . GLU B 1 187 ? 16.75 -5.656 -12.516 1 77.19 187 GLU B CA 1
ATOM 3290 C C . GLU B 1 187 ? 16.031 -6.754 -11.742 1 77.19 187 GLU B C 1
ATOM 3292 O O . GLU B 1 187 ? 16.656 -7.723 -11.305 1 77.19 187 GLU B O 1
ATOM 3297 N N . TRP B 1 188 ? 14.805 -6.578 -11.656 1 80.88 188 TRP B N 1
ATOM 3298 C CA . TRP B 1 188 ? 14 -7.582 -10.969 1 80.88 188 TRP B CA 1
ATOM 3299 C C . TRP B 1 188 ? 13.906 -8.867 -11.789 1 80.88 188 TRP B C 1
ATOM 3301 O O . TRP B 1 188 ? 13.961 -9.969 -11.234 1 80.88 188 TRP B O 1
ATOM 3311 N N . ALA B 1 189 ? 13.734 -8.68 -13.047 1 76.56 189 ALA B N 1
ATOM 3312 C CA . ALA B 1 189 ? 13.688 -9.836 -13.93 1 76.56 189 ALA B CA 1
ATOM 3313 C C . ALA B 1 189 ? 14.953 -10.688 -13.789 1 76.56 189 ALA B C 1
ATOM 3315 O O . ALA B 1 189 ? 14.883 -11.914 -13.75 1 76.56 189 ALA B O 1
ATOM 3316 N N . ARG B 1 190 ? 16.047 -10.055 -13.703 1 82.81 190 ARG B N 1
ATOM 3317 C CA . ARG B 1 190 ? 17.312 -10.758 -13.547 1 82.81 190 ARG B CA 1
ATOM 3318 C C . ARG B 1 190 ? 17.359 -11.516 -12.227 1 82.81 190 ARG B C 1
ATOM 3320 O O . ARG B 1 190 ? 17.828 -12.656 -12.172 1 82.81 190 ARG B O 1
ATOM 3327 N N . LEU B 1 191 ? 16.922 -10.867 -11.18 1 86.81 191 LEU B N 1
ATOM 3328 C CA . LEU B 1 191 ? 16.891 -11.5 -9.867 1 86.81 191 LEU B CA 1
ATOM 3329 C C . LEU B 1 191 ? 15.984 -12.727 -9.875 1 86.81 191 LEU B C 1
ATOM 3331 O O . LEU B 1 191 ? 16.328 -13.766 -9.312 1 86.81 191 LEU B O 1
ATOM 3335 N N . LYS B 1 192 ? 14.906 -12.617 -10.578 1 86.75 192 LYS B N 1
ATOM 3336 C CA . LYS B 1 192 ? 13.938 -13.711 -10.641 1 86.75 192 LYS B CA 1
ATOM 3337 C C . LYS B 1 192 ? 14.492 -14.891 -11.43 1 86.75 192 LYS B C 1
ATOM 3339 O O . LYS B 1 192 ? 14.344 -16.047 -11.016 1 86.75 192 LYS B O 1
ATOM 3344 N N . VAL B 1 193 ? 15.078 -14.578 -12.5 1 85.62 193 VAL B N 1
ATOM 3345 C CA . VAL B 1 193 ? 15.656 -15.633 -13.32 1 85.62 193 VAL B CA 1
ATOM 3346 C C . VAL B 1 193 ? 16.75 -16.359 -12.539 1 85.62 193 VAL B C 1
ATOM 3348 O O . VAL B 1 193 ? 16.844 -17.594 -12.594 1 85.62 193 VAL B O 1
ATOM 3351 N N . ARG B 1 194 ? 17.453 -15.672 -11.805 1 88.25 194 ARG B N 1
ATOM 3352 C CA . ARG B 1 194 ? 18.562 -16.25 -11.047 1 88.25 194 ARG B CA 1
ATOM 3353 C C . ARG B 1 194 ? 18.031 -17.078 -9.867 1 88.25 194 ARG B C 1
ATOM 3355 O O . ARG B 1 194 ? 18.641 -18.094 -9.5 1 88.25 194 ARG B O 1
ATOM 3362 N N . SER B 1 195 ? 16.969 -16.656 -9.359 1 90.94 195 SER B N 1
ATOM 3363 C CA . SER B 1 195 ? 16.5 -17.25 -8.117 1 90.94 195 SER B CA 1
ATOM 3364 C C . SER B 1 195 ? 15.578 -18.438 -8.391 1 90.94 195 SER B C 1
ATOM 3366 O O . SER B 1 195 ? 15.422 -19.328 -7.543 1 90.94 195 SER B O 1
ATOM 3368 N N . LEU B 1 196 ? 15.016 -18.516 -9.578 1 94.25 196 LEU B N 1
ATOM 3369 C CA . LEU B 1 196 ? 13.969 -19.5 -9.82 1 94.25 196 LEU B CA 1
ATOM 3370 C C . LEU B 1 196 ? 14.555 -20.781 -10.391 1 94.25 196 LEU B C 1
ATOM 3372 O O . LEU B 1 196 ? 14.727 -20.906 -11.602 1 94.25 196 LEU B O 1
ATOM 3376 N N . THR B 1 197 ? 14.773 -21.75 -9.539 1 94.44 197 THR B N 1
ATOM 3377 C CA . THR B 1 197 ? 15.148 -23.109 -9.945 1 94.44 197 THR B CA 1
ATOM 3378 C C . THR B 1 197 ? 13.906 -23.969 -10.172 1 94.44 197 THR B C 1
ATOM 3380 O O . THR B 1 197 ? 12.82 -23.625 -9.703 1 94.44 197 THR B O 1
ATOM 3383 N N . PRO B 1 198 ? 14.055 -25.078 -10.859 1 95.31 198 PRO B N 1
ATOM 3384 C CA . PRO B 1 198 ? 12.914 -25.969 -11.039 1 95.31 198 PRO B CA 1
ATOM 3385 C C . PRO B 1 198 ? 12.312 -26.438 -9.711 1 95.31 198 PRO B C 1
ATOM 3387 O O . PRO B 1 198 ? 11.094 -26.547 -9.594 1 95.31 198 PRO B O 1
ATOM 3390 N N . ALA B 1 199 ? 13.141 -26.672 -8.766 1 96.62 199 ALA B N 1
ATOM 3391 C CA . ALA B 1 199 ? 12.656 -27.094 -7.457 1 96.62 199 ALA B CA 1
ATOM 3392 C C . ALA B 1 199 ? 11.852 -25.984 -6.785 1 96.62 199 ALA B C 1
ATOM 3394 O O . ALA B 1 199 ? 10.797 -26.234 -6.199 1 96.62 199 ALA B O 1
ATOM 3395 N N . ARG B 1 200 ? 12.359 -24.812 -6.824 1 96.81 200 ARG B N 1
ATOM 3396 C CA . ARG B 1 200 ? 11.656 -23.672 -6.25 1 96.81 200 ARG B CA 1
ATOM 3397 C C . ARG B 1 200 ? 10.344 -23.406 -6.98 1 96.81 200 ARG B C 1
ATOM 3399 O O . ARG B 1 200 ? 9.328 -23.094 -6.359 1 96.81 200 ARG B O 1
ATOM 3406 N N . ARG B 1 201 ? 10.398 -23.531 -8.289 1 97.19 201 ARG B N 1
ATOM 3407 C CA . ARG B 1 201 ? 9.18 -23.359 -9.078 1 97.19 201 ARG B CA 1
ATOM 3408 C C . ARG B 1 201 ? 8.102 -24.344 -8.633 1 97.19 201 ARG B C 1
ATOM 3410 O O . ARG B 1 201 ? 6.938 -23.969 -8.477 1 97.19 201 ARG B O 1
ATOM 3417 N N . ALA B 1 202 ? 8.461 -25.578 -8.43 1 97.69 202 ALA B N 1
ATOM 3418 C CA . ALA B 1 202 ? 7.516 -26.609 -8 1 97.69 202 ALA B CA 1
ATOM 3419 C C . ALA B 1 202 ? 6.879 -26.234 -6.66 1 97.69 202 ALA B C 1
ATOM 3421 O O . ALA B 1 202 ? 5.676 -26.422 -6.469 1 97.69 202 ALA B O 1
ATOM 3422 N N . VAL B 1 203 ? 7.672 -25.719 -5.82 1 98.12 203 VAL B N 1
ATOM 3423 C CA . VAL B 1 203 ? 7.184 -25.297 -4.512 1 98.12 203 VAL B CA 1
ATOM 3424 C C . VAL B 1 203 ? 6.215 -24.125 -4.68 1 98.12 203 VAL B C 1
ATOM 3426 O O . VAL B 1 203 ? 5.145 -24.094 -4.062 1 98.12 203 VAL B O 1
ATOM 3429 N N . TYR B 1 204 ? 6.59 -23.156 -5.5 1 98.12 204 TYR B N 1
ATOM 3430 C CA . TYR B 1 204 ? 5.723 -22.016 -5.75 1 98.12 204 TYR B CA 1
ATOM 3431 C C . TYR B 1 204 ? 4.383 -22.453 -6.32 1 98.12 204 TYR B C 1
ATOM 3433 O O . TYR B 1 204 ? 3.332 -21.938 -5.938 1 98.12 204 TYR B O 1
ATOM 3441 N N . GLU B 1 205 ? 4.441 -23.391 -7.266 1 98.25 205 GLU B N 1
ATOM 3442 C CA . GLU B 1 205 ? 3.221 -23.906 -7.883 1 98.25 205 GLU B CA 1
ATOM 3443 C C . GLU B 1 205 ? 2.305 -24.547 -6.844 1 98.25 205 GLU B C 1
ATOM 3445 O O . GLU B 1 205 ? 1.096 -24.297 -6.84 1 98.25 205 GLU B O 1
ATOM 3450 N N . GLU B 1 206 ? 2.879 -25.281 -5.98 1 98.62 206 GLU B N 1
ATOM 3451 C CA . GLU B 1 206 ? 2.1 -25.891 -4.91 1 98.62 206 GLU B CA 1
ATOM 3452 C C . GLU B 1 206 ? 1.505 -24.844 -3.98 1 98.62 206 GLU B C 1
ATOM 3454 O O . GLU B 1 206 ? 0.348 -24.953 -3.57 1 98.62 206 GLU B O 1
ATOM 3459 N N . GLN B 1 207 ? 2.256 -23.906 -3.635 1 98.81 207 GLN B N 1
ATOM 3460 C CA . GLN B 1 207 ? 1.797 -22.828 -2.771 1 98.81 207 GLN B CA 1
ATOM 3461 C C . GLN B 1 207 ? 0.673 -22.031 -3.434 1 98.81 207 GLN B C 1
ATOM 3463 O O . GLN B 1 207 ? -0.316 -21.688 -2.785 1 98.81 207 GLN B O 1
ATOM 3468 N N . HIS B 1 208 ? 0.844 -21.734 -4.711 1 98.81 208 HIS B N 1
ATOM 3469 C CA . HIS B 1 208 ? -0.203 -21.016 -5.438 1 98.81 208 HIS B CA 1
ATOM 3470 C C . HIS B 1 208 ? -1.496 -21.828 -5.469 1 98.81 208 HIS B C 1
ATOM 3472 O O . HIS B 1 208 ? -2.584 -21.266 -5.312 1 98.81 208 HIS B O 1
ATOM 3478 N N . ARG B 1 209 ? -1.396 -23.141 -5.66 1 98.75 209 ARG B N 1
ATOM 3479 C CA . ARG B 1 209 ? -2.574 -24 -5.633 1 98.75 209 ARG B CA 1
ATOM 3480 C C . ARG B 1 209 ? -3.285 -23.906 -4.285 1 98.75 209 ARG B C 1
ATOM 3482 O O . ARG B 1 209 ? -4.516 -23.844 -4.23 1 98.75 209 ARG B O 1
ATOM 3489 N N . ARG B 1 210 ? -2.525 -23.891 -3.248 1 98.81 210 ARG B N 1
ATOM 3490 C CA . ARG B 1 210 ? -3.092 -23.781 -1.906 1 98.81 210 ARG B CA 1
ATOM 3491 C C . ARG B 1 210 ? -3.809 -22.453 -1.714 1 98.81 210 ARG B C 1
ATOM 3493 O O . ARG B 1 210 ? -4.887 -22.406 -1.114 1 98.81 210 ARG B O 1
ATOM 3500 N N . ILE B 1 211 ? -3.23 -21.422 -2.199 1 98.88 211 ILE B N 1
ATOM 3501 C CA . ILE B 1 211 ? -3.826 -20.094 -2.096 1 98.88 211 ILE B CA 1
ATOM 3502 C C . ILE B 1 211 ? -5.16 -20.062 -2.838 1 98.88 211 ILE B C 1
ATOM 3504 O O . ILE B 1 211 ? -6.184 -19.656 -2.277 1 98.88 211 ILE B O 1
ATOM 3508 N N . VAL B 1 212 ? -5.152 -20.516 -4.098 1 98.88 212 VAL B N 1
ATOM 3509 C CA . VAL B 1 212 ? -6.355 -20.484 -4.918 1 98.88 212 VAL B CA 1
ATOM 3510 C C . VAL B 1 212 ? -7.426 -21.391 -4.32 1 98.88 212 VAL B C 1
ATOM 3512 O O . VAL B 1 212 ? -8.609 -21.047 -4.316 1 98.88 212 VAL B O 1
ATOM 3515 N N . SER B 1 21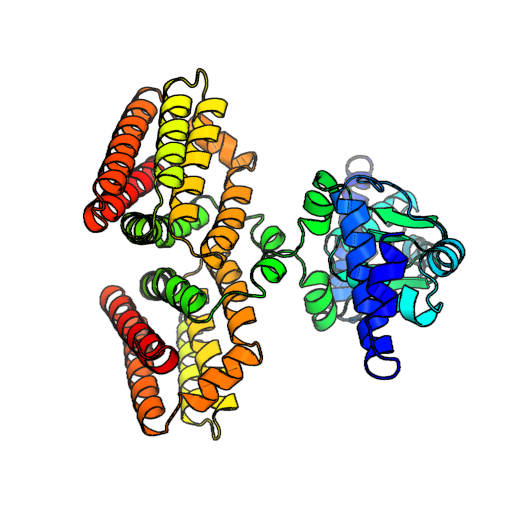3 ? -6.988 -22.531 -3.834 1 98.81 213 SER B N 1
ATOM 3516 C CA . SER B 1 213 ? -7.926 -23.438 -3.178 1 98.81 213 SER B CA 1
ATOM 3517 C C . SER B 1 213 ? -8.594 -22.766 -1.98 1 98.81 213 SER B C 1
ATOM 3519 O O . SER B 1 213 ? -9.805 -22.875 -1.8 1 98.81 213 SER B O 1
ATOM 3521 N N . ALA B 1 214 ? -7.844 -22.125 -1.162 1 98.88 214 ALA B N 1
ATOM 3522 C CA . ALA B 1 214 ? -8.383 -21.406 -0.004 1 98.88 214 ALA B CA 1
ATOM 3523 C C . ALA B 1 214 ? -9.367 -20.328 -0.433 1 98.88 214 ALA B C 1
ATOM 3525 O O . ALA B 1 214 ? -10.383 -20.109 0.234 1 98.88 214 ALA B O 1
ATOM 3526 N N . LEU B 1 215 ? -9.062 -19.641 -1.521 1 98.88 215 LEU B N 1
ATOM 3527 C CA . LEU B 1 215 ? -9.938 -18.594 -2.043 1 98.88 215 LEU B CA 1
ATOM 3528 C C . LEU B 1 215 ? -11.25 -19.188 -2.561 1 98.88 215 LEU B C 1
ATOM 3530 O O . LEU B 1 215 ? -12.32 -18.625 -2.338 1 98.88 215 LEU B O 1
ATOM 3534 N N . LYS B 1 216 ? -11.188 -20.297 -3.199 1 98.62 216 LYS B N 1
ATOM 3535 C CA . LYS B 1 216 ? -12.383 -20.984 -3.674 1 98.62 216 LYS B CA 1
ATOM 3536 C C . LYS B 1 216 ? -13.258 -21.438 -2.508 1 98.62 216 LYS B C 1
ATOM 3538 O O . LYS B 1 216 ? -14.484 -21.438 -2.605 1 98.62 216 LYS B O 1
ATOM 3543 N N . ASP B 1 217 ? -12.633 -21.797 -1.425 1 98.56 217 ASP B N 1
ATOM 3544 C CA . ASP B 1 217 ? -13.328 -22.25 -0.23 1 98.56 217 ASP B CA 1
ATOM 3545 C C . ASP B 1 217 ? -13.82 -21.078 0.609 1 98.56 217 ASP B C 1
ATOM 3547 O O . ASP B 1 217 ? -14.391 -21.266 1.687 1 98.56 217 ASP B O 1
ATOM 3551 N N . ARG B 1 218 ? -13.5 -19.953 0.217 1 98.62 218 ARG B N 1
ATOM 3552 C CA . ARG B 1 218 ? -13.859 -18.719 0.91 1 98.62 218 ARG B CA 1
ATOM 3553 C C . ARG B 1 218 ? -13.258 -18.672 2.311 1 98.62 218 ARG B C 1
ATOM 3555 O O . ARG B 1 218 ? -13.883 -18.188 3.25 1 98.62 218 ARG B O 1
ATOM 3562 N N . ASP B 1 219 ? -12.188 -19.344 2.42 1 98.75 219 ASP B N 1
ATOM 3563 C CA . ASP B 1 219 ? -11.469 -19.359 3.691 1 98.75 219 ASP B CA 1
ATOM 3564 C C . ASP B 1 219 ? -10.422 -18.25 3.74 1 98.75 219 ASP B C 1
ATOM 3566 O O . ASP B 1 219 ? -9.266 -18.469 3.369 1 98.75 219 ASP B O 1
ATOM 3570 N N . GLY B 1 220 ? -10.828 -17.109 4.242 1 98.69 220 GLY B N 1
ATOM 3571 C CA . GLY B 1 220 ? -9.969 -15.938 4.266 1 98.69 220 GLY B CA 1
ATOM 3572 C C . GLY B 1 220 ? -8.711 -16.141 5.094 1 98.69 220 GLY B C 1
ATOM 3573 O O . GLY B 1 220 ? -7.629 -15.703 4.699 1 98.69 220 GLY B O 1
ATOM 3574 N N . ASP B 1 221 ? -8.82 -16.781 6.23 1 98.62 221 ASP B N 1
ATOM 3575 C CA . ASP B 1 221 ? -7.672 -17.016 7.109 1 98.62 221 ASP B CA 1
ATOM 3576 C C . ASP B 1 221 ? -6.617 -17.875 6.418 1 98.62 221 ASP B C 1
ATOM 3578 O O . ASP B 1 221 ? -5.43 -17.562 6.453 1 98.62 221 ASP B O 1
ATOM 3582 N N . GLN B 1 222 ? -7.082 -18.875 5.812 1 98.75 222 GLN B N 1
ATOM 3583 C CA . GLN B 1 222 ? -6.152 -19.781 5.129 1 98.75 222 GLN B CA 1
ATOM 3584 C C . GLN B 1 222 ? -5.539 -19.094 3.906 1 98.75 222 GLN B C 1
ATOM 3586 O O . GLN B 1 222 ? -4.367 -19.312 3.59 1 98.75 222 GLN B O 1
ATOM 3591 N N . ALA B 1 223 ? -6.332 -18.312 3.152 1 98.94 223 ALA B N 1
ATOM 3592 C CA . ALA B 1 223 ? -5.801 -17.594 1.997 1 98.94 223 ALA B CA 1
ATOM 3593 C C . ALA B 1 223 ? -4.688 -16.641 2.412 1 98.94 223 ALA B C 1
ATOM 3595 O O . ALA B 1 223 ? -3.629 -16.594 1.778 1 98.94 223 ALA B O 1
ATOM 3596 N N . ARG B 1 224 ? -4.945 -15.914 3.484 1 98.81 224 ARG B N 1
ATOM 3597 C CA . ARG B 1 224 ? -3.957 -14.984 4.02 1 98.81 224 ARG B CA 1
ATOM 3598 C C . ARG B 1 224 ? -2.686 -15.719 4.438 1 98.81 224 ARG B C 1
ATOM 3600 O O . ARG B 1 224 ? -1.581 -15.32 4.066 1 98.81 224 ARG B O 1
ATOM 3607 N N . ALA B 1 225 ? -2.84 -16.766 5.172 1 98.81 225 ALA B N 1
ATOM 3608 C CA . ALA B 1 225 ? -1.695 -17.516 5.691 1 98.81 225 ALA B CA 1
ATOM 3609 C C . ALA B 1 225 ? -0.88 -18.125 4.555 1 98.81 225 ALA B C 1
ATOM 3611 O O . ALA B 1 225 ? 0.352 -18.094 4.578 1 98.81 225 ALA B O 1
ATOM 3612 N N . ALA B 1 226 ? -1.57 -18.703 3.6 1 98.81 226 ALA B N 1
ATOM 3613 C CA . ALA B 1 226 ? -0.897 -19.344 2.473 1 98.81 226 ALA B CA 1
ATOM 3614 C C . ALA B 1 226 ? -0.117 -18.328 1.647 1 98.81 226 ALA B C 1
ATOM 3616 O O . ALA B 1 226 ? 1.013 -18.594 1.229 1 98.81 226 ALA B O 1
ATOM 3617 N N . LEU B 1 227 ? -0.689 -17.188 1.395 1 98.88 227 LEU B N 1
ATOM 3618 C CA . LEU B 1 227 ? -0.003 -16.172 0.612 1 98.88 227 LEU B CA 1
ATOM 3619 C C . LEU B 1 227 ? 1.167 -15.578 1.393 1 98.88 227 LEU B C 1
ATOM 3621 O O . LEU B 1 227 ? 2.209 -15.258 0.813 1 98.88 227 LEU B O 1
ATOM 3625 N N . GLN B 1 228 ? 0.989 -15.43 2.67 1 98.69 228 GLN B N 1
ATOM 3626 C CA . GLN B 1 228 ? 2.088 -14.977 3.518 1 98.69 228 GLN B CA 1
ATOM 3627 C C . GLN B 1 228 ? 3.27 -15.945 3.447 1 98.69 228 GLN B C 1
ATOM 3629 O O . GLN B 1 228 ? 4.418 -15.516 3.293 1 98.69 228 GLN B O 1
ATOM 3634 N N . GLU B 1 229 ? 2.986 -17.203 3.602 1 98.62 229 GLU B N 1
ATOM 3635 C CA . GLU B 1 229 ? 4.023 -18.234 3.514 1 98.62 229 GLU B CA 1
ATOM 3636 C C . GLU B 1 229 ? 4.738 -18.188 2.166 1 98.62 229 GLU B C 1
ATOM 3638 O O . GLU B 1 229 ? 5.969 -18.234 2.105 1 98.62 229 GLU B O 1
ATOM 3643 N N . HIS B 1 230 ? 3.99 -18.078 1.123 1 98.75 230 HIS B N 1
ATOM 3644 C CA . HIS B 1 230 ? 4.527 -18 -0.23 1 98.75 230 HIS B CA 1
ATOM 3645 C C . HIS B 1 230 ? 5.473 -16.812 -0.385 1 98.75 230 HIS B C 1
ATOM 3647 O O . HIS B 1 230 ? 6.605 -16.969 -0.85 1 98.75 230 HIS B O 1
ATOM 3653 N N . LEU B 1 231 ? 5.031 -15.656 0.067 1 98.25 231 LEU B N 1
ATOM 3654 C CA . LEU B 1 231 ? 5.816 -14.445 -0.14 1 98.25 231 LEU B CA 1
ATOM 3655 C C . LEU B 1 231 ? 7.059 -14.438 0.742 1 98.25 231 LEU B C 1
ATOM 3657 O O . LEU B 1 231 ? 8.102 -13.922 0.349 1 98.25 231 LEU B O 1
ATOM 3661 N N . LEU B 1 232 ? 6.934 -15.016 1.927 1 97.81 232 LEU B N 1
ATOM 3662 C CA . LEU B 1 232 ? 8.117 -15.125 2.775 1 97.81 232 LEU B CA 1
ATOM 3663 C C . LEU B 1 232 ? 9.18 -15.992 2.113 1 97.81 232 LEU B C 1
ATOM 3665 O O . LEU B 1 232 ? 10.375 -15.68 2.166 1 97.81 232 LEU B O 1
ATOM 3669 N N . GLN B 1 233 ? 8.742 -17.078 1.514 1 97.5 233 GLN B N 1
ATOM 3670 C CA . GLN B 1 233 ? 9.68 -17.938 0.805 1 97.5 233 GLN B CA 1
ATOM 3671 C C . GLN B 1 233 ? 10.281 -17.234 -0.401 1 97.5 233 GLN B C 1
ATOM 3673 O O . GLN B 1 233 ? 11.484 -17.359 -0.667 1 97.5 233 GLN B O 1
ATOM 3678 N N . VAL B 1 234 ? 9.477 -16.516 -1.158 1 96.88 234 VAL B N 1
ATOM 3679 C CA . VAL B 1 234 ? 9.969 -15.742 -2.293 1 96.88 234 VAL B CA 1
ATOM 3680 C C . VAL B 1 234 ? 11.023 -14.742 -1.822 1 96.88 234 VAL B C 1
ATOM 3682 O O . VAL B 1 234 ? 12.078 -14.617 -2.439 1 96.88 234 VAL B O 1
ATOM 3685 N N . ARG B 1 235 ? 10.719 -14.047 -0.765 1 96.12 235 ARG B N 1
ATOM 3686 C CA . ARG B 1 235 ? 11.648 -13.07 -0.217 1 96.12 235 ARG B CA 1
ATOM 3687 C C . ARG B 1 235 ? 12.984 -13.727 0.13 1 96.12 235 ARG B C 1
ATOM 3689 O O . ARG B 1 235 ? 14.047 -13.195 -0.201 1 96.12 235 ARG B O 1
ATOM 3696 N N . THR B 1 236 ? 12.93 -14.844 0.803 1 96.31 236 THR B N 1
ATOM 3697 C CA . THR B 1 236 ? 14.141 -15.562 1.192 1 96.31 236 THR B CA 1
ATOM 3698 C C . THR B 1 236 ? 14.945 -15.969 -0.037 1 96.31 236 THR B C 1
ATOM 3700 O O . THR B 1 236 ? 16.172 -15.812 -0.062 1 96.31 236 THR B O 1
ATOM 3703 N N . ASN B 1 237 ? 14.289 -16.484 -1.015 1 94.69 237 ASN B N 1
ATOM 3704 C CA . ASN B 1 237 ? 14.953 -16.953 -2.225 1 94.69 237 ASN B CA 1
ATOM 3705 C C . ASN B 1 237 ? 15.594 -15.797 -2.994 1 94.69 237 ASN B C 1
ATOM 3707 O O . ASN B 1 237 ? 16.641 -15.969 -3.623 1 94.69 237 ASN B O 1
ATOM 3711 N N . LEU B 1 238 ? 14.938 -14.633 -2.969 1 92.12 238 LEU B N 1
ATOM 3712 C CA . LEU B 1 238 ? 15.422 -13.484 -3.719 1 92.12 238 LEU B CA 1
ATOM 3713 C C . LEU B 1 238 ? 16.547 -12.781 -2.973 1 92.12 238 LEU B C 1
ATOM 3715 O O . LEU B 1 238 ? 17.531 -12.344 -3.584 1 92.12 238 LEU B O 1
ATOM 3719 N N . LEU B 1 239 ? 16.391 -12.656 -1.647 1 90.44 239 LEU B N 1
ATOM 3720 C CA . LEU B 1 239 ? 17.266 -11.758 -0.903 1 90.44 239 LEU B CA 1
ATOM 3721 C C . LEU B 1 239 ? 18.234 -12.539 -0.036 1 90.44 239 LEU B C 1
ATOM 3723 O O . LEU B 1 239 ? 19.234 -11.977 0.447 1 90.44 239 LEU B O 1
ATOM 3727 N N . GLY B 1 240 ? 18.188 -13.812 0.054 1 85.94 240 GLY B N 1
ATOM 3728 C CA . GLY B 1 240 ? 19.062 -14.625 0.887 1 85.94 240 GLY B CA 1
ATOM 3729 C C . GLY B 1 240 ? 18.703 -14.578 2.359 1 85.94 240 GLY B C 1
ATOM 3730 O O . GLY B 1 240 ? 19.344 -15.234 3.184 1 85.94 240 GLY B O 1
ATOM 3731 N N . SER B 1 241 ? 17.812 -13.703 2.869 1 70.5 241 SER B N 1
ATOM 3732 C CA . SER B 1 241 ? 17.406 -13.586 4.27 1 70.5 241 SER B CA 1
ATOM 3733 C C . SER B 1 241 ? 15.898 -13.414 4.398 1 70.5 241 SER B C 1
ATOM 3735 O O . SER B 1 241 ? 15.242 -12.914 3.479 1 70.5 241 SER B O 1
#

Solvent-accessible surface area (backbone atoms only — not comparable to full-atom values): 24584 Å² total; per-residue (Å²): 114,72,68,58,57,62,56,67,71,56,59,77,86,74,25,60,76,40,43,19,53,48,49,36,51,51,52,49,46,34,41,72,70,48,78,41,34,53,64,32,71,50,74,50,71,70,54,45,24,65,74,68,70,45,51,69,68,39,48,51,51,17,51,46,51,36,38,74,68,30,51,30,46,76,41,91,96,76,45,37,25,24,35,20,71,74,46,16,45,60,67,35,45,44,48,12,52,50,56,69,43,60,75,56,47,72,65,48,49,48,53,50,46,64,41,42,50,18,57,28,30,25,42,13,17,77,55,44,46,71,66,45,54,51,50,35,50,50,22,51,53,50,26,74,65,37,87,46,66,68,51,25,53,52,23,52,50,48,28,52,50,42,40,39,51,23,33,72,31,71,46,58,38,50,53,45,50,46,54,49,56,50,58,68,30,68,72,43,45,52,50,47,60,72,47,58,42,74,68,53,46,54,51,51,53,54,39,50,51,51,23,53,49,22,36,75,68,45,33,25,68,56,12,19,52,36,41,43,53,46,49,52,50,50,40,28,59,68,68,75,96,114,73,70,60,57,61,56,71,70,55,57,76,86,73,23,57,77,40,42,22,53,46,50,36,52,51,52,49,46,35,41,71,70,48,79,41,34,53,64,32,69,50,74,50,73,71,53,45,25,64,74,68,69,44,52,70,66,40,48,50,51,19,50,46,51,36,38,74,68,30,51,29,47,77,39,90,96,77,44,39,25,25,35,20,73,73,44,17,50,59,65,36,46,46,49,13,51,48,57,71,40,59,75,57,48,72,67,47,51,46,53,50,46,64,39,42,50,19,56,27,30,25,43,14,17,77,54,45,46,70,67,44,54,49,50,35,50,50,23,51,53,50,27,74,65,37,87,46,68,70,51,25,51,50,25,50,50,48,30,54,50,39,39,38,51,23,33,71,31,70,48,59,38,48,53,45,51,47,55,50,55,50,58,68,32,67,71,43,45,52,48,46,61,73,48,57,43,74,69,54,46,53,50,50,51,51,40,51,50,51,24,52,50,22,36,75,66,45,32,25,68,54,12,18,51,37,41,43,54,46,50,52,50,50,39,28,57,67,67,76,94

Sequence (482 aa):
MLVERVMDALNLRDRAASGASAVVALIEQCIADGTWGPGTKLPTERELEKRFNVSRNTLRKSLRVLEEQGKIVRHVGRGSFVTSEATVRATGEDQSLTSRIIGASPAEIMELRLMVEPQAAELAAGRATAADLHRMEECLAHAERAQDVPEFEHWDGMLHVAIIGAAKNGLLADVYDAINAIRNQPEWARLKVRSLTPARRAVYEEQHRRIVSALKDRDGDQARAALQEHLLQVRTNLLGSMLVERVMDALNLRDRAASGASAVVALIEQCIADGTWGPGTKLPTERELEKRFNVSRNTLRKSLRVLEEQGKIVRHVGRGSFVTSEATVRATGEDQSLTSRIIGASPAEIMELRLMVEPQAAELAAGRATAADLHRMEECLAHAERAQDVPEFEHWDGMLHVAIIGAAKNGLLADVYDAINAIRNQPEWARLKVRSLTPARRAVYEEQHRRIVSALKDRDGDQARAALQEHLLQVRTNLLGS

Secondary structure (DSSP, 8-state):
-HHHHHHHTS-SGGGHHHHHHHHHHHHHHHHHTTSS-TTPBPPPHHHHHHHHT--HHHHHHHHHHHHHTTSEEEETTTEEEEPPHHHHTTTSTTS-HHHHHTT--HHHHHHHHHHHHHHHHHHHHHH--HHHHHHHHHHHHHHHH--SHHHHHHHHHHHHHHHHHHT--HHHHHHHHHHHHHHTSHHHHHHHHHH--HHHHHHHHHHHHHHHHHHHTT-HHHHHHHHHHHHHHHHHHHH--/-HHHHHHHHS-SGGGHHHHHHHHHHHHHHHHHTTTT-TTPBPPPHHHHHHHHT--HHHHHHHHHHHHHTTSEEEETTTEEEEPPHHHHTTTSTTS-HHHHHTT--HHHHHHHHHHHHHHHHHHHHHH--HHHHHHHHHHHHHHHH--SHHHHHHHHHHHHHHHHHHT--HHHHHHHHHHHHHHTSHHHHHHHHHH--HHHHHHHHHHHHHHHHHHHTT-HHHHHHHHHHHHHHHHHHHH--

pLDDT: mean 80.85, std 19.77, range [30.3, 98.94]

Foldseek 3Di:
DVLVVLQVPDDDPNCLVVVLVSLLVVVVVCDVVVVAAAFRFDPDLVVSCVVNVHDSVSSVSNVVVCVVQLQWDQDVPPGIHGHHPVRCCVVVVPCPVLVVLQPDDPVRLLVVCLVQQLQLLLLLLQQADPVLLVQLVVLLVQLVVDPDQVSVVVSVLSNSLSSNVSSVDPVSSVVVVSSVVNCPDPVNVVLSNVLDDPVNSVVLSVLSVQLSVCSVVSNSVSNSVSVSVSSVVVCCSRPVD/DVLVVLQVPQDDPNCLVVVLVSLLVVVVVCDVVVVAAAFRFDPDLVVSCVVNVHDSVSSVSNVVVCVVQLQWDQDVPPGIHGHHPVRCCVVVVPCPVLVVLQPDDPVRLLVVCLVQQLQLLLLLLQQADPVLLVQLVVLLVQLVVDDDQVSVVVSVLSNSLSSNVSSVDPVSSVVVVSSVVNCPDPVNVVLSNVLDDPVNSVVLSVLSVQLSVCSVVSNSVSNSVSVSVSSVVVCCSRPVD

Nearest PDB structures (foldseek):
  6az6-assembly1_B  TM=5.087E-01  e=7.056E-10  Streptococcus agalactiae
  6az6-assembly1_A  TM=5.133E-01  e=1.032E-09  Streptococcus agalactiae
  1hw1-assembly1_A  TM=5.802E-01  e=3.419E-07  Escherichia coli
  4p9u-assembly2_A  TM=5.757E-01  e=2.520E-06  Vibrio cholerae
  1h9t-assembly1_A  TM=5.747E-01  e=1.894E-06  Escherichia coli

Radius of gyration: 26.24 Å; Cα contacts (8 Å, |Δi|>4): 613; chains: 2; bounding box: 72×59×62 Å

InterPro domains:
  IPR000524 Transcription regulator HTH, GntR [PF00392] (21-82)
  IPR000524 Transcription regulator HTH, GntR [PR00035] (42-56)
  IPR000524 Transcription regulator HTH, GntR [PR00035] (56-72)
  IPR000524 Transcription regulator HTH, GntR [PS50949] (17-85)
  IPR000524 Transcription regulator HTH, GntR [SM00345] (23-82)
  IPR000524 Transcription regulator HTH, GntR [cd07377] (27-83)
  IPR008920 Transcription regulator FadR/GntR, C-terminal [G3DSA:1.20.120.530] (106-240)
  IPR008920 Transcription regulator FadR/GntR, C-terminal [SSF48008] (106-239)
  IPR011711 GntR, C-terminal [PF07729] (108-231)
  IPR011711 GntR, C-terminal [SM00895] (108-233)
  IPR036388 Winged helix-like DNA-binding domain superfamily [G3DSA:1.10.10.10] (20-84)
  IPR036390 Winged helix DNA-binding domain superfamily [SSF46785] (20-86)